Protein AF-A0A1H1YEE2-F1 (afdb_monomer_lite)

Foldseek 3Di:
DDDDDDDDDDDDDDDDDDDDDPPPPPPPPQFQFWAAFCQLQWDKDKPAFPVVLLQGLSLQALLALADPPLRVNSWTKGQDAAFIKMKTFHPAWFWFFKKKFFWHQDPQKWQAKKWKAFPVRDIDIDGTHDNRSGIDIDGHDIDGGRMIMIGRHDMDPPHRITITSYMTTIGRDDDPPPDDPQFPDFPLFAEEEFEAFLCFCLQAVVVVLLVCLVSSGQYEYEHAALLQLQHDPLQSVLLVLLSLQLSCLSNVHDSDWDWDWDDAQFFIWIKIARPVRRSYIYTYNQWFFCPQERQTHVSQVSHGLLCLNSVVDSWTAGPVRGGIDHLSRLLRRLLVVCQSSVHQEYEAADLDDDPQGGSSSNSSVVSNVSSCVNHPDNHHYKYKYGLVLLPPDQDADDPSLVSSLCSNLSSVVSHPVAANDCVRCVVPSSVSSSRDYDIDDD

Radius of gyration: 27.83 Å; chains: 1; bounding box: 103×39×114 Å

Structure (mmCIF, N/CA/C/O backbone):
data_AF-A0A1H1YEE2-F1
#
_entry.id   AF-A0A1H1YEE2-F1
#
loop_
_atom_site.group_PDB
_atom_site.id
_atom_site.type_symbol
_atom_site.label_atom_id
_atom_site.label_alt_id
_atom_site.label_comp_id
_atom_site.label_asym_id
_atom_site.label_entity_id
_atom_site.label_seq_id
_atom_site.pdbx_PDB_ins_code
_atom_site.Cartn_x
_atom_site.Cartn_y
_atom_site.Cartn_z
_atom_site.occupancy
_atom_site.B_iso_or_equiv
_atom_site.auth_seq_id
_atom_site.auth_comp_id
_atom_site.auth_asym_id
_atom_site.auth_atom_id
_atom_site.pdbx_PDB_model_num
ATOM 1 N N . MET A 1 1 ? -74.976 4.930 -78.509 1.00 40.50 1 MET A N 1
ATOM 2 C CA . MET A 1 1 ? -74.108 3.984 -77.775 1.00 40.50 1 MET A CA 1
ATOM 3 C C . MET A 1 1 ? -73.043 4.788 -77.025 1.00 40.50 1 MET A C 1
ATOM 5 O O . MET A 1 1 ? -72.009 5.077 -77.614 1.00 40.50 1 MET A O 1
ATOM 9 N N . PRO A 1 2 ? -73.332 5.293 -75.811 1.00 41.97 2 PRO A N 1
ATOM 10 C CA . PRO A 1 2 ? -72.466 6.251 -75.111 1.00 41.97 2 PRO A CA 1
ATOM 11 C C . PRO A 1 2 ? -71.777 5.605 -73.895 1.00 41.97 2 PRO A C 1
ATOM 13 O O . PRO A 1 2 ? -72.394 4.847 -73.157 1.00 41.97 2 PRO A O 1
ATOM 16 N N . ARG A 1 3 ? -70.443 5.676 -73.830 1.00 38.62 3 ARG A N 1
ATOM 17 C CA . ARG A 1 3 ? -69.609 6.679 -73.125 1.00 38.62 3 ARG A CA 1
ATOM 18 C C . ARG A 1 3 ? -69.733 6.618 -71.598 1.00 38.62 3 ARG A C 1
ATOM 20 O O . ARG A 1 3 ? -70.743 7.006 -71.027 1.00 38.62 3 ARG A O 1
ATOM 27 N N . LEU A 1 4 ? -68.644 6.143 -70.995 1.00 40.22 4 LEU A N 1
ATOM 28 C CA . LEU A 1 4 ? -68.387 5.980 -69.568 1.00 40.22 4 LEU A CA 1
ATOM 29 C C . LEU A 1 4 ? -67.404 7.056 -69.084 1.00 40.22 4 LEU A C 1
ATOM 31 O O . LEU A 1 4 ? -66.436 7.370 -69.774 1.00 40.22 4 LEU A O 1
ATOM 35 N N . GLU A 1 5 ? -67.660 7.551 -67.877 1.00 36.44 5 GLU A N 1
ATOM 36 C CA . GLU A 1 5 ? -66.843 8.463 -67.065 1.00 36.44 5 GLU A CA 1
ATOM 37 C C . GLU A 1 5 ? -66.890 7.983 -65.582 1.00 36.44 5 GLU A C 1
ATOM 39 O O . GLU A 1 5 ? -67.640 7.047 -65.289 1.00 36.44 5 GLU A O 1
ATOM 44 N N . PRO A 1 6 ? -66.068 8.509 -64.645 1.00 57.25 6 PRO A N 1
ATOM 45 C CA . PRO A 1 6 ? -65.144 7.693 -63.843 1.00 57.25 6 PRO A CA 1
ATOM 46 C C . PRO A 1 6 ? -65.386 7.760 -62.314 1.00 57.25 6 PRO A C 1
ATOM 48 O O . PRO A 1 6 ? -66.204 8.544 -61.839 1.00 57.25 6 PRO A O 1
ATOM 51 N N . ALA A 1 7 ? -64.630 6.996 -61.500 1.00 37.31 7 ALA A N 1
ATOM 52 C CA . ALA A 1 7 ? -64.638 7.149 -60.033 1.00 37.31 7 ALA A CA 1
ATOM 53 C C . ALA A 1 7 ? -63.292 6.842 -59.328 1.00 37.31 7 ALA A C 1
ATOM 55 O O . ALA A 1 7 ? -62.547 5.946 -59.712 1.00 37.31 7 ALA A O 1
ATOM 56 N N . ARG A 1 8 ? -63.023 7.645 -58.284 1.00 32.47 8 ARG A N 1
ATOM 57 C CA . ARG A 1 8 ? -61.786 7.845 -57.489 1.00 32.47 8 ARG A CA 1
ATOM 58 C C . ARG A 1 8 ? -61.470 6.740 -56.451 1.00 32.47 8 ARG A C 1
ATOM 60 O O . ARG A 1 8 ? -62.388 6.046 -56.020 1.00 32.47 8 ARG A O 1
ATOM 67 N N . PRO A 1 9 ? -60.223 6.661 -55.928 1.00 32.06 9 PRO A N 1
ATOM 68 C CA . PRO A 1 9 ? -59.828 5.684 -54.906 1.00 32.06 9 PRO A CA 1
ATOM 69 C C . PRO A 1 9 ? -60.056 6.159 -53.452 1.00 32.06 9 PRO A C 1
ATOM 71 O O . PRO A 1 9 ? -59.954 7.349 -53.140 1.00 32.06 9 PRO A O 1
ATOM 74 N N . ARG A 1 10 ? -60.330 5.204 -52.544 1.00 32.28 10 ARG A N 1
ATOM 75 C CA . ARG A 1 10 ? -60.485 5.374 -51.081 1.00 32.28 10 ARG A CA 1
ATOM 76 C C . ARG A 1 10 ? -59.265 4.844 -50.302 1.00 32.28 10 ARG A C 1
ATOM 78 O O . ARG A 1 10 ? -58.638 3.871 -50.697 1.00 32.28 10 ARG A O 1
ATOM 85 N N . ARG A 1 11 ? -58.989 5.496 -49.163 1.00 35.91 11 ARG A N 1
ATOM 86 C CA . ARG A 1 11 ? -57.952 5.219 -48.140 1.00 35.91 11 ARG A CA 1
ATOM 87 C C . ARG A 1 11 ? -58.104 3.860 -47.439 1.00 35.91 11 ARG A C 1
ATOM 89 O O . ARG A 1 11 ? -59.220 3.584 -47.017 1.00 35.91 11 ARG A O 1
ATOM 96 N N . ILE A 1 12 ? -56.987 3.181 -47.117 1.00 31.81 12 ILE A N 1
ATOM 97 C CA . ILE A 1 12 ? -56.763 2.382 -45.881 1.00 31.81 12 ILE A CA 1
ATOM 98 C C . ILE A 1 12 ? -55.267 2.476 -45.487 1.00 31.81 12 ILE A C 1
ATOM 100 O O . ILE A 1 12 ? -54.394 2.421 -46.347 1.00 31.81 12 ILE A O 1
ATOM 104 N N . ARG A 1 13 ? -54.989 2.694 -44.191 1.00 28.23 13 ARG A N 1
ATOM 105 C CA . ARG A 1 13 ? -53.659 2.867 -43.566 1.00 28.23 13 ARG A CA 1
ATOM 106 C C . ARG A 1 13 ? -52.922 1.526 -43.412 1.00 28.23 13 ARG A C 1
ATOM 108 O O . ARG A 1 13 ? -53.518 0.575 -42.920 1.00 28.23 13 ARG A O 1
ATOM 115 N N . ALA A 1 14 ? -51.631 1.492 -43.750 1.00 29.20 14 ALA A N 1
ATOM 116 C CA . ALA A 1 14 ? -50.717 0.381 -43.466 1.00 29.20 14 ALA A CA 1
ATOM 117 C C . ALA A 1 14 ? -50.023 0.550 -42.097 1.00 29.20 14 ALA A C 1
ATOM 119 O O . ALA A 1 14 ? -49.812 1.672 -41.634 1.00 29.20 14 ALA A O 1
ATOM 120 N N . GLY A 1 15 ? -49.740 -0.581 -41.447 1.00 26.55 15 GLY A N 1
ATOM 121 C CA . GLY A 1 15 ? -49.332 -0.708 -40.048 1.00 26.55 15 GLY A CA 1
ATOM 122 C C . GLY A 1 15 ? -47.915 -0.236 -39.713 1.00 26.55 15 GLY A C 1
ATOM 123 O O . GLY A 1 15 ? -46.981 -0.395 -40.490 1.00 26.55 15 GLY A O 1
ATOM 124 N N . GLY A 1 16 ? -47.776 0.294 -38.497 1.00 26.42 16 GLY A N 1
ATOM 125 C CA . GLY A 1 16 ? -46.507 0.486 -37.802 1.00 26.42 16 GLY A CA 1
ATOM 126 C C . GLY A 1 16 ? -46.523 -0.336 -36.517 1.00 26.42 16 GLY A C 1
ATOM 127 O O . GLY A 1 16 ? -47.240 0.002 -35.575 1.00 26.42 16 GLY A O 1
ATOM 128 N N . CYS A 1 17 ? -45.761 -1.428 -36.497 1.00 24.66 17 CYS A N 1
ATOM 129 C CA . CYS A 1 17 ? -45.475 -2.202 -35.296 1.00 24.66 17 CYS A CA 1
ATOM 130 C C . CYS A 1 17 ? -44.499 -1.377 -34.444 1.00 24.66 17 CYS A C 1
ATOM 132 O O . CYS A 1 17 ? -43.347 -1.183 -34.826 1.00 24.66 17 CYS A O 1
ATOM 134 N N . ARG A 1 18 ? -44.984 -0.810 -33.334 1.00 30.94 18 ARG A N 1
ATOM 135 C CA . ARG A 1 18 ? -44.146 -0.107 -32.357 1.00 30.94 18 ARG A CA 1
ATOM 136 C C . ARG A 1 18 ? -43.243 -1.128 -31.667 1.00 30.94 18 ARG A C 1
ATOM 138 O O . ARG A 1 18 ? -43.738 -2.015 -30.980 1.00 30.94 18 ARG A O 1
ATOM 145 N N . LEU A 1 19 ? -41.936 -0.975 -31.855 1.00 27.08 19 LEU A N 1
ATOM 146 C CA . LEU A 1 19 ? -40.910 -1.628 -31.053 1.00 27.08 19 LEU A CA 1
ATOM 147 C C . LEU A 1 19 ? -41.031 -1.072 -29.621 1.00 27.08 19 LEU A C 1
ATOM 149 O O . LEU A 1 19 ? -40.766 0.108 -29.392 1.00 27.08 19 LEU A O 1
ATOM 153 N N . LEU A 1 20 ? -41.507 -1.886 -28.675 1.00 28.64 20 LEU A N 1
ATOM 154 C CA . LEU A 1 20 ? -41.344 -1.594 -27.254 1.00 28.64 20 LEU A CA 1
ATOM 155 C C . LEU A 1 20 ? -39.856 -1.754 -26.930 1.00 28.64 20 LEU A C 1
ATOM 157 O O . LEU A 1 20 ? -39.333 -2.865 -26.958 1.00 28.64 20 LEU A O 1
ATOM 161 N N . VAL A 1 21 ? -39.184 -0.651 -26.615 1.00 30.03 21 VAL A N 1
ATOM 162 C CA . VAL A 1 21 ? -37.904 -0.693 -25.909 1.00 30.03 21 VAL A CA 1
ATOM 163 C C . VAL A 1 21 ? -38.234 -1.036 -24.458 1.00 30.03 21 VAL A C 1
ATOM 165 O O . VAL A 1 21 ? -38.729 -0.190 -23.716 1.00 30.03 21 VAL A O 1
ATOM 168 N N . LEU A 1 22 ? -38.026 -2.296 -24.066 1.00 31.23 22 LEU A N 1
ATOM 169 C CA . LEU A 1 22 ? -37.898 -2.644 -22.654 1.00 31.23 22 LEU A CA 1
ATOM 170 C C . LEU A 1 22 ? -36.611 -1.976 -22.159 1.00 31.23 22 LEU A C 1
ATOM 172 O O . LEU A 1 22 ? -35.514 -2.393 -22.524 1.00 31.23 22 LEU A O 1
ATOM 176 N N . ALA A 1 23 ? -36.746 -0.925 -21.354 1.00 32.38 23 ALA A N 1
ATOM 177 C CA . ALA A 1 23 ? -35.653 -0.455 -20.522 1.00 32.38 23 ALA A CA 1
ATOM 178 C C . ALA A 1 23 ? -35.373 -1.552 -19.488 1.00 32.38 23 ALA A C 1
ATOM 180 O O . ALA A 1 23 ? -36.135 -1.731 -18.538 1.00 32.38 23 ALA A O 1
ATOM 181 N N . ALA A 1 24 ? -34.318 -2.334 -19.711 1.00 31.95 24 ALA A N 1
ATOM 182 C CA . ALA A 1 24 ? -33.746 -3.156 -18.662 1.00 31.95 24 ALA A CA 1
ATOM 183 C C . ALA A 1 24 ? -33.170 -2.197 -17.614 1.00 31.95 24 ALA A C 1
ATOM 185 O O . ALA A 1 24 ? -32.154 -1.545 -17.850 1.00 31.95 24 ALA A O 1
ATOM 186 N N . LEU A 1 25 ? -33.856 -2.073 -16.479 1.00 31.52 25 LEU A N 1
ATOM 187 C CA . LEU A 1 25 ? -33.271 -1.546 -15.254 1.00 31.52 25 LEU A CA 1
ATOM 188 C C . LEU A 1 25 ? -32.194 -2.547 -14.824 1.00 31.52 25 LEU A C 1
ATOM 190 O O . LEU A 1 25 ? -32.464 -3.494 -14.091 1.00 31.52 25 LEU A O 1
ATOM 194 N N . LEU A 1 26 ? -30.981 -2.374 -15.343 1.00 32.31 26 LEU A N 1
ATOM 195 C CA . LEU A 1 26 ? -29.789 -2.890 -14.692 1.00 32.31 26 LEU A CA 1
ATOM 196 C C . LEU A 1 26 ? -29.649 -2.083 -13.403 1.00 32.31 26 LEU A C 1
ATOM 198 O O . LEU A 1 26 ? -29.155 -0.958 -13.415 1.00 32.31 26 LEU A O 1
ATOM 202 N N . SER A 1 27 ? -30.144 -2.637 -12.298 1.00 33.72 27 SER A N 1
ATOM 203 C CA . SER A 1 27 ? -29.634 -2.270 -10.985 1.00 33.72 27 SER A CA 1
ATOM 204 C C . SER A 1 27 ? -28.151 -2.611 -11.004 1.00 33.72 27 SER A C 1
ATOM 206 O O . SER A 1 27 ? -27.776 -3.772 -10.867 1.00 33.72 27 SER A O 1
ATOM 208 N N . ALA A 1 28 ? -27.309 -1.608 -11.245 1.00 34.78 28 ALA A N 1
ATOM 209 C CA . ALA A 1 28 ? -25.940 -1.669 -10.785 1.00 34.78 28 ALA A CA 1
ATOM 210 C C . ALA A 1 28 ? -26.039 -1.801 -9.263 1.00 34.78 28 ALA A C 1
ATOM 212 O O . ALA A 1 28 ? -26.387 -0.843 -8.574 1.00 34.78 28 ALA A O 1
ATOM 213 N N . SER A 1 29 ? -25.852 -3.014 -8.748 1.00 36.88 29 SER A N 1
ATOM 214 C CA . SER A 1 29 ? -25.435 -3.172 -7.365 1.00 36.88 29 SER A CA 1
ATOM 215 C C . SER A 1 29 ? -24.110 -2.434 -7.270 1.00 36.88 29 SER A C 1
ATOM 217 O O . SER A 1 29 ? -23.107 -2.916 -7.787 1.00 36.88 29 SER A O 1
ATOM 219 N N . ALA A 1 30 ? -24.126 -1.229 -6.701 1.00 40.00 30 ALA A N 1
ATOM 220 C CA . ALA A 1 30 ? -22.906 -0.649 -6.176 1.00 40.00 30 ALA A CA 1
ATOM 221 C C . ALA A 1 30 ? -22.313 -1.696 -5.222 1.00 40.00 30 ALA A C 1
ATOM 223 O O . ALA A 1 30 ? -23.051 -2.239 -4.391 1.00 40.00 30 ALA A O 1
ATOM 224 N N . CYS A 1 31 ? -21.034 -2.043 -5.388 1.00 35.50 31 CYS A N 1
ATOM 225 C CA . CYS A 1 31 ? -20.311 -2.706 -4.309 1.00 35.50 31 CYS A CA 1
ATOM 226 C C . CYS A 1 31 ? -20.473 -1.812 -3.079 1.00 35.50 31 CYS A C 1
ATOM 228 O O . CYS A 1 31 ? -20.178 -0.622 -3.148 1.00 35.50 31 CYS A O 1
ATOM 230 N N . ALA A 1 32 ? -21.036 -2.357 -2.004 1.00 43.09 32 ALA A N 1
ATOM 231 C CA . ALA A 1 32 ? -21.101 -1.655 -0.734 1.00 43.09 32 ALA A CA 1
ATOM 232 C C . ALA A 1 32 ? -19.681 -1.648 -0.171 1.00 43.09 32 ALA A C 1
ATOM 234 O O . ALA A 1 32 ? -19.240 -2.667 0.336 1.00 43.09 32 ALA A O 1
ATOM 235 N N . THR A 1 33 ? -18.945 -0.559 -0.344 1.00 49.81 33 THR A N 1
ATOM 236 C CA . THR A 1 33 ? -17.621 -0.378 0.257 1.00 49.81 33 THR A CA 1
ATOM 237 C C . THR A 1 33 ? -17.747 -0.314 1.775 1.00 49.81 33 THR A C 1
ATOM 239 O O . THR A 1 33 ? -18.628 0.363 2.299 1.00 49.81 33 THR A O 1
ATOM 242 N N . THR A 1 34 ? -16.867 -0.993 2.502 1.00 57.91 34 THR A N 1
ATOM 243 C CA . THR A 1 34 ? -16.778 -0.846 3.961 1.00 57.91 34 THR A CA 1
ATOM 244 C C . THR A 1 34 ? -16.477 0.627 4.295 1.00 57.91 34 THR A C 1
ATOM 246 O O . THR A 1 34 ? -15.519 1.193 3.771 1.00 57.91 34 THR A O 1
ATOM 249 N N . GLY A 1 35 ? -17.312 1.292 5.105 1.00 67.12 35 GLY A N 1
ATOM 250 C CA . GLY A 1 35 ? -17.015 2.652 5.578 1.00 67.12 35 GLY A CA 1
ATOM 251 C C . GLY A 1 35 ? -15.857 2.653 6.587 1.00 67.12 35 GLY A C 1
ATOM 252 O O . GLY A 1 35 ? -15.470 1.585 7.043 1.00 67.12 35 GLY A O 1
ATOM 253 N N . PRO A 1 36 ? -15.304 3.818 6.977 1.00 73.94 36 PRO A N 1
ATOM 254 C CA . PRO A 1 36 ? -14.145 3.927 7.876 1.00 73.94 36 PRO A CA 1
ATOM 255 C C . PRO A 1 36 ? -14.271 3.138 9.175 1.00 73.94 36 PRO A C 1
ATOM 257 O O . PRO A 1 36 ? -15.357 3.121 9.772 1.00 73.94 36 PRO A O 1
ATOM 260 N N . ASN A 1 37 ? -13.135 2.629 9.667 1.00 84.56 37 ASN A N 1
ATOM 261 C CA . ASN A 1 37 ? -12.992 2.225 11.064 1.00 84.56 37 ASN A CA 1
ATOM 262 C C . ASN A 1 37 ? -12.970 3.486 11.944 1.00 84.56 37 ASN A C 1
ATOM 264 O O . ASN A 1 37 ? -12.051 4.296 11.892 1.00 84.56 37 ASN A O 1
ATOM 268 N N . VAL A 1 38 ? -13.993 3.661 12.772 1.00 90.31 38 VAL A N 1
ATOM 269 C CA . VAL A 1 38 ? -14.147 4.800 13.681 1.00 90.31 38 VAL A CA 1
ATOM 270 C C . VAL A 1 38 ? -13.783 4.468 15.126 1.00 90.31 38 VAL A C 1
ATOM 272 O O . VAL A 1 38 ? -13.950 5.331 15.988 1.00 90.31 38 VAL A O 1
ATOM 275 N N . ALA A 1 39 ? -13.287 3.265 15.432 1.00 91.62 39 ALA A N 1
ATOM 276 C CA . ALA A 1 39 ? -12.968 2.852 16.800 1.00 91.62 39 ALA A CA 1
ATOM 277 C C . ALA A 1 39 ? -11.966 3.793 17.490 1.00 91.62 39 ALA A C 1
ATOM 279 O O . ALA A 1 39 ? -12.251 4.287 18.583 1.00 91.62 39 ALA A O 1
ATOM 280 N N . GLY A 1 40 ? -10.868 4.142 16.810 1.00 86.38 40 GLY A N 1
ATOM 281 C CA . GLY A 1 40 ? -9.828 5.040 17.335 1.00 86.38 40 GLY A CA 1
ATOM 282 C C . GLY A 1 40 ? -10.288 6.485 17.580 1.00 86.38 40 GLY A C 1
ATOM 283 O O . GLY A 1 40 ? -9.641 7.237 18.304 1.00 86.38 40 GLY A O 1
ATOM 284 N N . ALA A 1 41 ? -11.443 6.891 17.039 1.00 85.56 41 ALA A N 1
ATOM 285 C CA . ALA A 1 41 ? -12.043 8.200 17.313 1.00 85.56 41 ALA A CA 1
ATOM 286 C C . ALA A 1 41 ? -12.876 8.232 18.614 1.00 85.56 41 ALA A C 1
ATOM 288 O O . ALA A 1 41 ? -13.424 9.280 18.981 1.00 85.56 41 ALA A O 1
ATOM 289 N N . ALA A 1 42 ? -13.037 7.092 19.291 1.00 93.19 42 ALA A N 1
ATOM 290 C CA . ALA A 1 42 ? -13.795 6.980 20.527 1.00 93.19 42 ALA A CA 1
ATOM 291 C C . ALA A 1 42 ? -12.935 7.277 21.762 1.00 93.19 42 ALA A C 1
ATOM 293 O O . ALA A 1 42 ? -11.753 6.958 21.831 1.00 93.19 42 ALA A O 1
ATOM 294 N N . VAL A 1 43 ? -13.564 7.813 22.807 1.00 95.62 43 VAL A N 1
ATOM 295 C CA . VAL A 1 43 ? -13.011 7.727 24.162 1.00 95.62 43 VAL A CA 1
ATOM 296 C C . VAL A 1 43 ? -13.340 6.343 24.706 1.00 95.62 43 VAL A C 1
ATOM 298 O O . VAL A 1 43 ? -14.521 5.992 24.791 1.00 95.62 43 VAL A O 1
ATOM 301 N N . VAL A 1 44 ? -12.318 5.576 25.087 1.00 97.44 44 VAL A N 1
ATOM 302 C CA . VAL A 1 44 ? -12.477 4.183 25.523 1.00 97.44 44 VAL A CA 1
ATOM 303 C C . VAL A 1 44 ? -12.339 4.050 27.037 1.00 97.44 44 VAL A C 1
ATOM 305 O O . VAL A 1 44 ? -11.448 4.626 27.661 1.00 97.44 44 VAL A O 1
ATOM 308 N N . THR A 1 45 ? -13.241 3.288 27.650 1.00 97.94 45 THR A N 1
ATOM 309 C CA . THR A 1 45 ? -13.209 2.941 29.079 1.00 97.94 45 THR A CA 1
ATOM 310 C C . THR A 1 45 ? -13.479 1.454 29.270 1.00 97.94 45 THR A C 1
ATOM 312 O O . THR A 1 45 ? -14.059 0.818 28.398 1.00 97.94 45 THR A O 1
ATOM 315 N N . ALA A 1 46 ? -13.082 0.889 30.409 1.00 97.81 46 ALA A N 1
ATOM 316 C CA . ALA A 1 46 ? -13.297 -0.526 30.701 1.00 97.81 46 ALA A CA 1
ATOM 317 C C . ALA A 1 46 ? -13.733 -0.762 32.150 1.00 97.81 46 ALA A C 1
ATOM 319 O O . ALA A 1 46 ? -13.538 0.090 33.022 1.00 97.81 46 ALA A O 1
ATOM 320 N N . SER A 1 47 ? -14.261 -1.958 32.420 1.00 97.06 47 SER A N 1
ATOM 321 C CA . SER A 1 47 ? -14.556 -2.435 33.777 1.00 97.06 47 SER A CA 1
ATOM 322 C C . SER A 1 47 ? -13.310 -2.458 34.662 1.00 97.06 47 SER A C 1
ATOM 324 O O . SER A 1 47 ? -13.363 -2.103 35.841 1.00 97.06 47 SER A O 1
ATOM 326 N N . SER A 1 48 ? -12.188 -2.900 34.094 1.00 96.00 48 SER A N 1
ATOM 327 C CA . SER A 1 48 ? -10.875 -2.946 34.721 1.00 96.00 48 SER A CA 1
ATOM 328 C C . SER A 1 48 ? -9.783 -3.109 33.659 1.00 96.00 48 SER A C 1
ATOM 330 O O . SER A 1 48 ? -10.070 -3.509 32.530 1.00 96.00 48 SER A O 1
ATOM 332 N N . SER A 1 49 ? -8.537 -2.809 34.035 1.00 94.56 49 SER A N 1
ATOM 333 C CA . SER A 1 49 ? -7.365 -2.963 33.168 1.00 94.56 49 SER A CA 1
ATOM 334 C C . SER A 1 49 ? -6.113 -3.316 33.969 1.00 94.56 49 SER A C 1
ATOM 336 O O . SER A 1 49 ? -5.999 -2.904 35.131 1.00 94.56 49 SER A O 1
ATOM 338 N N . GLU A 1 50 ? -5.162 -4.002 33.340 1.00 91.56 50 GLU A N 1
ATOM 339 C CA . GLU A 1 50 ? -3.798 -4.236 33.840 1.00 91.56 50 GLU A CA 1
ATOM 340 C C . GLU A 1 50 ? -2.870 -3.046 33.511 1.00 91.56 50 GLU A C 1
ATOM 342 O O . GLU A 1 50 ? -1.889 -3.137 32.775 1.00 91.56 50 GLU A O 1
ATOM 347 N N . THR A 1 51 ? -3.175 -1.870 34.073 1.00 89.44 51 THR A N 1
ATOM 348 C CA . THR A 1 51 ? -2.478 -0.606 33.752 1.00 89.44 51 THR A CA 1
ATOM 349 C C . THR A 1 51 ? -0.967 -0.647 34.011 1.00 89.44 51 THR A C 1
ATOM 351 O O . THR A 1 51 ? -0.209 0.007 33.301 1.00 89.44 51 THR A O 1
ATOM 354 N N . ALA A 1 52 ? -0.505 -1.412 35.006 1.00 87.00 52 ALA A N 1
ATOM 355 C CA . ALA A 1 52 ? 0.924 -1.535 35.312 1.00 87.00 52 ALA A CA 1
ATOM 356 C C . ALA A 1 52 ? 1.716 -2.257 34.206 1.00 87.00 52 ALA A C 1
ATOM 358 O O . ALA A 1 52 ? 2.920 -2.042 34.090 1.00 87.00 52 ALA A O 1
ATOM 359 N N . ALA A 1 53 ? 1.037 -3.078 33.400 1.00 84.88 53 ALA A N 1
ATOM 360 C CA . ALA A 1 53 ? 1.596 -3.768 32.244 1.00 84.88 53 ALA A CA 1
ATOM 361 C C . ALA A 1 53 ? 1.401 -2.986 30.931 1.00 84.88 53 ALA A C 1
ATOM 363 O O . ALA A 1 53 ? 1.729 -3.499 29.870 1.00 84.88 53 ALA A O 1
ATOM 364 N N . GLY A 1 54 ? 0.857 -1.761 30.981 1.00 86.44 54 GLY A N 1
ATOM 365 C CA . GLY A 1 54 ? 0.543 -0.973 29.783 1.00 86.44 54 GLY A CA 1
ATOM 366 C C . GLY A 1 54 ? -0.696 -1.450 29.014 1.00 86.44 54 GLY A C 1
ATOM 367 O O . GLY A 1 54 ? -0.945 -0.956 27.926 1.00 86.44 54 GLY A O 1
ATOM 368 N N . GLN A 1 55 ? -1.488 -2.368 29.577 1.00 91.81 55 GLN A N 1
ATOM 369 C CA . GLN A 1 55 ? -2.642 -3.004 28.925 1.00 91.81 55 GLN A CA 1
ATOM 370 C C . GLN A 1 55 ? -3.947 -2.237 29.185 1.00 91.81 55 GLN A C 1
ATOM 372 O O . GLN A 1 55 ? -4.872 -2.711 29.858 1.00 91.81 55 GLN A O 1
ATOM 377 N N . THR A 1 56 ? -3.985 -0.982 28.747 1.00 93.69 56 THR A N 1
ATOM 378 C CA . THR A 1 56 ? -5.074 -0.031 29.012 1.00 93.69 56 THR A CA 1
ATOM 379 C C . THR A 1 56 ? -6.192 -0.100 27.957 1.00 93.69 56 THR A C 1
ATOM 381 O O . THR A 1 56 ? -6.000 -0.697 26.906 1.00 93.69 56 THR A O 1
ATOM 384 N N . PRO A 1 57 ? -7.397 0.452 28.220 1.00 95.00 57 PRO A N 1
ATOM 385 C CA . PRO A 1 57 ? -8.542 0.337 27.304 1.00 95.00 57 PRO A CA 1
ATOM 386 C C . PRO A 1 57 ? -8.307 0.928 25.908 1.00 95.00 57 PRO A C 1
ATOM 388 O O . PRO A 1 57 ? -8.863 0.430 24.938 1.00 95.00 57 PRO A O 1
ATOM 391 N N . ASP A 1 58 ? -7.493 1.981 25.810 1.00 90.44 58 ASP A N 1
ATOM 392 C CA . ASP A 1 58 ? -7.078 2.607 24.547 1.00 90.44 58 ASP A CA 1
ATOM 393 C C . ASP A 1 58 ? -6.327 1.645 23.621 1.00 90.44 58 ASP A C 1
ATOM 395 O O . ASP A 1 58 ? -6.388 1.812 22.411 1.00 90.44 58 ASP A O 1
ATOM 399 N N . ARG A 1 59 ? -5.707 0.598 24.176 1.00 90.62 59 ARG A N 1
ATOM 400 C CA . ARG A 1 59 ? -4.971 -0.423 23.420 1.00 90.62 59 ARG A CA 1
ATOM 401 C C . ARG A 1 59 ? -5.843 -1.416 22.674 1.00 90.62 59 ARG A C 1
ATOM 403 O O . ARG A 1 59 ? -5.320 -2.306 22.040 1.00 90.62 59 ARG A O 1
ATOM 410 N N . ALA A 1 60 ? -7.162 -1.312 22.804 1.00 92.25 60 ALA A N 1
ATOM 411 C CA . ALA A 1 60 ? -8.085 -2.092 21.990 1.00 92.25 60 ALA A CA 1
ATOM 412 C C . ALA A 1 60 ? -8.565 -1.324 20.751 1.00 92.25 60 ALA A C 1
ATOM 414 O O . ALA A 1 60 ? -9.431 -1.825 20.047 1.00 92.25 60 ALA A O 1
ATOM 415 N N . VAL A 1 61 ? -8.132 -0.078 20.549 1.00 90.19 61 VAL A N 1
ATOM 416 C CA . VAL A 1 61 ? -8.549 0.757 19.408 1.00 90.19 61 VAL A CA 1
ATOM 417 C C . VAL A 1 61 ? -7.359 1.464 18.758 1.00 90.19 61 VAL A C 1
ATOM 419 O O . VAL A 1 61 ? -7.526 2.512 18.127 1.00 90.19 61 VAL A O 1
ATOM 422 N N . ASP A 1 62 ? -6.152 0.947 18.983 1.00 79.81 62 ASP A N 1
ATOM 423 C CA . ASP A 1 62 ? -4.899 1.535 18.503 1.00 79.81 62 ASP A CA 1
ATOM 424 C C . ASP A 1 62 ? -4.508 1.012 17.108 1.00 79.81 62 ASP A C 1
ATOM 426 O O . ASP A 1 62 ? -3.534 1.476 16.513 1.00 79.81 62 ASP A O 1
ATOM 430 N N . GLY A 1 63 ? -5.308 0.098 16.547 1.00 75.56 63 GLY A N 1
ATOM 431 C CA . GLY A 1 63 ? -5.104 -0.505 15.237 1.00 75.56 63 GLY A CA 1
ATOM 432 C C . GLY A 1 63 ? -4.154 -1.704 15.248 1.00 75.56 63 GLY A C 1
ATOM 433 O O . GLY A 1 63 ? -3.800 -2.194 14.171 1.00 75.56 63 GLY A O 1
ATOM 434 N N . MET A 1 64 ? -3.716 -2.192 16.414 1.00 75.06 64 MET A N 1
ATOM 435 C CA . MET A 1 64 ? -2.709 -3.247 16.531 1.00 75.06 64 MET A CA 1
ATOM 436 C C . MET A 1 64 ? -3.295 -4.611 16.916 1.00 75.06 64 MET A C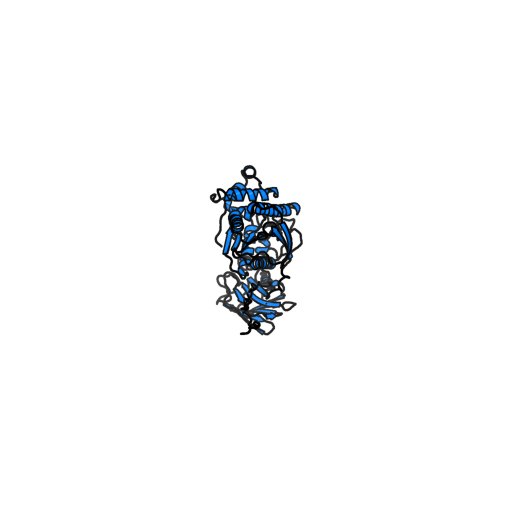 1
ATOM 438 O O . MET A 1 64 ? -3.512 -4.947 18.070 1.00 75.06 64 MET A O 1
ATOM 442 N N . VAL A 1 65 ? -3.391 -5.508 15.936 1.00 69.38 65 VAL A N 1
ATOM 443 C CA . VAL A 1 65 ? -4.002 -6.847 16.093 1.00 69.38 65 VAL A CA 1
ATOM 444 C C . VAL A 1 65 ? -3.107 -7.886 16.830 1.00 69.38 65 VAL A C 1
ATOM 446 O O . VAL A 1 65 ? -3.428 -9.067 16.908 1.00 69.38 65 VAL A O 1
ATOM 449 N N . GLY A 1 66 ? -1.947 -7.490 17.367 1.00 61.53 66 GLY A N 1
ATOM 450 C CA . GLY A 1 66 ? -0.859 -8.416 17.730 1.00 61.53 66 GLY A CA 1
ATOM 451 C C . GLY A 1 66 ? -0.835 -8.972 19.160 1.00 61.53 66 GLY A C 1
ATOM 452 O O . GLY A 1 66 ? -0.374 -10.102 19.327 1.00 61.53 66 GLY A O 1
ATOM 453 N N . GLY A 1 67 ? -1.282 -8.197 20.158 1.00 58.94 67 GLY A N 1
ATOM 454 C CA . GLY A 1 67 ? -1.323 -8.558 21.586 1.00 58.94 67 GLY A CA 1
ATOM 455 C C . GLY A 1 67 ? -0.128 -9.360 22.147 1.00 58.94 67 GLY A C 1
ATOM 456 O O . GLY A 1 67 ? 0.983 -9.354 21.617 1.00 58.94 67 GLY A O 1
ATOM 457 N N . ASP A 1 68 ? -0.345 -10.061 23.265 1.00 51.09 68 ASP A N 1
ATOM 458 C CA . ASP A 1 68 ? 0.572 -11.103 23.776 1.00 51.09 68 ASP A CA 1
ATOM 459 C C . ASP A 1 68 ? 0.608 -12.281 22.774 1.00 51.09 68 ASP A C 1
ATOM 461 O O . ASP A 1 68 ? -0.442 -12.597 22.218 1.00 51.09 68 ASP A O 1
ATOM 465 N N . PRO A 1 69 ? 1.758 -12.928 22.480 1.00 53.88 69 PRO A N 1
ATOM 466 C CA . PRO A 1 69 ? 3.108 -12.706 23.017 1.00 53.88 69 PRO A CA 1
ATOM 467 C C . PRO A 1 69 ? 3.973 -11.739 22.216 1.00 53.88 69 PRO A C 1
ATOM 469 O O . PRO A 1 69 ? 5.119 -11.490 22.594 1.00 53.88 69 PRO A O 1
ATOM 472 N N . THR A 1 70 ? 3.466 -11.211 21.104 1.00 63.53 70 THR A N 1
ATOM 473 C CA . THR A 1 70 ? 4.256 -10.404 20.168 1.00 63.53 70 THR A CA 1
ATOM 474 C C . THR A 1 70 ? 4.576 -9.027 20.742 1.00 63.53 70 THR A C 1
ATOM 476 O O . THR A 1 70 ? 5.737 -8.623 20.776 1.00 63.53 70 THR A O 1
ATOM 479 N N . ASN A 1 71 ? 3.552 -8.328 21.229 1.00 72.00 71 ASN A N 1
ATOM 480 C CA . ASN A 1 71 ? 3.655 -7.045 21.905 1.00 72.00 71 ASN A CA 1
ATOM 481 C C . ASN A 1 71 ? 2.496 -6.890 22.914 1.00 72.00 71 ASN A C 1
ATOM 483 O O . ASN A 1 71 ? 1.450 -6.328 22.600 1.00 72.00 71 ASN A O 1
ATOM 487 N N . PRO A 1 72 ? 2.652 -7.370 24.160 1.00 76.19 72 PRO A N 1
ATOM 488 C CA . PRO A 1 72 ? 1.558 -7.395 25.131 1.00 76.19 72 PRO A CA 1
ATOM 489 C C . PRO A 1 72 ? 1.051 -6.003 25.542 1.00 76.19 72 PRO A C 1
ATOM 491 O O . PRO A 1 72 ? 0.014 -5.927 26.192 1.00 76.19 72 PRO A O 1
ATOM 494 N N . THR A 1 73 ? 1.750 -4.915 25.187 1.00 82.19 73 THR A N 1
ATOM 495 C CA . THR A 1 73 ? 1.337 -3.525 25.471 1.00 82.19 73 THR A CA 1
ATOM 496 C C . THR A 1 73 ? 0.368 -2.927 24.444 1.00 82.19 73 THR A C 1
ATOM 498 O O . THR A 1 73 ? -0.032 -1.772 24.584 1.00 82.19 73 THR A O 1
ATOM 501 N N . THR A 1 74 ? -0.018 -3.700 23.429 1.00 82.69 74 THR A N 1
ATOM 502 C CA . THR A 1 74 ? -0.913 -3.289 22.330 1.00 82.69 74 THR A CA 1
ATOM 503 C C . THR A 1 74 ? -2.259 -4.006 22.424 1.00 82.69 74 THR A C 1
ATOM 505 O O . THR A 1 74 ? -2.857 -4.369 21.422 1.00 82.69 74 THR A O 1
ATOM 508 N N . ALA A 1 75 ? -2.663 -4.368 23.640 1.00 89.44 75 ALA A N 1
ATOM 509 C CA . ALA A 1 75 ? -3.933 -5.022 23.892 1.00 89.44 75 ALA A CA 1
ATOM 510 C C . ALA A 1 75 ? -4.537 -4.502 25.192 1.00 89.44 75 ALA A C 1
ATOM 512 O O . ALA A 1 75 ? -3.830 -4.196 26.160 1.00 89.44 75 ALA A O 1
ATOM 513 N N . TRP A 1 76 ? -5.863 -4.456 25.250 1.00 93.25 76 TRP A N 1
ATOM 514 C CA . TRP A 1 76 ? -6.565 -4.254 26.509 1.00 93.25 76 TRP A CA 1
ATOM 515 C C . TRP A 1 76 ? -6.723 -5.592 27.230 1.00 93.25 76 TRP A C 1
ATOM 517 O O . TRP A 1 76 ? -7.290 -6.537 26.683 1.00 93.25 76 TRP A O 1
ATOM 527 N N . VAL A 1 77 ? -6.309 -5.642 28.498 1.00 93.44 77 VAL A N 1
ATOM 528 C CA . VAL A 1 77 ? -6.464 -6.824 29.356 1.00 93.44 77 VAL A CA 1
ATOM 529 C C . VAL A 1 77 ? -7.191 -6.447 30.639 1.00 93.44 77 VAL A C 1
ATOM 531 O O . VAL A 1 77 ? -6.754 -5.569 31.385 1.00 93.44 77 VAL A O 1
ATOM 534 N N . SER A 1 78 ? -8.309 -7.116 30.910 1.00 94.06 78 SER A N 1
ATOM 535 C CA . SER A 1 78 ? -9.104 -6.974 32.129 1.00 94.06 78 SER A CA 1
ATOM 536 C C . SER A 1 78 ? -8.491 -7.767 33.288 1.00 94.06 78 SER A C 1
ATOM 538 O O . SER A 1 78 ? -7.952 -8.860 33.122 1.00 94.06 78 SER A O 1
ATOM 540 N N . ARG A 1 79 ? -8.663 -7.256 34.511 1.00 92.25 79 ARG A N 1
ATOM 541 C CA . ARG A 1 79 ? -8.294 -7.947 35.765 1.00 92.25 79 ARG A CA 1
ATOM 542 C C . ARG A 1 79 ? -9.306 -9.022 36.176 1.00 92.25 79 ARG A C 1
ATOM 544 O O . ARG A 1 79 ? -9.192 -9.619 37.243 1.00 92.25 79 ARG A O 1
ATOM 551 N N . THR A 1 80 ? -10.351 -9.197 35.375 1.00 91.12 80 THR A N 1
ATOM 552 C CA . THR A 1 80 ? -11.456 -10.137 35.579 1.00 91.12 80 THR A CA 1
ATOM 553 C C . THR A 1 80 ? -11.797 -10.811 34.250 1.00 91.12 80 THR A C 1
ATOM 555 O O . THR A 1 80 ? -11.347 -10.354 33.202 1.00 91.12 80 THR A O 1
ATOM 558 N N . THR A 1 81 ? -12.595 -11.879 34.277 1.00 92.62 81 THR A N 1
ATOM 559 C CA . THR A 1 81 ? -13.016 -12.620 33.078 1.00 92.62 81 THR A CA 1
ATOM 560 C C . THR A 1 81 ? -14.475 -12.321 32.731 1.00 92.62 81 THR A C 1
ATOM 562 O O . THR A 1 81 ? -14.761 -11.255 32.181 1.00 92.62 81 THR A O 1
ATOM 565 N N . ASP A 1 82 ? -15.410 -13.196 33.098 1.00 92.88 82 ASP A N 1
ATOM 566 C CA . ASP A 1 82 ? -16.843 -13.031 32.854 1.00 92.88 82 ASP A CA 1
ATOM 567 C C . ASP A 1 82 ? -17.365 -11.733 33.492 1.00 92.88 82 ASP A C 1
ATOM 569 O O . ASP A 1 82 ? -17.083 -11.413 34.650 1.00 92.88 82 ASP A O 1
ATOM 573 N N . GLY A 1 83 ? -18.143 -10.967 32.728 1.00 93.25 83 GLY A N 1
ATOM 574 C CA . GLY A 1 83 ? -18.657 -9.657 33.130 1.00 93.25 83 GLY A CA 1
ATOM 575 C C . GLY A 1 83 ? -17.695 -8.490 32.892 1.00 93.25 83 GLY A C 1
ATOM 576 O O . GLY A 1 83 ? -18.066 -7.341 33.156 1.00 93.25 83 GLY A O 1
ATOM 577 N N . SER A 1 84 ? -16.489 -8.744 32.371 1.00 96.69 84 SER A N 1
ATOM 578 C CA . SER A 1 84 ? -15.608 -7.684 31.871 1.00 96.69 84 SER A CA 1
ATOM 579 C C . SER A 1 84 ? -16.264 -6.931 30.725 1.00 96.69 84 SER A C 1
ATOM 581 O O . SER A 1 84 ? -16.968 -7.526 29.911 1.00 96.69 84 SER A O 1
ATOM 583 N N . TRP A 1 85 ? -16.021 -5.627 30.633 1.00 98.12 85 TRP A N 1
ATOM 584 C CA . TRP A 1 85 ? -16.542 -4.832 29.527 1.00 98.12 85 TRP A CA 1
ATOM 585 C C . TRP A 1 85 ? -15.567 -3.748 29.085 1.00 98.12 85 TRP A C 1
ATOM 587 O O . TRP A 1 85 ? -14.798 -3.232 29.897 1.00 98.12 85 TRP A O 1
ATOM 597 N N . LEU A 1 86 ? -15.671 -3.393 27.806 1.00 98.25 86 LEU A N 1
ATOM 598 C CA . LEU A 1 86 ? -15.005 -2.281 27.137 1.00 98.25 86 LEU A CA 1
ATOM 599 C C . LEU A 1 86 ? -16.085 -1.411 26.481 1.00 98.25 86 LEU A C 1
ATOM 601 O O . LEU A 1 86 ? -16.979 -1.929 25.814 1.00 98.25 86 LEU A O 1
ATOM 605 N N . GLU A 1 87 ? -16.041 -0.102 26.694 1.00 98.56 87 GLU A N 1
ATOM 606 C CA . GLU A 1 87 ? -17.003 0.859 26.155 1.00 98.56 87 GLU A CA 1
ATOM 607 C C . GLU A 1 87 ? -16.293 1.941 25.349 1.00 98.56 87 GLU A C 1
ATOM 609 O O . GLU A 1 87 ? -15.443 2.660 25.874 1.00 98.56 87 GLU A O 1
ATOM 614 N N . LEU A 1 88 ? -16.701 2.071 24.090 1.00 98.62 88 LEU A N 1
ATOM 615 C CA . LEU A 1 88 ? -16.299 3.113 23.159 1.00 98.62 88 LEU A CA 1
ATOM 616 C C . LEU A 1 88 ? -17.381 4.194 23.152 1.00 98.62 88 LEU A C 1
ATOM 618 O O . LEU A 1 88 ? -18.563 3.901 22.945 1.00 98.62 88 LEU A O 1
ATOM 622 N N . ARG A 1 89 ? -16.982 5.451 23.359 1.00 98.25 89 ARG A N 1
ATOM 623 C CA . ARG A 1 89 ? -17.872 6.614 23.330 1.00 98.25 89 ARG A CA 1
ATOM 624 C C . ARG A 1 89 ? -17.394 7.657 22.329 1.00 98.25 89 ARG A C 1
ATOM 626 O O . ARG A 1 89 ? -16.363 8.295 22.539 1.00 98.25 89 ARG A O 1
ATOM 633 N N . TRP A 1 90 ? -18.190 7.910 21.295 1.00 96.56 90 TRP A N 1
ATOM 634 C CA . TRP A 1 90 ? -17.900 8.948 20.307 1.00 96.56 90 TRP A CA 1
ATOM 635 C C . TRP A 1 90 ? -18.495 10.303 20.720 1.00 96.56 90 TRP A C 1
ATOM 637 O O . TRP A 1 90 ? -19.631 10.359 21.202 1.00 96.56 90 TRP A O 1
ATOM 647 N N . PRO A 1 91 ? -17.786 11.427 20.497 1.00 88.38 91 PRO A N 1
ATOM 648 C CA . PRO A 1 91 ? -18.347 12.765 20.702 1.00 88.38 91 PRO A CA 1
ATOM 649 C C . PRO A 1 91 ? -19.546 13.067 19.791 1.00 88.38 91 PRO A C 1
ATOM 651 O O . PRO A 1 91 ? -20.454 13.798 20.184 1.00 88.38 91 PRO A O 1
ATOM 654 N N . THR A 1 92 ? -19.544 12.492 18.585 1.00 89.31 92 THR A N 1
ATOM 655 C CA . THR A 1 92 ? -20.633 12.573 17.602 1.00 89.31 92 THR A CA 1
ATOM 656 C C . THR A 1 92 ? -21.127 11.157 17.301 1.00 89.31 92 THR A C 1
ATOM 658 O O . THR A 1 92 ? -20.277 10.298 17.062 1.00 89.31 92 THR A O 1
ATOM 661 N N . PRO A 1 93 ? -22.449 10.889 17.293 1.00 93.88 93 PRO A N 1
ATOM 662 C CA . PRO A 1 93 ? -22.972 9.569 16.951 1.00 93.88 93 PRO A CA 1
ATOM 663 C C . PRO A 1 93 ? -22.482 9.082 15.582 1.00 93.88 93 PRO A C 1
ATOM 665 O O . PRO A 1 93 ? -22.510 9.837 14.610 1.00 93.88 93 PRO A O 1
ATOM 668 N N . GLN A 1 94 ? -22.061 7.823 15.514 1.00 92.94 94 GLN A N 1
ATOM 669 C CA . GLN A 1 94 ? -21.594 7.153 14.301 1.00 92.94 94 GLN A CA 1
ATOM 670 C C . GLN A 1 94 ? -22.692 6.232 13.777 1.00 92.94 94 GLN A C 1
ATOM 672 O O . GLN A 1 94 ? -23.385 5.602 14.574 1.00 92.94 94 GLN A O 1
ATOM 677 N N . THR A 1 95 ? -22.855 6.134 12.456 1.00 91.94 95 THR A N 1
ATOM 678 C CA . THR A 1 95 ? -23.727 5.109 11.859 1.00 91.94 95 THR A CA 1
ATOM 679 C C . THR A 1 95 ? -22.873 3.921 11.459 1.00 91.94 95 THR A C 1
ATOM 681 O O . THR A 1 95 ? -22.069 4.047 10.546 1.00 91.94 95 THR A O 1
ATOM 684 N N . ILE A 1 96 ? -23.025 2.804 12.165 1.00 93.31 96 ILE A N 1
ATOM 685 C CA . ILE A 1 96 ? -22.164 1.618 12.083 1.00 93.31 96 ILE A CA 1
ATOM 686 C C . ILE A 1 96 ? -22.978 0.376 11.736 1.00 93.31 96 ILE A C 1
ATOM 688 O O . ILE A 1 96 ? -24.139 0.268 12.133 1.00 93.31 96 ILE A O 1
ATOM 692 N N . ASP A 1 97 ? -22.397 -0.569 11.008 1.00 91.75 97 ASP A N 1
ATOM 693 C CA . ASP A 1 97 ? -23.061 -1.822 10.611 1.00 91.75 97 ASP A CA 1
ATOM 694 C C . ASP A 1 97 ? -22.250 -3.086 10.902 1.00 91.75 97 ASP A C 1
ATOM 696 O O . ASP A 1 97 ? -22.792 -4.193 10.824 1.00 91.75 97 ASP A O 1
ATOM 700 N N . HIS A 1 98 ? -20.983 -2.958 11.282 1.00 92.38 98 HIS A N 1
ATOM 701 C CA . HIS A 1 98 ? -20.213 -4.094 11.755 1.00 92.38 98 HIS A CA 1
ATOM 702 C C . HIS A 1 98 ? -19.065 -3.696 12.671 1.00 92.38 98 HIS A C 1
ATOM 704 O O . HIS A 1 98 ? -18.641 -2.543 12.737 1.00 92.38 98 HIS A O 1
ATOM 710 N N . VAL A 1 99 ? -18.585 -4.701 13.393 1.00 94.75 99 VAL A N 1
ATOM 711 C CA . VAL A 1 99 ? -17.349 -4.636 14.166 1.00 94.75 99 VAL A CA 1
ATOM 712 C C . VAL A 1 99 ? -16.479 -5.831 13.818 1.00 94.75 99 VAL A C 1
ATOM 714 O O . VAL A 1 99 ? -17.013 -6.890 13.469 1.00 94.75 99 VAL A O 1
ATOM 717 N N . ARG A 1 100 ? -15.166 -5.692 13.955 1.00 92.25 100 ARG A N 1
ATOM 718 C CA . ARG A 1 100 ? -14.227 -6.813 13.935 1.00 92.25 100 ARG A CA 1
ATOM 719 C C . ARG A 1 100 ? -13.553 -6.902 15.296 1.00 92.25 100 ARG A C 1
ATOM 721 O O . ARG A 1 100 ? -13.132 -5.896 15.853 1.00 92.25 100 ARG A O 1
ATOM 728 N N . LEU A 1 101 ? -13.555 -8.099 15.869 1.00 93.88 101 LEU A N 1
ATOM 729 C CA . LEU A 1 101 ? -13.093 -8.347 17.232 1.00 93.88 101 LEU A CA 1
ATOM 730 C C . LEU A 1 101 ? -11.928 -9.323 17.198 1.00 93.88 101 LEU A C 1
ATOM 732 O O . LEU A 1 101 ? -12.082 -10.431 16.680 1.00 93.88 101 LEU A O 1
ATOM 736 N N . HIS A 1 102 ? -10.804 -8.923 17.776 1.00 90.94 102 HIS A N 1
ATOM 737 C CA . HIS A 1 102 ? -9.602 -9.736 17.890 1.00 90.94 102 HIS A CA 1
ATOM 738 C C . HIS A 1 102 ? -9.399 -10.113 19.357 1.00 90.94 102 HIS A C 1
ATOM 740 O O . HIS A 1 102 ? -9.248 -9.232 20.206 1.00 90.94 102 HIS A O 1
ATOM 746 N N . ASP A 1 103 ? -9.441 -11.412 19.664 1.00 89.81 103 ASP A N 1
ATOM 747 C CA . ASP A 1 103 ? -9.164 -11.901 21.021 1.00 89.81 103 ASP A CA 1
ATOM 748 C C . ASP A 1 103 ? -7.690 -11.677 21.391 1.00 89.81 103 ASP A C 1
ATOM 750 O O . ASP A 1 103 ? -6.856 -11.366 20.538 1.00 89.81 103 ASP A O 1
ATOM 754 N N . LEU A 1 104 ? -7.358 -11.863 22.666 1.00 86.88 104 LEU A N 1
ATOM 755 C CA . LEU A 1 104 ? -5.974 -12.022 23.095 1.00 86.88 104 LEU A CA 1
ATOM 756 C C . LEU A 1 104 ? -5.426 -13.343 22.527 1.00 86.88 104 LEU A C 1
ATOM 758 O O . LEU A 1 104 ? -5.998 -14.396 22.824 1.00 86.88 104 LEU A O 1
ATOM 762 N N . PRO A 1 105 ? -4.328 -13.336 21.751 1.00 74.56 105 PRO A N 1
ATOM 763 C CA . PRO A 1 105 ? -3.744 -14.580 21.264 1.00 74.56 105 PRO A CA 1
ATOM 764 C C . PRO A 1 105 ? -3.237 -15.441 22.438 1.00 74.56 105 PRO A C 1
ATOM 766 O O . PRO A 1 105 ? -2.310 -15.061 23.151 1.00 74.56 105 PRO A O 1
ATOM 769 N N . SER A 1 106 ? -3.861 -16.598 22.683 1.00 72.81 106 SER A N 1
ATOM 770 C CA . SER A 1 106 ? -3.510 -17.500 23.794 1.00 72.81 106 SER A CA 1
ATOM 771 C C . SER A 1 106 ? -3.999 -18.931 23.551 1.00 72.81 106 SER A C 1
ATOM 773 O O . SER A 1 106 ? -5.124 -19.170 23.109 1.00 72.81 106 SER A O 1
ATOM 775 N N . ASP A 1 107 ? -3.172 -19.913 23.919 1.00 62.94 107 ASP A N 1
ATOM 776 C CA . ASP A 1 107 ? -3.520 -21.339 23.834 1.00 62.94 107 ASP A CA 1
ATOM 777 C C . ASP A 1 107 ? -4.487 -21.795 24.952 1.00 62.94 107 ASP A C 1
ATOM 779 O O . ASP A 1 107 ? -5.000 -22.917 24.908 1.00 62.94 107 ASP A O 1
ATOM 783 N N . GLN A 1 108 ? -4.707 -20.973 25.988 1.00 68.69 108 GLN A N 1
ATOM 784 C CA . GLN A 1 108 ? -5.491 -21.335 27.185 1.00 68.69 108 GLN A CA 1
ATOM 785 C C . GLN A 1 108 ? -6.628 -20.357 27.502 1.00 68.69 108 GLN A C 1
ATOM 787 O O . GLN A 1 108 ? -7.659 -20.766 28.045 1.00 68.69 108 GLN A O 1
ATOM 792 N N . ASP A 1 109 ? -6.452 -19.083 27.167 1.00 78.81 109 ASP A N 1
ATOM 793 C CA . ASP A 1 109 ? -7.434 -18.028 27.395 1.00 78.81 109 ASP A CA 1
ATOM 794 C C . ASP A 1 109 ? -8.296 -17.842 26.147 1.00 78.81 109 ASP A C 1
ATOM 796 O O . ASP A 1 109 ? -7.821 -18.024 25.031 1.00 78.81 109 ASP A O 1
ATOM 800 N N . GLY A 1 110 ? -9.580 -17.531 26.313 1.00 87.81 110 GLY A N 1
ATOM 801 C CA . GLY A 1 110 ? -10.423 -17.247 25.154 1.00 87.81 110 GLY A CA 1
ATOM 802 C C . GLY A 1 110 ? -11.843 -16.855 25.514 1.00 87.81 110 GLY A C 1
ATOM 803 O O . GLY A 1 110 ? -12.444 -17.387 26.458 1.00 87.81 110 GLY A O 1
ATOM 804 N N . ILE A 1 111 ? -12.399 -15.933 24.739 1.00 93.38 111 ILE A N 1
ATOM 805 C CA . ILE A 1 111 ? -13.775 -15.467 24.868 1.00 93.38 111 ILE A CA 1
ATOM 806 C C . ILE A 1 111 ? -14.677 -16.364 24.018 1.00 93.38 111 ILE A C 1
ATOM 808 O O . ILE A 1 111 ? -14.559 -16.443 22.799 1.00 93.38 111 ILE A O 1
ATOM 812 N N . THR A 1 112 ? -15.633 -17.034 24.665 1.00 95.44 112 THR A N 1
ATOM 813 C CA . THR A 1 112 ? -16.555 -17.979 24.002 1.00 95.44 112 THR A CA 1
ATOM 814 C C . THR A 1 112 ? -17.928 -17.381 23.704 1.00 95.44 112 THR A C 1
ATOM 816 O O . THR A 1 112 ? -18.636 -17.868 22.819 1.00 95.44 112 THR A O 1
ATOM 819 N N . ALA A 1 113 ? -18.307 -16.327 24.429 1.00 96.88 113 ALA A N 1
ATOM 820 C CA . ALA A 1 113 ? -19.511 -15.553 24.178 1.00 96.88 113 ALA A CA 1
ATOM 821 C C . ALA A 1 113 ? -19.342 -14.115 24.674 1.00 96.88 113 ALA A C 1
ATOM 823 O O . ALA A 1 113 ? -18.814 -13.871 25.764 1.00 96.88 113 ALA A O 1
ATOM 824 N N . ALA A 1 114 ? -19.852 -13.169 23.893 1.00 98.00 114 ALA A N 1
ATOM 825 C CA . ALA A 1 114 ? -19.898 -11.766 24.265 1.00 98.00 114 ALA A CA 1
ATOM 826 C C . ALA A 1 114 ? -21.157 -11.073 23.726 1.00 98.00 114 ALA A C 1
ATOM 828 O O . ALA A 1 114 ? -21.907 -11.606 22.900 1.00 98.00 114 ALA A O 1
ATOM 829 N N . LEU A 1 115 ? -21.389 -9.852 24.199 1.00 98.38 115 LEU A N 1
ATOM 830 C CA . LEU A 1 115 ? -22.531 -9.031 23.831 1.00 98.38 115 LEU A CA 1
ATOM 831 C C . LEU A 1 115 ? -22.079 -7.620 23.460 1.00 98.38 115 LEU A C 1
ATOM 833 O O . LEU A 1 115 ? -21.411 -6.947 24.243 1.00 98.38 115 LEU A O 1
ATOM 837 N N . LEU A 1 116 ? -22.504 -7.158 22.288 1.00 98.56 116 LEU A N 1
ATOM 838 C CA . LEU A 1 116 ? -22.430 -5.756 21.896 1.00 98.56 116 LEU A CA 1
ATOM 839 C C . LEU A 1 116 ? -23.732 -5.072 22.296 1.00 98.56 116 LEU A C 1
ATOM 841 O O . LEU A 1 116 ? -24.807 -5.538 21.916 1.00 98.56 116 LEU A O 1
ATOM 845 N N . THR A 1 117 ? -23.650 -3.966 23.027 1.00 98.44 117 THR A N 1
ATOM 846 C CA . THR A 1 117 ? -24.804 -3.135 23.404 1.00 98.44 117 THR A CA 1
ATOM 847 C C . THR A 1 117 ? -24.612 -1.692 22.956 1.00 98.44 117 THR A C 1
ATOM 849 O O . THR A 1 117 ? -23.508 -1.158 23.057 1.00 98.44 117 THR A O 1
ATOM 852 N N . PHE A 1 118 ? -25.690 -1.075 22.474 1.00 98.19 118 PHE A N 1
ATOM 853 C CA . PHE A 1 118 ? -25.715 0.288 21.930 1.00 98.19 118 PHE A CA 1
ATOM 854 C C . PHE A 1 118 ? -26.470 1.243 22.876 1.00 98.19 118 PHE A C 1
ATOM 856 O O . PHE A 1 118 ? -27.114 0.794 23.831 1.00 98.19 118 PHE A O 1
ATOM 863 N N . ASP A 1 119 ? -26.410 2.557 22.634 1.00 95.88 119 ASP A N 1
ATOM 864 C CA . ASP A 1 119 ? -27.063 3.570 23.488 1.00 95.88 119 ASP A CA 1
ATOM 865 C C . ASP A 1 119 ? -28.598 3.430 23.558 1.00 95.88 119 ASP A C 1
ATOM 867 O O . ASP A 1 119 ? -29.209 3.686 24.600 1.00 95.88 119 ASP A O 1
ATOM 871 N N . ASP A 1 120 ? -29.230 2.942 22.490 1.00 94.25 120 ASP A N 1
ATOM 872 C CA . ASP A 1 120 ? -30.659 2.615 22.423 1.00 94.25 120 ASP A CA 1
ATOM 873 C C . ASP A 1 120 ? -31.045 1.326 23.186 1.00 94.25 120 ASP A C 1
ATOM 875 O O . ASP A 1 120 ? -32.227 0.966 23.257 1.00 94.25 120 ASP A O 1
ATOM 879 N N . ARG A 1 121 ? -30.063 0.661 23.817 1.00 95.38 121 ARG A N 1
ATOM 880 C CA . ARG A 1 121 ? -30.150 -0.632 24.524 1.00 95.38 121 ARG A CA 1
ATOM 881 C C . ARG A 1 121 ? -30.422 -1.834 23.626 1.00 95.38 121 ARG A C 1
ATOM 883 O O . ARG A 1 121 ? -30.681 -2.929 24.132 1.00 95.38 121 ARG A O 1
ATOM 890 N N . SER A 1 122 ? -30.380 -1.659 22.311 1.00 97.06 122 SER A N 1
ATOM 891 C CA . SER A 1 122 ? -30.331 -2.788 21.397 1.00 97.06 122 SER A CA 1
ATOM 892 C C . SER A 1 122 ? -29.031 -3.569 21.615 1.00 97.06 122 SER A C 1
ATOM 894 O O . SER A 1 122 ? -28.057 -3.053 22.171 1.00 97.06 122 SER A O 1
ATOM 896 N N . ALA A 1 123 ? -29.022 -4.840 21.211 1.00 97.44 123 ALA A N 1
ATOM 897 C CA . ALA A 1 123 ? -27.863 -5.698 21.407 1.00 97.44 123 ALA A CA 1
ATOM 898 C C . ALA A 1 123 ? -27.631 -6.648 20.229 1.00 97.44 123 ALA A C 1
ATOM 900 O O . ALA A 1 123 ? -28.564 -6.969 19.485 1.00 97.44 123 ALA A O 1
ATOM 901 N N . VAL A 1 124 ? -26.386 -7.088 20.069 1.00 98.06 124 VAL A N 1
ATOM 902 C CA . VAL A 1 124 ? -25.948 -8.097 19.099 1.00 98.06 124 VAL A CA 1
ATOM 903 C C . VAL A 1 124 ? -25.086 -9.116 19.837 1.00 98.06 124 VAL A C 1
ATOM 905 O O . VAL A 1 124 ? -24.159 -8.742 20.551 1.00 98.06 124 VAL A O 1
ATOM 908 N N . ARG A 1 125 ? -25.411 -10.405 19.690 1.00 97.69 125 ARG A N 1
ATOM 909 C CA . ARG A 1 125 ? -24.615 -11.488 20.277 1.00 97.69 125 ARG A CA 1
ATOM 910 C C . ARG A 1 125 ? -23.379 -11.764 19.437 1.00 97.69 125 ARG A C 1
ATOM 912 O O . ARG A 1 125 ? -23.461 -11.789 18.211 1.00 97.69 125 ARG A O 1
ATOM 919 N N . VAL A 1 126 ? -22.288 -12.047 20.127 1.00 97.19 126 VAL A N 1
ATOM 920 C CA . VAL A 1 126 ? -21.000 -12.437 19.567 1.00 97.19 126 VAL A CA 1
ATOM 921 C C . VAL A 1 126 ? -20.705 -13.861 20.029 1.00 97.19 126 VAL A C 1
ATOM 923 O O . VAL A 1 126 ? -20.915 -14.194 21.197 1.00 97.19 126 VAL A O 1
ATOM 926 N N . GLY A 1 127 ? -20.291 -14.713 19.091 1.00 92.50 127 GLY A N 1
ATOM 927 C CA . GLY A 1 127 ? -19.874 -16.084 19.386 1.00 92.50 127 GLY A CA 1
ATOM 928 C C . GLY A 1 127 ? -18.457 -16.148 19.953 1.00 92.50 127 GLY A C 1
ATOM 929 O O . GLY A 1 127 ? -17.933 -15.151 20.444 1.00 92.50 127 GLY A O 1
ATOM 930 N N . ALA A 1 128 ? -17.837 -17.322 19.852 1.00 93.88 128 ALA A N 1
ATOM 931 C CA . ALA A 1 128 ? -16.443 -17.487 20.236 1.00 93.88 128 ALA A CA 1
ATOM 932 C C . ALA A 1 128 ? -15.528 -16.669 19.318 1.00 93.88 128 ALA A C 1
ATOM 934 O O . ALA A 1 128 ? -15.704 -16.698 18.095 1.00 93.88 128 ALA A O 1
ATOM 935 N N . LEU A 1 129 ? -14.576 -15.954 19.912 1.00 92.12 129 LEU A N 1
ATOM 936 C CA . LEU A 1 129 ? -13.534 -15.261 19.168 1.00 92.12 129 LEU A CA 1
ATOM 937 C C . LEU A 1 129 ? -12.415 -16.254 18.796 1.00 92.12 129 LEU A C 1
ATOM 939 O O . LEU A 1 129 ? -12.188 -17.220 19.527 1.00 92.12 129 LEU A O 1
ATOM 943 N N . PRO A 1 130 ? -11.743 -16.083 17.645 1.00 87.00 130 PRO A N 1
ATOM 944 C CA . PRO A 1 130 ? -10.569 -16.877 17.310 1.00 87.00 130 PRO A CA 1
ATOM 945 C C . PRO A 1 130 ? -9.403 -16.590 18.267 1.00 87.00 130 PRO A C 1
ATOM 947 O O . PRO A 1 130 ? -8.909 -15.469 18.352 1.00 87.00 130 PRO A O 1
ATOM 950 N N . ASN A 1 131 ? -8.937 -17.632 18.957 1.00 79.12 131 ASN A N 1
ATOM 951 C CA . ASN A 1 131 ? -7.826 -17.559 19.914 1.00 79.12 131 ASN A CA 1
ATOM 952 C C . ASN A 1 131 ? -6.440 -17.359 19.265 1.00 79.12 131 ASN A C 1
ATOM 954 O O . ASN A 1 131 ? -5.445 -17.217 19.970 1.00 79.12 131 ASN A O 1
ATOM 958 N N . ASP A 1 132 ? -6.350 -17.391 17.934 1.00 70.81 132 ASP A N 1
ATOM 959 C CA . ASP A 1 132 ? -5.118 -17.174 17.165 1.00 70.81 132 ASP A CA 1
ATOM 960 C C . ASP A 1 132 ? -4.908 -15.699 16.772 1.00 70.81 132 ASP A C 1
ATOM 962 O O . ASP A 1 132 ? -4.006 -15.390 15.993 1.00 70.81 132 ASP A O 1
ATOM 966 N N . GLY A 1 133 ? -5.742 -14.790 17.294 1.00 66.50 133 GLY A N 1
ATOM 967 C CA . GLY A 1 133 ? -5.726 -13.364 16.963 1.00 66.50 133 GLY A CA 1
ATOM 968 C C . GLY A 1 133 ? -6.442 -13.020 15.651 1.00 66.50 133 GLY A C 1
ATOM 969 O O . GLY A 1 133 ? -6.533 -11.841 15.289 1.00 66.50 133 GLY A O 1
ATOM 970 N N . ALA A 1 134 ? -6.991 -14.007 14.929 1.00 75.88 134 ALA A N 1
ATOM 971 C CA . ALA A 1 134 ? -7.809 -13.728 13.756 1.00 75.88 134 ALA A CA 1
ATOM 972 C C . ALA A 1 134 ? -9.084 -12.964 14.156 1.00 75.88 134 ALA A C 1
ATOM 974 O O . ALA A 1 134 ? -9.756 -13.285 15.135 1.00 75.88 134 ALA A O 1
ATOM 975 N N . GLY A 1 135 ? -9.438 -11.939 13.382 1.00 83.00 135 GLY A N 1
ATOM 976 C CA . GLY A 1 135 ? -10.595 -11.104 13.696 1.00 83.00 135 GLY A CA 1
ATOM 977 C C . GLY A 1 135 ? -11.921 -11.777 13.358 1.00 83.00 135 GLY A C 1
ATOM 978 O O . GLY A 1 135 ? -12.116 -12.248 12.235 1.00 83.00 135 GLY A O 1
ATOM 979 N N . LEU A 1 136 ? -12.873 -11.757 14.292 1.00 89.50 136 LEU A N 1
ATOM 980 C CA . LEU A 1 136 ? -14.264 -12.124 14.034 1.00 89.50 136 LEU A CA 1
ATOM 981 C C . LEU A 1 136 ? -15.073 -10.895 13.609 1.00 89.50 136 LEU A C 1
ATOM 983 O O . LEU A 1 136 ? -15.373 -10.029 14.431 1.00 89.50 136 LEU A O 1
ATOM 987 N N . THR A 1 137 ? -15.508 -10.859 12.350 1.00 89.75 137 THR A N 1
ATOM 988 C CA . THR A 1 137 ? -16.436 -9.829 11.866 1.00 89.75 137 THR A CA 1
ATOM 989 C C . THR A 1 137 ? -17.874 -10.138 12.289 1.00 89.75 137 THR A C 1
ATOM 991 O O . THR A 1 137 ? -18.465 -11.143 11.883 1.00 89.75 137 THR A O 1
ATOM 994 N N . VAL A 1 138 ? -18.483 -9.233 13.053 1.00 91.62 138 VAL A N 1
ATOM 995 C CA . VAL A 1 138 ? -19.880 -9.300 13.495 1.00 91.62 138 VAL A CA 1
ATOM 996 C C . VAL A 1 138 ? -20.680 -8.220 12.777 1.00 91.62 138 VAL A C 1
ATOM 998 O O . VAL A 1 138 ? -20.574 -7.038 13.097 1.00 91.62 138 VAL A O 1
ATOM 1001 N N . ARG A 1 139 ? -21.507 -8.632 11.811 1.00 91.06 139 ARG A N 1
ATOM 1002 C CA . ARG A 1 139 ? -22.369 -7.731 11.030 1.00 91.06 139 ARG A CA 1
ATOM 1003 C C . ARG A 1 139 ? -23.767 -7.615 11.637 1.00 91.06 139 ARG A C 1
ATOM 1005 O O . ARG A 1 139 ? -24.322 -8.588 12.151 1.00 91.06 139 ARG A O 1
ATOM 1012 N N . PHE A 1 140 ? -24.367 -6.438 11.535 1.00 92.50 140 PHE A N 1
ATOM 1013 C CA . PHE A 1 140 ? -25.722 -6.139 11.988 1.00 92.50 140 PHE A CA 1
ATOM 1014 C C . PHE A 1 140 ? -26.371 -5.075 11.092 1.00 92.50 140 PHE A C 1
ATOM 1016 O O . PHE A 1 140 ? -25.720 -4.440 10.274 1.00 92.50 140 PHE A O 1
ATOM 1023 N N . ALA A 1 141 ? -27.690 -4.892 11.211 1.00 88.56 141 ALA A N 1
ATOM 1024 C CA . ALA A 1 141 ? -28.353 -3.793 10.511 1.00 88.56 141 ALA A CA 1
ATOM 1025 C C . ALA A 1 141 ? -27.756 -2.445 10.966 1.00 88.56 141 ALA A C 1
ATOM 1027 O O . ALA A 1 141 ? -27.563 -2.307 12.178 1.00 88.56 141 ALA A O 1
ATOM 1028 N N . PRO A 1 142 ? -27.527 -1.479 10.053 1.00 90.00 142 PRO A N 1
ATOM 1029 C CA . PRO A 1 142 ? -26.989 -0.156 10.365 1.00 90.00 142 PRO A CA 1
ATOM 1030 C C . PRO A 1 142 ? -27.627 0.502 11.590 1.00 90.00 142 PRO A C 1
ATOM 1032 O O . PRO A 1 142 ? -28.856 0.544 11.712 1.00 90.00 142 PRO A O 1
ATOM 1035 N N . ARG A 1 143 ? -26.799 1.035 12.490 1.00 92.06 143 ARG A N 1
ATOM 1036 C CA . ARG A 1 143 ? -27.206 1.685 13.743 1.00 92.06 143 ARG A CA 1
ATOM 1037 C C . ARG A 1 143 ? -26.467 2.993 13.921 1.00 92.06 143 ARG A C 1
ATOM 1039 O O . ARG A 1 143 ? -25.244 3.009 13.924 1.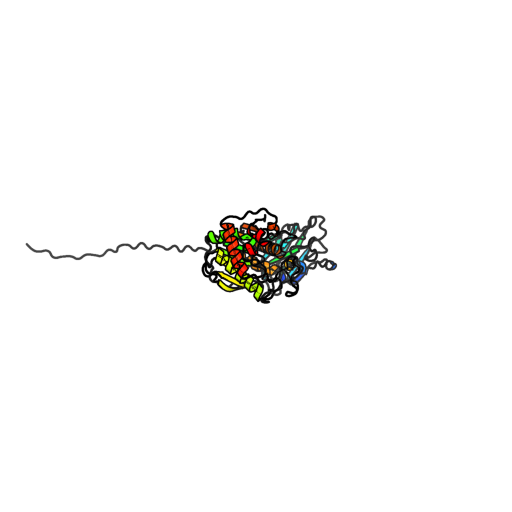00 92.06 143 ARG A O 1
ATOM 1046 N N . THR A 1 144 ? -27.209 4.069 14.145 1.00 94.88 144 THR A N 1
ATOM 1047 C CA . THR A 1 144 ? -26.632 5.328 14.618 1.00 94.88 144 THR A CA 1
ATOM 1048 C C . THR A 1 144 ? -26.526 5.281 16.140 1.00 94.88 144 THR A C 1
ATOM 1050 O O . THR A 1 144 ? -27.553 5.210 16.807 1.00 94.88 144 THR A O 1
ATOM 1053 N N . THR A 1 145 ? -25.308 5.313 16.681 1.00 97.06 145 THR A N 1
ATOM 1054 C CA . THR A 1 145 ? -25.038 5.214 18.125 1.00 97.06 145 THR A CA 1
ATOM 1055 C C . THR A 1 145 ? -23.934 6.178 18.558 1.00 97.06 145 THR A C 1
ATOM 1057 O O . THR A 1 145 ? -22.986 6.428 17.813 1.00 97.06 145 THR A O 1
ATOM 1060 N N . ALA A 1 146 ? -24.017 6.709 19.776 1.00 97.56 146 ALA A N 1
ATOM 1061 C CA . ALA A 1 146 ? -22.917 7.418 20.432 1.00 97.56 146 ALA A CA 1
ATOM 1062 C C . ALA A 1 146 ? -22.042 6.500 21.302 1.00 97.56 146 ALA A C 1
ATOM 1064 O O . ALA A 1 146 ? -20.939 6.897 21.683 1.00 97.56 146 ALA A O 1
ATOM 1065 N N . THR A 1 147 ? -22.521 5.295 21.632 1.00 98.19 147 THR A N 1
ATOM 1066 C CA . THR A 1 147 ? -21.790 4.339 22.474 1.00 98.19 147 THR A CA 1
ATOM 1067 C C . THR A 1 147 ? -21.888 2.914 21.956 1.00 98.19 147 THR A C 1
ATOM 1069 O O . THR A 1 147 ? -22.963 2.452 21.571 1.00 98.19 147 THR A O 1
ATOM 1072 N N . LEU A 1 148 ? -20.788 2.183 22.040 1.00 98.56 148 LEU A N 1
ATOM 1073 C CA . LEU A 1 148 ? -20.744 0.745 21.830 1.00 98.56 148 LEU A CA 1
ATOM 1074 C C . LEU A 1 148 ? -20.050 0.117 23.031 1.00 98.56 148 LEU A C 1
ATOM 1076 O O . LEU A 1 148 ? -18.916 0.470 23.340 1.00 98.56 148 LEU A O 1
ATOM 1080 N N . ARG A 1 149 ? -20.711 -0.830 23.691 1.00 98.62 149 ARG A N 1
ATOM 1081 C CA . ARG A 1 149 ? -20.103 -1.616 24.764 1.00 98.62 149 ARG A CA 1
ATOM 1082 C C . ARG A 1 149 ? -19.995 -3.075 24.358 1.00 98.62 149 ARG A C 1
ATOM 1084 O O . ARG A 1 149 ? -21.017 -3.704 24.094 1.00 98.62 149 ARG A O 1
ATOM 1091 N N . PHE A 1 150 ? -18.778 -3.598 24.387 1.00 98.50 150 PHE A N 1
ATOM 1092 C CA . PHE A 1 150 ? -18.464 -5.019 24.334 1.00 98.50 150 PHE A CA 1
ATOM 1093 C C . PHE A 1 150 ? -18.439 -5.579 25.759 1.00 98.50 150 PHE A C 1
ATOM 1095 O O . PHE A 1 150 ? -17.735 -5.052 26.617 1.00 98.50 150 PHE A O 1
ATOM 1102 N N . SER A 1 151 ? -19.232 -6.614 26.031 1.00 98.31 151 SER A N 1
ATOM 1103 C CA . SER A 1 151 ? -19.296 -7.286 27.335 1.00 98.31 151 SER A CA 1
ATOM 1104 C C . SER A 1 151 ? -18.980 -8.767 27.180 1.00 98.31 151 SER A C 1
ATOM 1106 O O . SER A 1 151 ? -19.648 -9.455 26.411 1.00 98.31 151 SER A O 1
ATOM 1108 N N . VAL A 1 152 ? -18.000 -9.260 27.929 1.00 97.88 152 VAL A N 1
ATOM 1109 C CA . VAL A 1 152 ? -17.632 -10.677 27.978 1.00 97.88 152 VAL A CA 1
ATOM 1110 C C . VAL A 1 152 ? -18.693 -11.419 28.785 1.00 97.88 152 VAL A C 1
ATOM 1112 O O . VAL A 1 152 ? -18.858 -11.162 29.978 1.00 97.88 152 VAL A O 1
ATOM 1115 N N . GLU A 1 153 ? -19.437 -12.317 28.141 1.00 97.44 153 GLU A N 1
ATOM 1116 C CA . GLU A 1 153 ? -20.461 -13.120 28.817 1.00 97.44 153 GLU A CA 1
ATOM 1117 C C . GLU A 1 153 ? -19.878 -14.428 29.352 1.00 97.44 153 GLU A C 1
ATOM 1119 O O . GLU A 1 153 ? -20.265 -14.846 30.443 1.00 97.44 153 GLU A O 1
ATOM 1124 N N . GLN A 1 154 ? -18.975 -15.067 28.595 1.00 96.12 154 GLN A N 1
ATOM 1125 C CA . GLN A 1 154 ? -18.347 -16.336 28.970 1.00 96.12 154 GLN A CA 1
ATOM 1126 C C . GLN A 1 154 ? -16.931 -16.476 28.400 1.00 96.12 154 GLN A C 1
ATOM 1128 O O . GLN A 1 154 ? -16.725 -16.315 27.192 1.00 96.12 154 GLN A O 1
ATOM 1133 N N . THR A 1 155 ? -15.982 -16.903 29.229 1.00 95.25 155 THR A N 1
ATOM 1134 C CA . THR A 1 155 ? -14.651 -17.361 28.802 1.00 95.25 155 THR A CA 1
ATOM 1135 C C . THR A 1 155 ? -14.495 -18.880 28.892 1.00 95.25 155 THR A C 1
ATOM 1137 O O . THR A 1 155 ? -15.302 -19.586 29.504 1.00 95.25 155 THR A O 1
ATOM 1140 N N . VAL A 1 156 ? -13.425 -19.404 28.297 1.00 91.75 156 VAL A N 1
ATOM 1141 C CA . VAL A 1 156 ? -13.011 -20.798 28.490 1.00 91.75 156 VAL A CA 1
ATOM 1142 C C . VAL A 1 156 ? -12.773 -21.066 29.994 1.00 91.75 156 VAL A C 1
ATOM 1144 O O . VAL A 1 156 ? -12.231 -20.218 30.710 1.00 91.75 156 VAL A O 1
ATOM 1147 N N . PRO A 1 157 ? -13.180 -22.231 30.538 1.00 89.75 157 PRO A N 1
ATOM 1148 C CA . PRO A 1 157 ? -12.875 -22.575 31.923 1.00 89.75 157 PRO A CA 1
ATOM 1149 C C . PRO A 1 157 ? -11.365 -22.602 32.181 1.00 89.75 157 PRO A C 1
ATOM 1151 O O . PRO A 1 157 ? -10.643 -23.376 31.561 1.00 89.75 157 PRO A O 1
ATOM 1154 N N . GLY A 1 158 ? -10.908 -21.800 33.143 1.00 86.75 158 GLY A N 1
ATOM 1155 C CA . GLY A 1 158 ? -9.486 -21.670 33.469 1.00 86.75 158 GLY A CA 1
ATOM 1156 C C . GLY A 1 158 ? -8.803 -20.456 32.842 1.00 86.75 158 GLY A C 1
ATOM 1157 O O . GLY A 1 158 ? -7.641 -20.233 33.164 1.00 86.75 158 GLY A O 1
ATOM 1158 N N . THR A 1 159 ? -9.518 -19.660 32.035 1.00 87.62 159 THR A N 1
ATOM 1159 C CA . THR A 1 159 ? -9.018 -18.374 31.538 1.00 87.62 159 THR A CA 1
ATOM 1160 C C . THR A 1 159 ? -8.572 -17.481 32.698 1.00 87.62 159 THR A C 1
ATOM 1162 O O . THR A 1 159 ? -9.330 -17.261 33.648 1.00 87.62 159 THR A O 1
ATOM 1165 N N . ALA A 1 160 ? -7.341 -16.981 32.632 1.00 84.94 160 ALA A N 1
ATOM 1166 C CA . ALA A 1 160 ? -6.756 -16.093 33.631 1.00 84.94 160 ALA A CA 1
ATOM 1167 C C . ALA A 1 160 ? -7.179 -14.637 33.403 1.00 84.94 160 ALA A C 1
ATOM 1169 O O . ALA A 1 160 ? -7.462 -13.918 34.364 1.00 84.94 160 ALA A O 1
ATOM 1170 N N . HIS A 1 161 ? -7.271 -14.229 32.135 1.00 85.31 161 HIS A N 1
ATOM 1171 C CA . HIS A 1 161 ? -7.567 -12.860 31.733 1.00 85.31 161 HIS A CA 1
ATOM 1172 C C . HIS A 1 161 ? -8.493 -12.827 30.516 1.00 85.31 161 HIS A C 1
ATOM 1174 O O . HIS A 1 161 ? -8.331 -13.609 29.586 1.00 85.31 161 HIS A O 1
ATOM 1180 N N . ALA A 1 162 ? -9.455 -11.903 30.517 1.00 91.38 162 ALA A N 1
ATOM 1181 C CA . ALA A 1 162 ? -10.228 -11.570 29.324 1.00 91.38 162 ALA A CA 1
ATOM 1182 C C . ALA A 1 162 ? -9.758 -10.225 28.768 1.00 91.38 162 ALA A C 1
ATOM 1184 O O . ALA A 1 162 ? -9.409 -9.324 29.533 1.00 91.38 162 ALA A O 1
ATOM 1185 N N . GLY A 1 163 ? -9.798 -10.058 27.454 1.00 91.94 163 GLY A N 1
ATOM 1186 C CA . GLY A 1 163 ? -9.383 -8.820 26.815 1.00 91.94 163 GLY A CA 1
ATOM 1187 C C . GLY A 1 163 ? -9.616 -8.853 25.319 1.00 91.94 163 GLY A C 1
ATOM 1188 O O . GLY A 1 163 ? -10.252 -9.769 24.809 1.00 91.94 163 GLY A O 1
ATOM 1189 N N . LEU A 1 164 ? -9.119 -7.834 24.636 1.00 93.00 164 LEU A N 1
ATOM 1190 C CA . LEU A 1 164 ? -9.102 -7.773 23.182 1.00 93.00 164 LEU A CA 1
ATOM 1191 C C . LEU A 1 164 ? -7.733 -7.266 22.752 1.00 93.00 164 LEU A C 1
ATOM 1193 O O . LEU A 1 164 ? -7.222 -6.313 23.349 1.00 93.00 164 LEU A O 1
ATOM 1197 N N . ALA A 1 165 ? -7.174 -7.891 21.718 1.00 90.25 165 ALA A N 1
ATOM 1198 C CA . ALA A 1 165 ? -6.066 -7.301 20.986 1.00 90.25 165 ALA A CA 1
ATOM 1199 C C . ALA A 1 165 ? -6.546 -6.045 20.248 1.00 90.25 165 ALA A C 1
ATOM 1201 O O . ALA A 1 165 ? -5.897 -5.022 20.339 1.00 90.25 165 ALA A O 1
ATOM 1202 N N . GLU A 1 166 ? -7.722 -6.092 19.611 1.00 91.31 166 GLU A N 1
ATOM 1203 C CA . GLU A 1 166 ? -8.294 -4.948 18.889 1.00 91.31 166 GLU A CA 1
ATOM 1204 C C . GLU A 1 166 ? -9.827 -5.085 18.760 1.00 91.31 166 GLU A C 1
ATOM 1206 O O . GLU A 1 166 ? -10.373 -6.192 18.643 1.00 91.31 166 GLU A O 1
ATOM 1211 N N . ILE A 1 167 ? -10.536 -3.954 18.761 1.00 94.94 167 ILE A N 1
ATOM 1212 C CA . ILE A 1 167 ? -11.923 -3.800 18.316 1.00 94.94 167 ILE A CA 1
ATOM 1213 C C . ILE A 1 167 ? -12.003 -2.717 17.240 1.00 94.94 167 ILE A C 1
ATOM 1215 O O . ILE A 1 167 ? -11.928 -1.522 17.510 1.00 94.94 167 ILE A O 1
ATOM 1219 N N . GLU A 1 168 ? -12.285 -3.144 16.018 1.00 92.38 168 GLU A N 1
ATOM 1220 C CA . GLU A 1 168 ? -12.532 -2.260 14.885 1.00 92.38 168 GLU A CA 1
ATOM 1221 C C . GLU A 1 168 ? -14.042 -2.031 14.749 1.00 92.38 168 GLU A C 1
ATOM 1223 O O . GLU A 1 168 ? -14.845 -2.958 14.902 1.00 92.38 168 GLU A O 1
ATOM 1228 N N . VAL A 1 169 ? -14.462 -0.794 14.475 1.00 93.31 169 VAL A N 1
ATOM 1229 C CA . VAL A 1 169 ? -15.877 -0.415 14.358 1.00 93.31 169 VAL A CA 1
ATOM 1230 C C . VAL A 1 169 ? -16.077 0.332 13.060 1.00 93.31 169 VAL A C 1
ATOM 1232 O O . VAL A 1 169 ? -15.627 1.463 12.932 1.00 93.31 169 VAL A O 1
ATOM 1235 N N . TYR A 1 170 ? -16.809 -0.250 12.123 1.00 87.00 170 TYR A N 1
ATOM 1236 C CA . TYR A 1 170 ? -16.912 0.295 10.778 1.00 87.00 170 TYR A CA 1
ATOM 1237 C C . TYR A 1 170 ? -18.242 1.005 10.559 1.00 87.00 170 TYR A C 1
ATOM 1239 O O . TYR A 1 170 ? -19.314 0.513 10.936 1.00 87.00 170 TYR A O 1
ATOM 1247 N N . THR A 1 171 ? -18.171 2.194 9.963 1.00 85.44 171 THR A N 1
ATOM 1248 C CA . THR A 1 171 ? -19.381 2.913 9.561 1.00 85.44 171 THR A CA 1
ATOM 1249 C C . THR A 1 171 ? -20.017 2.287 8.327 1.00 85.44 171 THR A C 1
ATOM 1251 O O . THR A 1 171 ? -19.338 1.725 7.472 1.00 85.44 171 THR A O 1
ATOM 1254 N N . THR A 1 172 ? -21.331 2.441 8.197 1.00 72.19 172 THR A N 1
ATOM 1255 C CA . THR A 1 172 ? -21.971 2.308 6.887 1.00 72.19 172 THR A CA 1
ATOM 1256 C C . THR A 1 172 ? -21.513 3.451 6.006 1.00 72.19 172 THR A C 1
ATOM 1258 O O . THR A 1 172 ? -21.686 4.591 6.438 1.00 72.19 172 THR A O 1
ATOM 1261 N N . ASP A 1 173 ? -21.001 3.150 4.812 1.00 70.50 173 ASP A N 1
ATOM 1262 C CA . ASP A 1 173 ? -20.772 4.068 3.692 1.00 70.50 173 ASP A CA 1
ATOM 1263 C C . ASP A 1 173 ? -20.613 5.552 4.077 1.00 70.50 173 ASP A C 1
ATOM 1265 O O . ASP A 1 173 ? -21.592 6.275 4.316 1.00 70.50 173 ASP A O 1
ATOM 1269 N N . ARG A 1 174 ? -19.393 6.092 3.958 1.00 51.62 174 ARG A N 1
ATOM 1270 C CA . ARG A 1 174 ? -19.327 7.505 3.576 1.00 51.62 174 ARG A CA 1
ATOM 1271 C C . ARG A 1 174 ? -19.962 7.594 2.194 1.00 51.62 174 ARG A C 1
ATOM 1273 O O . ARG A 1 174 ? -19.562 6.873 1.287 1.00 51.62 174 ARG A O 1
ATOM 1280 N N . SER A 1 175 ? -20.955 8.480 2.072 1.00 41.56 175 SER A N 1
ATOM 1281 C CA . SER A 1 175 ? -21.373 9.105 0.815 1.00 41.56 175 SER A CA 1
ATOM 1282 C C . SER A 1 175 ? -20.269 8.964 -0.217 1.00 41.56 175 SER A C 1
ATOM 1284 O O . SER A 1 175 ? -19.193 9.518 0.010 1.00 41.56 175 SER A O 1
ATOM 1286 N N . THR A 1 176 ? -20.558 8.259 -1.314 1.00 36.69 176 THR A N 1
ATOM 1287 C CA . THR A 1 176 ? -19.759 8.272 -2.539 1.00 36.69 176 THR A CA 1
ATOM 1288 C C . THR A 1 176 ? -19.051 9.616 -2.642 1.00 36.69 176 THR A C 1
ATOM 1290 O O . THR A 1 176 ? -19.733 10.652 -2.715 1.00 36.69 176 THR A O 1
ATOM 1293 N N . ALA A 1 177 ? -17.714 9.623 -2.602 1.00 38.19 177 ALA A N 1
ATOM 1294 C CA . ALA A 1 177 ? -16.966 10.757 -3.124 1.00 38.19 177 ALA A CA 1
ATOM 1295 C C . ALA A 1 177 ? -17.629 11.137 -4.461 1.00 38.19 177 ALA A C 1
ATOM 1297 O O . ALA A 1 177 ? -18.080 10.229 -5.175 1.00 38.19 177 ALA A O 1
ATOM 1298 N N . PRO A 1 178 ? -17.832 12.435 -4.762 1.00 32.12 178 PRO A N 1
ATOM 1299 C CA . PRO A 1 178 ? -18.538 12.826 -5.974 1.00 32.12 178 PRO A CA 1
ATOM 1300 C C . PRO A 1 178 ? -17.891 12.077 -7.125 1.00 32.12 178 PRO A C 1
ATOM 1302 O O . PRO A 1 178 ? -16.687 12.220 -7.301 1.00 32.12 178 PRO A O 1
ATOM 1305 N N . ALA A 1 179 ? -18.684 11.236 -7.802 1.00 37.94 179 ALA A N 1
ATOM 1306 C CA . ALA A 1 179 ? -18.202 10.263 -8.767 1.00 37.94 179 ALA A CA 1
ATOM 1307 C C . ALA A 1 179 ? -17.107 10.894 -9.627 1.00 37.94 179 ALA A C 1
ATOM 1309 O O . ALA A 1 179 ? -17.389 11.702 -10.521 1.00 37.94 179 ALA A O 1
ATOM 1310 N N . THR A 1 180 ? -15.854 10.544 -9.333 1.00 42.22 180 THR A N 1
ATOM 1311 C CA . THR A 1 180 ? -14.763 10.706 -10.276 1.00 42.22 180 THR A CA 1
ATOM 1312 C C . THR A 1 180 ? -15.249 10.038 -11.549 1.00 42.22 180 THR A C 1
ATOM 1314 O O . THR A 1 180 ? -15.976 9.041 -11.508 1.00 42.22 180 THR A O 1
ATOM 1317 N N . THR A 1 181 ? -14.973 10.670 -12.686 1.00 44.75 181 THR A N 1
ATOM 1318 C CA . THR A 1 181 ? -15.429 10.202 -13.996 1.00 44.75 181 THR A CA 1
ATOM 1319 C C . THR A 1 181 ? -15.166 8.705 -14.061 1.00 44.75 181 THR A C 1
ATOM 1321 O O . THR A 1 181 ? -14.008 8.321 -13.937 1.00 44.75 181 THR A O 1
ATOM 1324 N N . ALA A 1 182 ? -16.231 7.889 -14.128 1.00 53.72 182 ALA A N 1
ATOM 1325 C CA . ALA A 1 182 ? -16.110 6.442 -13.994 1.00 53.72 182 ALA A CA 1
ATOM 1326 C C . ALA A 1 182 ? -14.947 5.971 -14.869 1.00 53.72 182 ALA A C 1
ATOM 1328 O O . ALA A 1 182 ? -14.925 6.284 -16.067 1.00 53.72 182 ALA A O 1
ATOM 1329 N N . GLY A 1 183 ? -13.963 5.319 -14.241 1.00 60.47 183 GLY A N 1
ATOM 1330 C CA . GLY A 1 183 ? -12.783 4.813 -14.929 1.00 60.47 183 GLY A CA 1
ATOM 1331 C C . GLY A 1 183 ? -13.176 3.933 -16.120 1.00 60.47 183 GLY A C 1
ATOM 1332 O O . GLY A 1 183 ? -14.345 3.548 -16.266 1.00 60.47 183 GLY A O 1
ATOM 1333 N N . PRO A 1 184 ? -12.232 3.618 -17.020 1.00 68.56 184 PRO A N 1
ATOM 1334 C CA . PRO A 1 184 ? -12.535 2.743 -18.144 1.00 68.56 184 PRO A CA 1
ATOM 1335 C C . PRO A 1 184 ? -13.173 1.444 -17.638 1.00 68.56 184 PRO A C 1
ATOM 1337 O O . PRO A 1 184 ? -12.754 0.886 -16.629 1.00 68.56 184 PRO A O 1
ATOM 1340 N N . ALA A 1 185 ? -14.200 0.955 -18.336 1.00 79.62 185 ALA A N 1
ATOM 1341 C CA . ALA A 1 185 ? -14.770 -0.345 -18.005 1.00 79.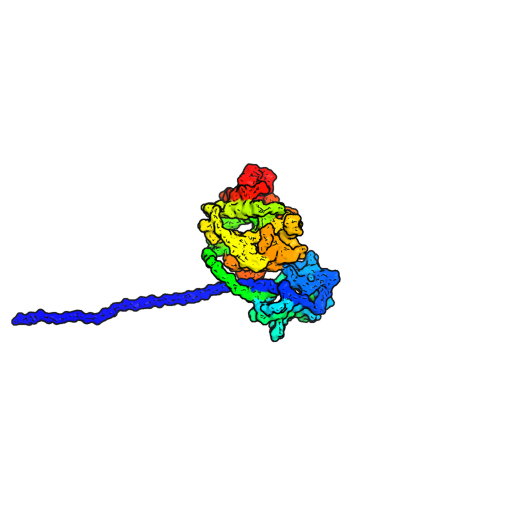62 185 ALA A CA 1
ATOM 1342 C C . ALA A 1 185 ? -13.679 -1.425 -18.112 1.00 79.62 185 ALA A C 1
ATOM 1344 O O . ALA A 1 185 ? -12.928 -1.440 -19.091 1.00 79.62 185 ALA A O 1
ATOM 1345 N N . CYS A 1 186 ? -13.645 -2.351 -17.150 1.00 86.88 186 CYS A N 1
ATOM 1346 C CA . CYS A 1 186 ? -12.631 -3.404 -17.035 1.00 86.88 186 CYS A CA 1
ATOM 1347 C C . CYS A 1 186 ? -13.210 -4.792 -17.381 1.00 86.88 186 CYS A C 1
ATOM 1349 O O . CYS A 1 186 ? -13.279 -5.674 -16.527 1.00 86.88 186 CYS A O 1
ATOM 1351 N N . PRO A 1 187 ? -13.663 -5.046 -18.630 1.00 87.62 187 PRO A N 1
ATOM 1352 C CA . PRO A 1 187 ? -14.343 -6.296 -18.989 1.00 87.62 187 PRO A CA 1
ATOM 1353 C C . PRO A 1 187 ? -13.429 -7.529 -18.941 1.00 87.62 187 PRO A C 1
ATOM 1355 O O . PRO A 1 187 ? -13.913 -8.651 -19.074 1.00 87.62 187 PRO A O 1
ATOM 1358 N N . ARG A 1 188 ? -12.113 -7.330 -18.808 1.00 91.94 188 ARG A N 1
ATOM 1359 C CA . ARG A 1 188 ? -11.108 -8.390 -18.669 1.00 91.94 188 ARG A CA 1
ATOM 1360 C C . ARG A 1 188 ? -10.704 -8.650 -17.215 1.00 91.94 188 ARG A C 1
ATOM 1362 O O . ARG A 1 188 ? -9.858 -9.504 -16.994 1.00 91.94 188 ARG A O 1
ATOM 1369 N N . GLY A 1 189 ? -11.334 -7.972 -16.256 1.00 92.75 189 GLY A N 1
ATOM 1370 C CA . GLY A 1 189 ? -10.935 -7.980 -14.852 1.00 92.75 189 GLY A CA 1
ATOM 1371 C C . GLY A 1 189 ? -9.952 -6.858 -14.524 1.00 92.75 189 GLY A C 1
ATOM 1372 O O . GLY A 1 189 ? -9.464 -6.151 -15.417 1.00 92.75 189 GLY A O 1
ATOM 1373 N N . SER A 1 190 ? -9.693 -6.721 -13.229 1.00 95.38 190 SER A N 1
ATOM 1374 C CA . SER A 1 190 ? -8.815 -5.707 -12.653 1.00 95.38 190 SER A CA 1
ATOM 1375 C C . SER A 1 190 ? -7.768 -6.389 -11.780 1.00 95.38 190 SER A C 1
ATOM 1377 O O . SER A 1 190 ? -8.112 -7.218 -10.934 1.00 95.38 190 SER A O 1
ATOM 1379 N N . VAL A 1 191 ? -6.508 -6.029 -11.988 1.00 97.69 191 VAL A N 1
ATOM 1380 C CA . VAL A 1 191 ? -5.362 -6.455 -11.186 1.00 97.69 191 VAL A CA 1
ATOM 1381 C C . VAL A 1 191 ? -4.915 -5.262 -10.351 1.00 97.69 191 VAL A C 1
ATOM 1383 O O . VAL A 1 191 ? -4.753 -4.162 -10.891 1.00 97.69 191 VAL A O 1
ATOM 1386 N N . VAL A 1 192 ? -4.745 -5.473 -9.048 1.00 98.44 192 VAL A N 1
ATOM 1387 C CA . VAL A 1 192 ? -4.147 -4.484 -8.148 1.00 98.44 192 VAL A CA 1
ATOM 1388 C C . VAL A 1 192 ? -2.807 -5.000 -7.643 1.00 98.44 192 VAL A C 1
ATOM 1390 O O . VAL A 1 192 ? -2.752 -6.070 -7.045 1.00 98.44 192 VAL A O 1
ATOM 1393 N N . ASP A 1 193 ? -1.747 -4.226 -7.832 1.00 98.62 193 ASP A N 1
ATOM 1394 C CA . ASP A 1 193 ? -0.429 -4.525 -7.271 1.00 98.62 193 ASP A CA 1
ATOM 1395 C C . ASP A 1 193 ? -0.192 -3.606 -6.066 1.00 98.62 193 ASP A C 1
ATOM 1397 O O . ASP A 1 193 ? -0.315 -2.390 -6.197 1.00 98.62 193 ASP A O 1
ATOM 1401 N N . VAL A 1 194 ? 0.130 -4.15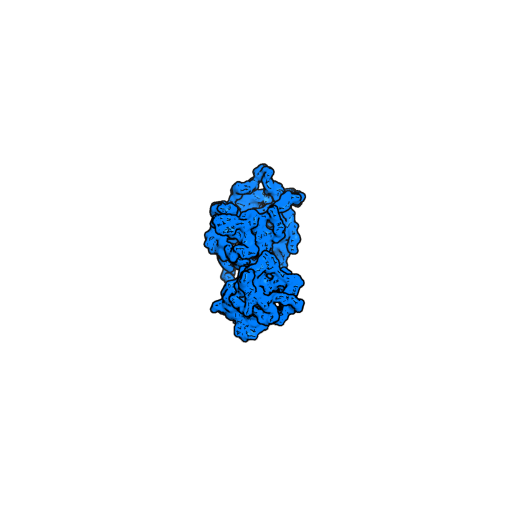9 -4.894 1.00 98.69 194 VAL A N 1
ATOM 1402 C CA . VAL A 1 194 ? 0.480 -3.389 -3.685 1.00 98.69 194 VAL A CA 1
ATOM 1403 C C . VAL A 1 194 ? 1.953 -3.616 -3.368 1.00 98.69 194 VAL A C 1
ATOM 1405 O O . VAL A 1 194 ? 2.363 -4.741 -3.087 1.00 98.69 194 VAL A O 1
ATOM 1408 N N . LEU A 1 195 ? 2.751 -2.552 -3.436 1.00 98.50 195 LEU A N 1
ATOM 1409 C CA . LEU A 1 195 ? 4.214 -2.605 -3.433 1.00 98.50 195 LEU A CA 1
ATOM 1410 C C . LEU A 1 195 ? 4.803 -1.682 -2.364 1.00 98.50 195 LEU A C 1
ATOM 1412 O O . LEU A 1 195 ? 4.179 -0.697 -1.956 1.00 98.50 195 LEU A O 1
ATOM 1416 N N . ALA A 1 196 ? 6.032 -1.970 -1.939 1.00 98.69 196 ALA A N 1
ATOM 1417 C CA . ALA A 1 196 ? 6.771 -1.076 -1.061 1.00 98.69 196 ALA A CA 1
ATOM 1418 C C . ALA A 1 196 ? 7.391 0.076 -1.859 1.00 98.69 196 ALA A C 1
ATOM 1420 O O . ALA A 1 196 ? 7.237 1.239 -1.472 1.00 98.69 196 ALA A O 1
ATOM 1421 N N . HIS A 1 197 ? 8.041 -0.245 -2.978 1.00 98.81 197 HIS A N 1
ATOM 1422 C CA . HIS A 1 197 ? 8.906 0.646 -3.746 1.00 98.81 197 HIS A CA 1
ATOM 1423 C C . HIS A 1 197 ? 8.606 0.624 -5.249 1.00 98.81 197 HIS A C 1
ATOM 1425 O O . HIS A 1 197 ? 7.958 -0.275 -5.781 1.00 98.81 197 HIS A O 1
ATOM 1431 N N . ALA A 1 198 ? 9.100 1.649 -5.944 1.00 98.44 198 ALA A N 1
ATOM 1432 C CA . ALA A 1 198 ? 8.828 1.918 -7.357 1.00 98.44 198 ALA A CA 1
ATOM 1433 C C . ALA A 1 198 ? 9.560 0.997 -8.356 1.00 98.44 198 ALA A C 1
ATOM 1435 O O . ALA A 1 198 ? 9.420 1.165 -9.561 1.00 98.44 198 ALA A O 1
ATOM 1436 N N . ASP A 1 199 ? 10.366 0.051 -7.892 1.00 98.38 199 ASP A N 1
ATOM 1437 C CA . ASP A 1 199 ? 11.073 -0.943 -8.705 1.00 98.38 199 ASP A CA 1
ATOM 1438 C C . ASP A 1 199 ? 10.630 -2.384 -8.429 1.00 98.38 199 ASP A C 1
ATOM 1440 O O . ASP A 1 199 ? 11.002 -3.288 -9.184 1.00 98.38 199 ASP A O 1
ATOM 1444 N N . ASP A 1 200 ? 9.823 -2.605 -7.388 1.00 98.81 200 ASP A N 1
ATOM 1445 C CA . ASP A 1 200 ? 9.469 -3.934 -6.891 1.00 98.81 200 ASP A CA 1
ATOM 1446 C C . ASP A 1 200 ? 8.799 -4.807 -7.949 1.00 98.81 200 ASP A C 1
ATOM 1448 O O . ASP A 1 200 ? 9.167 -5.968 -8.131 1.00 98.81 200 ASP A O 1
ATOM 1452 N N . ASP A 1 201 ? 7.828 -4.270 -8.685 1.00 98.25 201 ASP A N 1
ATOM 1453 C CA . ASP A 1 201 ? 7.142 -5.020 -9.734 1.00 98.25 201 ASP A CA 1
ATOM 1454 C C . ASP A 1 201 ? 8.045 -5.256 -10.949 1.00 98.25 201 ASP A C 1
ATOM 1456 O O . ASP A 1 201 ? 8.064 -6.356 -11.501 1.00 98.25 201 ASP A O 1
ATOM 1460 N N . LEU A 1 202 ? 8.879 -4.291 -11.332 1.00 98.56 202 LEU A N 1
ATOM 1461 C CA . LEU A 1 202 ? 9.862 -4.445 -12.406 1.00 98.56 202 LEU A CA 1
ATOM 1462 C C . LEU A 1 202 ? 10.920 -5.513 -12.074 1.00 98.56 202 LEU A C 1
ATOM 1464 O O . LEU A 1 202 ? 11.372 -6.238 -12.970 1.00 98.56 202 LEU A O 1
ATOM 1468 N N . LEU A 1 203 ? 11.294 -5.656 -10.802 1.00 98.56 203 LEU A N 1
ATOM 1469 C CA . LEU A 1 203 ? 12.277 -6.632 -10.332 1.00 98.56 203 LEU A CA 1
ATOM 1470 C C . LEU A 1 203 ? 11.666 -7.996 -10.002 1.00 98.56 203 LEU A C 1
ATOM 1472 O O . LEU A 1 203 ? 12.238 -9.022 -10.384 1.00 98.56 203 LEU A O 1
ATOM 1476 N N . PHE A 1 204 ? 10.514 -8.043 -9.339 1.00 98.69 204 PHE A N 1
ATOM 1477 C CA . PHE A 1 204 ? 9.995 -9.247 -8.680 1.00 98.69 204 PHE A CA 1
ATOM 1478 C C . PHE A 1 204 ? 8.645 -9.733 -9.212 1.00 98.69 204 PHE A C 1
ATOM 1480 O O . PHE A 1 204 ? 8.295 -10.875 -8.925 1.00 98.69 204 PHE A O 1
ATOM 1487 N N . MET A 1 205 ? 7.916 -8.925 -9.992 1.00 97.62 205 MET A N 1
ATOM 1488 C CA . MET A 1 205 ? 6.548 -9.234 -10.462 1.00 97.62 205 MET A CA 1
ATOM 1489 C C . MET A 1 205 ? 6.323 -8.887 -11.948 1.00 97.62 205 MET A C 1
ATOM 1491 O O . MET A 1 205 ? 5.198 -8.701 -12.415 1.00 97.62 205 MET A O 1
ATOM 1495 N N . SER A 1 206 ? 7.402 -8.765 -12.722 1.00 98.06 206 SER A N 1
ATOM 1496 C CA . SER A 1 206 ? 7.362 -8.179 -14.063 1.00 98.06 206 SER A CA 1
ATOM 1497 C C . SER A 1 206 ? 6.652 -9.079 -15.069 1.00 98.06 206 SER A C 1
ATOM 1499 O O . SER A 1 206 ? 6.146 -8.584 -16.079 1.00 98.06 206 SER A O 1
ATOM 1501 N N . LEU A 1 207 ? 6.613 -10.396 -14.840 1.00 97.94 207 LEU A N 1
ATOM 1502 C CA . LEU A 1 207 ? 5.858 -11.291 -15.715 1.00 97.94 207 LEU A CA 1
ATOM 1503 C C . LEU A 1 207 ? 4.353 -11.095 -15.512 1.00 97.94 207 LEU A C 1
ATOM 1505 O O . LEU A 1 207 ? 3.631 -11.137 -16.507 1.00 97.94 207 LEU A O 1
ATOM 1509 N N . GLU A 1 208 ? 3.891 -10.810 -14.291 1.00 96.00 208 GLU A N 1
ATOM 1510 C CA . GLU A 1 208 ? 2.478 -10.477 -14.055 1.00 96.00 208 GLU A CA 1
ATOM 1511 C C . GLU A 1 208 ? 2.109 -9.120 -14.641 1.00 96.00 208 GLU A C 1
ATOM 1513 O O . GLU A 1 208 ? 1.092 -9.000 -15.324 1.00 96.00 208 GLU A O 1
ATOM 1518 N N . LEU A 1 209 ? 2.986 -8.128 -14.482 1.00 96.88 209 LEU A N 1
ATOM 1519 C CA . LEU A 1 209 ? 2.832 -6.819 -15.107 1.00 96.88 209 LEU A CA 1
ATOM 1520 C C . LEU A 1 209 ? 2.708 -6.943 -16.637 1.00 96.88 209 LEU A C 1
ATOM 1522 O O . LEU A 1 209 ? 1.801 -6.382 -17.257 1.00 96.88 209 LEU A O 1
ATOM 1526 N N . GLN A 1 210 ? 3.577 -7.746 -17.261 1.00 98.19 210 GLN A N 1
ATOM 1527 C CA . GLN A 1 210 ? 3.503 -8.058 -18.691 1.00 98.19 210 GLN A CA 1
ATOM 1528 C C . GLN A 1 210 ? 2.196 -8.770 -19.065 1.00 98.19 210 GLN A C 1
ATOM 1530 O O . GLN A 1 210 ? 1.577 -8.406 -20.067 1.00 98.19 210 GLN A O 1
ATOM 1535 N N . ALA A 1 211 ? 1.774 -9.763 -18.279 1.00 97.31 211 ALA A N 1
ATOM 1536 C CA . ALA A 1 211 ? 0.567 -10.538 -18.540 1.00 97.31 211 ALA A CA 1
ATOM 1537 C C . ALA A 1 211 ? -0.703 -9.679 -18.449 1.00 97.31 211 ALA A C 1
ATOM 1539 O O . ALA A 1 211 ? -1.548 -9.760 -19.342 1.00 97.31 211 ALA A O 1
ATOM 1540 N N . ALA A 1 212 ? -0.816 -8.810 -17.440 1.00 97.19 212 ALA A N 1
ATOM 1541 C CA . ALA A 1 212 ? -1.965 -7.924 -17.255 1.00 97.19 212 ALA A CA 1
ATOM 1542 C C . ALA A 1 212 ? -2.115 -6.924 -18.414 1.00 97.19 212 ALA A C 1
ATOM 1544 O O . ALA A 1 212 ? -3.212 -6.741 -18.964 1.00 97.19 212 ALA A O 1
ATOM 1545 N N . LEU A 1 213 ? -0.998 -6.325 -18.843 1.00 97.19 213 LEU A N 1
ATOM 1546 C CA . LEU A 1 213 ? -0.958 -5.415 -19.990 1.00 97.19 213 LEU A CA 1
ATOM 1547 C C . LEU A 1 213 ? -1.385 -6.125 -21.284 1.00 97.19 213 LEU A C 1
ATOM 1549 O O . LEU A 1 213 ? -2.249 -5.619 -22.006 1.00 97.19 213 LEU A O 1
ATOM 1553 N N . GLU A 1 214 ? -0.845 -7.318 -21.553 1.00 96.50 214 GLU A N 1
ATOM 1554 C CA . GLU A 1 214 ? -1.182 -8.131 -22.731 1.00 96.50 214 GLU A CA 1
ATOM 1555 C C . GLU A 1 214 ? -2.633 -8.620 -22.738 1.00 96.50 214 GLU A C 1
ATOM 1557 O O . GLU A 1 214 ? -3.281 -8.647 -23.788 1.00 96.50 214 GLU A O 1
ATOM 1562 N N . ALA A 1 215 ? -3.157 -8.999 -21.572 1.00 96.38 215 ALA A N 1
ATOM 1563 C CA . ALA A 1 215 ? -4.519 -9.496 -21.415 1.00 96.38 215 ALA A CA 1
ATOM 1564 C C . ALA A 1 215 ? -5.581 -8.399 -21.581 1.00 96.38 215 ALA A C 1
ATOM 1566 O O . ALA A 1 215 ? -6.770 -8.703 -21.741 1.00 96.38 215 ALA A O 1
ATOM 1567 N N . GLY A 1 216 ? -5.178 -7.127 -21.564 1.00 95.38 216 GLY A N 1
ATOM 1568 C CA . GLY A 1 216 ? -6.116 -6.018 -21.615 1.00 95.38 216 GLY A CA 1
ATOM 1569 C C . GLY A 1 216 ? -6.831 -5.778 -20.276 1.00 95.38 216 GLY A C 1
ATOM 1570 O O . GLY A 1 216 ? -7.938 -5.236 -20.284 1.00 95.38 216 GLY A O 1
ATOM 1571 N N . GLN A 1 217 ? -6.243 -6.201 -19.149 1.00 96.56 217 GLN A N 1
ATOM 1572 C CA . GLN A 1 217 ? -6.788 -5.984 -17.802 1.00 96.56 217 GLN A CA 1
ATOM 1573 C C . GLN A 1 217 ? -6.640 -4.520 -17.370 1.00 96.56 217 GLN A C 1
ATOM 1575 O O . GLN A 1 217 ? -5.771 -3.797 -17.862 1.00 96.56 217 GLN A O 1
ATOM 1580 N N . CYS A 1 218 ? -7.509 -4.054 -16.476 1.00 97.38 218 CYS A N 1
ATOM 1581 C CA . CYS A 1 218 ? -7.225 -2.816 -15.757 1.00 97.38 218 CYS A CA 1
ATOM 1582 C C . CYS A 1 218 ? -6.125 -3.098 -14.743 1.00 97.38 218 CYS A C 1
ATOM 1584 O O . CYS A 1 218 ? -6.255 -4.030 -13.956 1.00 97.38 218 CYS A O 1
ATOM 1586 N N . LEU A 1 219 ? -5.050 -2.323 -14.797 1.00 98.00 219 LEU A N 1
ATOM 1587 C CA . LEU A 1 219 ? -3.906 -2.467 -13.915 1.00 98.00 219 LEU A CA 1
ATOM 1588 C C . LEU A 1 219 ? -3.829 -1.241 -13.014 1.00 98.00 219 LEU A C 1
ATOM 1590 O O . LEU A 1 219 ? -3.767 -0.104 -13.495 1.00 98.00 219 LEU A O 1
ATOM 1594 N N . ARG A 1 220 ? -3.828 -1.480 -11.708 1.00 97.88 220 ARG A N 1
ATOM 1595 C CA . ARG A 1 220 ? -3.727 -0.433 -10.700 1.00 97.88 220 ARG A CA 1
ATOM 1596 C C . ARG A 1 220 ? -2.631 -0.772 -9.712 1.00 97.88 220 ARG A C 1
ATOM 1598 O O . ARG A 1 220 ? -2.791 -1.661 -8.889 1.00 97.88 220 ARG A O 1
ATOM 1605 N N . THR A 1 221 ? -1.538 -0.038 -9.785 1.00 98.75 221 THR A N 1
ATOM 1606 C CA . THR A 1 221 ? -0.404 -0.222 -8.883 1.00 98.75 221 THR A CA 1
ATOM 1607 C C . THR A 1 221 ? -0.512 0.766 -7.726 1.00 98.75 221 THR A C 1
ATOM 1609 O O . THR A 1 221 ? -0.903 1.917 -7.911 1.00 98.75 221 THR A O 1
ATOM 1612 N N . ILE A 1 222 ? -0.210 0.331 -6.512 1.00 98.69 222 ILE A N 1
ATOM 1613 C CA . ILE A 1 222 ? -0.199 1.152 -5.305 1.00 98.69 222 ILE A CA 1
ATOM 1614 C C . ILE A 1 222 ? 1.186 1.000 -4.690 1.00 98.69 222 ILE A C 1
ATOM 1616 O O . ILE A 1 222 ? 1.545 -0.082 -4.233 1.00 98.69 222 ILE A O 1
ATOM 1620 N N . ILE A 1 223 ? 1.961 2.080 -4.687 1.00 98.88 223 ILE A N 1
ATOM 1621 C CA . ILE A 1 223 ? 3.314 2.108 -4.132 1.00 98.88 223 ILE A CA 1
ATOM 1622 C C . ILE A 1 223 ? 3.253 2.874 -2.813 1.00 98.88 223 ILE A C 1
ATOM 1624 O O . ILE A 1 223 ? 2.904 4.061 -2.778 1.00 98.88 223 ILE A O 1
ATOM 1628 N N . LEU A 1 224 ? 3.538 2.170 -1.715 1.00 98.62 224 LEU A N 1
ATOM 1629 C CA . LEU A 1 224 ? 3.331 2.692 -0.367 1.00 98.62 224 LEU A CA 1
ATOM 1630 C C . LEU A 1 224 ? 4.380 3.727 0.036 1.00 98.62 224 LEU A C 1
ATOM 1632 O O . LEU A 1 224 ? 4.031 4.754 0.621 1.00 98.62 224 LEU A O 1
ATOM 1636 N N . THR A 1 225 ? 5.654 3.480 -0.265 1.00 98.75 225 THR A N 1
ATOM 1637 C CA . THR A 1 225 ? 6.734 4.396 0.114 1.00 98.75 225 THR A CA 1
ATOM 1638 C C . THR A 1 225 ? 7.194 5.250 -1.062 1.00 98.75 225 THR A C 1
ATOM 1640 O O . THR A 1 225 ? 7.011 4.909 -2.227 1.00 98.75 225 THR A O 1
ATOM 1643 N N . ALA A 1 226 ? 7.839 6.370 -0.760 1.00 98.31 226 ALA A N 1
ATOM 1644 C CA . ALA A 1 226 ? 8.564 7.160 -1.744 1.00 98.31 226 ALA A CA 1
ATOM 1645 C C . ALA A 1 226 ? 9.865 6.468 -2.196 1.00 98.31 226 ALA A C 1
ATOM 1647 O O . ALA A 1 226 ? 10.472 6.886 -3.181 1.00 98.31 226 ALA A O 1
ATOM 1648 N N . GLY A 1 227 ? 10.323 5.438 -1.469 1.00 97.88 227 GLY A N 1
ATOM 1649 C CA . GLY A 1 227 ? 11.607 4.793 -1.718 1.00 97.88 227 GLY A CA 1
ATOM 1650 C C . GLY A 1 227 ? 12.767 5.786 -1.715 1.00 97.88 227 GLY A C 1
ATOM 1651 O O . GLY A 1 227 ? 13.680 5.691 -2.536 1.00 97.88 227 GLY A O 1
ATOM 1652 N N . ASP A 1 228 ? 12.692 6.796 -0.851 1.00 97.81 228 ASP A N 1
ATOM 1653 C CA . ASP A 1 228 ? 13.547 7.975 -0.893 1.00 97.81 228 ASP A CA 1
ATOM 1654 C C . ASP A 1 228 ? 14.959 7.718 -0.355 1.00 97.81 228 ASP A C 1
ATOM 1656 O O . ASP A 1 228 ? 15.840 8.543 -0.573 1.00 97.81 228 ASP A O 1
ATOM 1660 N N . ALA A 1 229 ? 15.193 6.594 0.330 1.00 96.25 229 ALA A N 1
ATOM 1661 C CA . ALA A 1 229 ? 16.482 6.242 0.932 1.00 96.25 229 ALA A CA 1
ATOM 1662 C C . ALA A 1 229 ? 17.070 7.352 1.842 1.00 96.25 229 ALA A C 1
ATOM 1664 O O . ALA A 1 229 ? 18.290 7.504 1.956 1.00 96.25 229 ALA A O 1
ATOM 1665 N N . GLY A 1 230 ? 16.209 8.174 2.455 1.00 96.12 230 GLY A N 1
ATOM 1666 C CA . GLY A 1 230 ? 16.592 9.342 3.250 1.00 96.12 230 GLY A CA 1
ATOM 1667 C C . GLY A 1 230 ? 17.105 10.533 2.432 1.00 96.12 230 GLY A C 1
ATOM 1668 O O . GLY A 1 230 ? 17.668 11.468 3.010 1.00 96.12 230 GLY A O 1
ATOM 1669 N N . LEU A 1 231 ? 16.965 10.500 1.105 1.00 96.56 231 LEU A N 1
ATOM 1670 C CA . LEU A 1 231 ? 17.380 11.554 0.183 1.00 96.56 231 LEU A CA 1
ATOM 1671 C C . LEU A 1 231 ? 16.263 12.584 -0.051 1.00 96.56 231 LEU A C 1
ATOM 1673 O O . LEU A 1 231 ? 15.127 12.460 0.400 1.00 96.56 231 LEU A O 1
ATOM 1677 N N . GLY A 1 232 ? 16.632 13.666 -0.738 1.00 94.69 232 GLY A N 1
ATOM 1678 C CA . GLY A 1 232 ? 15.741 14.786 -1.021 1.00 94.69 232 GLY A CA 1
ATOM 1679 C C . GLY A 1 232 ? 14.645 14.470 -2.045 1.00 94.69 232 GLY A C 1
ATOM 1680 O O . GLY A 1 232 ? 14.678 13.441 -2.723 1.00 94.69 232 GLY A O 1
ATOM 1681 N N . PRO A 1 233 ? 13.679 15.386 -2.208 1.00 95.94 233 PRO A N 1
ATOM 1682 C CA . PRO A 1 233 ? 12.512 15.161 -3.044 1.00 95.94 233 PRO A CA 1
ATOM 1683 C C . PRO A 1 233 ? 12.777 15.128 -4.545 1.00 95.94 233 PRO A C 1
ATOM 1685 O O . PRO A 1 233 ? 11.907 14.726 -5.309 1.00 95.94 233 PRO A O 1
ATOM 1688 N N . GLU A 1 234 ? 13.956 15.540 -4.994 1.00 95.50 234 GLU A N 1
ATOM 1689 C CA . GLU A 1 234 ? 14.412 15.301 -6.359 1.00 95.50 234 GLU A CA 1
ATOM 1690 C C . GLU A 1 234 ? 14.580 13.801 -6.627 1.00 95.50 234 GLU A C 1
ATOM 1692 O O . GLU A 1 234 ? 14.183 13.331 -7.684 1.00 95.50 234 GLU A O 1
ATOM 1697 N N . TYR A 1 235 ? 15.100 13.043 -5.658 1.00 98.19 235 TYR A N 1
ATOM 1698 C CA . TYR A 1 235 ? 15.406 11.627 -5.839 1.00 98.19 235 TYR A CA 1
ATOM 1699 C C . TYR A 1 235 ? 14.142 10.769 -5.935 1.00 98.19 235 TYR A C 1
ATOM 1701 O O . TYR A 1 235 ? 13.942 10.080 -6.933 1.00 98.19 235 TYR A O 1
ATOM 1709 N N . TRP A 1 236 ? 13.240 10.842 -4.949 1.00 97.44 236 TRP A N 1
ATOM 1710 C CA . TRP A 1 236 ? 12.041 10.000 -4.983 1.00 97.44 236 TRP A CA 1
ATOM 1711 C C . TRP A 1 236 ? 11.099 10.350 -6.142 1.00 97.44 236 TRP A C 1
ATOM 1713 O O . TRP A 1 236 ? 10.461 9.460 -6.695 1.00 97.44 236 TRP A O 1
ATOM 1723 N N . ARG A 1 237 ? 11.053 11.615 -6.591 1.00 98.06 237 ARG A N 1
ATOM 1724 C CA . ARG A 1 237 ? 10.279 11.997 -7.788 1.00 98.06 237 ARG A CA 1
ATOM 1725 C C . ARG A 1 237 ? 10.841 11.390 -9.065 1.00 98.06 237 ARG A C 1
ATOM 1727 O O . ARG A 1 237 ? 10.065 11.031 -9.947 1.00 98.06 237 ARG A O 1
ATOM 1734 N N . GLU A 1 238 ? 12.163 11.278 -9.174 1.00 98.50 238 GLU A N 1
ATOM 1735 C CA . GLU A 1 238 ? 12.774 10.570 -10.297 1.00 98.50 238 GLU A CA 1
ATOM 1736 C C . GLU A 1 238 ? 12.473 9.068 -10.222 1.00 98.50 238 GLU A C 1
ATOM 1738 O O . GLU A 1 238 ? 12.139 8.484 -11.244 1.00 98.50 238 GLU A O 1
ATOM 1743 N N . ARG A 1 239 ? 12.414 8.449 -9.034 1.00 98.69 239 ARG A N 1
ATOM 1744 C CA . ARG A 1 239 ? 11.927 7.059 -8.910 1.00 98.69 239 ARG A CA 1
ATOM 1745 C C . ARG A 1 239 ? 10.474 6.893 -9.380 1.00 98.69 239 ARG A C 1
ATOM 1747 O O . ARG A 1 239 ? 10.181 5.956 -10.123 1.00 98.69 239 ARG A O 1
ATOM 1754 N N . GLU A 1 240 ? 9.573 7.818 -9.028 1.00 98.75 240 GLU A N 1
ATOM 1755 C CA . GLU A 1 240 ? 8.191 7.834 -9.553 1.00 98.75 240 GLU A CA 1
ATOM 1756 C C . GLU A 1 240 ? 8.166 7.975 -11.088 1.00 98.75 240 GLU A C 1
ATOM 1758 O O . GLU A 1 240 ? 7.370 7.323 -11.772 1.00 98.75 240 GLU A O 1
ATOM 1763 N N . ALA A 1 241 ? 9.040 8.816 -11.654 1.00 98.69 241 ALA A N 1
ATOM 1764 C CA . ALA A 1 241 ? 9.206 8.955 -13.101 1.00 98.69 241 ALA A CA 1
ATOM 1765 C C . ALA A 1 241 ? 9.773 7.678 -13.745 1.00 98.69 241 ALA A C 1
ATOM 1767 O O . ALA A 1 241 ? 9.287 7.258 -14.794 1.00 98.69 241 ALA A O 1
ATOM 1768 N N . GLY A 1 242 ? 10.725 7.018 -13.088 1.00 98.81 242 GLY A N 1
ATOM 1769 C CA . GLY A 1 242 ? 11.314 5.756 -13.517 1.00 98.81 242 GLY A CA 1
ATOM 1770 C C . GLY A 1 242 ? 10.282 4.640 -13.620 1.00 98.81 242 GLY A C 1
ATOM 1771 O O . GLY A 1 242 ? 10.244 3.939 -14.633 1.00 98.81 242 GLY A O 1
ATOM 1772 N N . TRP A 1 243 ? 9.395 4.494 -12.629 1.00 98.75 243 TRP A N 1
ATOM 1773 C CA . TRP A 1 243 ? 8.328 3.486 -12.700 1.00 98.75 243 TRP A CA 1
ATOM 1774 C C . TRP A 1 243 ? 7.414 3.752 -13.900 1.00 98.75 243 TRP A C 1
ATOM 1776 O O . TRP A 1 243 ? 7.161 2.860 -14.714 1.00 98.75 243 TRP A O 1
ATOM 1786 N N . LYS A 1 244 ? 7.003 5.015 -14.083 1.00 98.81 244 LYS A N 1
ATOM 1787 C CA . LYS A 1 244 ? 6.183 5.454 -15.223 1.00 98.81 244 LYS A CA 1
ATOM 1788 C C . LYS A 1 244 ? 6.852 5.157 -16.569 1.00 98.81 244 LYS A C 1
ATOM 1790 O O . LYS A 1 244 ? 6.183 4.649 -17.476 1.00 98.81 244 LYS A O 1
ATOM 1795 N N . ALA A 1 245 ? 8.158 5.387 -16.686 1.00 98.88 245 ALA A N 1
ATOM 1796 C CA . ALA A 1 245 ? 8.940 5.055 -17.874 1.00 98.88 245 ALA A CA 1
ATOM 1797 C C . ALA A 1 245 ? 9.001 3.535 -18.117 1.00 98.88 245 ALA A C 1
ATOM 1799 O O . ALA A 1 245 ? 8.746 3.077 -19.233 1.00 98.88 245 ALA A O 1
ATOM 1800 N N . GLY A 1 246 ? 9.269 2.741 -17.075 1.00 98.81 246 GLY A N 1
ATOM 1801 C CA . GLY A 1 246 ? 9.326 1.278 -17.146 1.00 98.81 246 GLY A CA 1
ATOM 1802 C C . GLY A 1 246 ? 8.004 0.640 -17.578 1.00 98.81 246 GLY A C 1
ATOM 1803 O O . GLY A 1 246 ? 7.984 -0.215 -18.467 1.00 98.81 246 GLY A O 1
ATOM 1804 N N . VAL A 1 247 ? 6.879 1.090 -17.019 1.00 98.75 247 VAL A N 1
ATOM 1805 C CA . VAL A 1 247 ? 5.548 0.586 -17.395 1.00 98.75 247 VAL A CA 1
ATOM 1806 C C . VAL A 1 247 ? 5.135 1.045 -18.791 1.00 98.75 247 VAL A C 1
ATOM 1808 O O . VAL A 1 247 ? 4.586 0.248 -19.555 1.00 98.75 247 VAL A O 1
ATOM 1811 N N . SER A 1 248 ? 5.447 2.287 -19.173 1.00 98.62 248 SER A N 1
ATOM 1812 C CA . SER A 1 248 ? 5.201 2.780 -20.537 1.00 98.62 248 SER A CA 1
ATOM 1813 C C . SER A 1 248 ? 5.986 1.975 -21.578 1.00 98.62 248 SER A C 1
ATOM 1815 O O . SER A 1 248 ? 5.448 1.650 -22.640 1.00 98.62 248 SER A O 1
ATOM 1817 N N . GLU A 1 249 ? 7.217 1.571 -21.246 1.00 98.62 249 GLU A N 1
ATOM 1818 C CA . GLU A 1 249 ? 8.021 0.655 -22.055 1.00 98.62 249 GLU A CA 1
ATOM 1819 C C . GLU A 1 249 ? 7.360 -0.728 -22.154 1.00 98.62 249 GLU A C 1
ATOM 1821 O O . GLU A 1 249 ? 7.195 -1.239 -23.258 1.00 98.62 249 GLU A O 1
ATOM 1826 N N . LEU A 1 250 ? 6.889 -1.339 -21.062 1.00 98.50 250 LEU A N 1
ATOM 1827 C CA . LEU A 1 250 ? 6.188 -2.635 -21.148 1.00 98.50 250 LEU A CA 1
ATOM 1828 C C . LEU A 1 250 ? 4.900 -2.571 -21.975 1.00 98.50 250 LEU A C 1
ATOM 1830 O O . LEU A 1 250 ? 4.609 -3.511 -22.724 1.00 98.50 250 LEU A O 1
ATOM 1834 N N . ALA A 1 251 ? 4.162 -1.467 -21.855 1.00 97.75 251 ALA A N 1
ATOM 1835 C CA . ALA A 1 251 ? 2.947 -1.187 -22.611 1.00 97.75 251 ALA A CA 1
ATOM 1836 C C . ALA A 1 251 ? 3.226 -0.781 -24.072 1.00 97.75 251 ALA A C 1
ATOM 1838 O O . ALA A 1 251 ? 2.306 -0.795 -24.890 1.00 97.75 251 ALA A O 1
ATOM 1839 N N . GLN A 1 252 ? 4.481 -0.463 -24.418 1.00 97.44 252 GLN A N 1
ATOM 1840 C CA . GLN A 1 252 ? 4.919 -0.007 -25.744 1.00 97.44 252 GLN A CA 1
ATOM 1841 C C . GLN A 1 252 ? 4.146 1.235 -26.225 1.00 97.44 252 GLN A C 1
ATOM 1843 O O . GLN A 1 252 ? 3.736 1.337 -27.387 1.00 97.44 252 GLN A O 1
ATOM 1848 N N . VAL A 1 253 ? 3.948 2.197 -25.322 1.00 97.94 253 VAL A N 1
ATOM 1849 C CA . VAL A 1 253 ? 3.274 3.475 -25.589 1.00 97.94 253 VAL A CA 1
ATOM 1850 C C . VAL A 1 253 ? 4.124 4.655 -25.102 1.00 97.94 253 VAL A C 1
ATOM 1852 O O . VAL A 1 253 ? 5.057 4.458 -24.326 1.00 97.94 253 VAL A O 1
ATOM 1855 N N . PRO A 1 254 ? 3.848 5.898 -25.545 1.00 95.00 254 PRO A N 1
ATOM 1856 C CA . PRO A 1 254 ? 4.573 7.062 -25.049 1.00 95.00 254 PRO A CA 1
ATOM 1857 C C . PRO A 1 254 ? 4.426 7.240 -23.534 1.00 95.00 254 PRO A C 1
ATOM 1859 O O . PRO A 1 254 ? 3.308 7.183 -23.020 1.00 95.00 254 PRO A O 1
ATOM 1862 N N . ASP A 1 255 ? 5.536 7.555 -22.865 1.00 97.12 255 ASP A N 1
ATOM 1863 C CA . ASP A 1 255 ? 5.574 7.914 -21.445 1.00 97.12 255 ASP A CA 1
ATOM 1864 C C . ASP A 1 255 ? 4.947 9.297 -21.216 1.00 97.12 255 ASP A C 1
ATOM 1866 O O . ASP A 1 255 ? 5.595 10.345 -21.244 1.00 97.12 255 ASP A O 1
ATOM 1870 N N . GLN A 1 256 ? 3.619 9.309 -21.119 1.00 94.69 256 GLN A N 1
ATOM 1871 C CA . GLN A 1 256 ? 2.823 10.507 -20.908 1.00 94.69 256 GLN A CA 1
ATOM 1872 C C . GLN A 1 256 ? 1.670 10.192 -19.965 1.00 94.69 256 GLN A C 1
ATOM 1874 O O . GLN A 1 256 ? 0.750 9.448 -20.310 1.00 94.69 256 GLN A O 1
ATOM 1879 N N . TRP A 1 257 ? 1.680 10.842 -18.807 1.00 96.88 257 TRP A N 1
ATOM 1880 C CA . TRP A 1 257 ? 0.740 10.568 -17.726 1.00 96.88 257 TRP A CA 1
ATOM 1881 C C . TRP A 1 257 ? -0.092 11.800 -17.382 1.00 96.88 257 TRP A C 1
ATOM 1883 O O . TRP A 1 257 ? 0.248 12.944 -17.720 1.00 96.88 257 TRP A O 1
ATOM 1893 N N . THR A 1 258 ? -1.254 11.553 -16.794 1.00 91.88 258 THR A N 1
ATOM 1894 C CA . THR A 1 258 ? -2.108 12.576 -16.194 1.00 91.88 258 THR A CA 1
ATOM 1895 C C . THR A 1 258 ? -2.067 12.396 -14.692 1.00 91.88 258 THR A C 1
ATOM 1897 O O . THR A 1 258 ? -2.546 11.377 -14.203 1.00 91.88 258 THR A O 1
ATOM 1900 N N . SER A 1 259 ? -1.542 13.408 -14.008 1.00 93.56 259 SER A N 1
ATOM 1901 C CA . SER A 1 259 ? -1.490 13.460 -12.554 1.00 93.56 259 SER A CA 1
ATOM 1902 C C . SER A 1 259 ? -2.763 14.098 -12.004 1.00 93.56 259 SER A C 1
ATOM 1904 O O . SER A 1 259 ? -3.226 15.131 -12.506 1.00 93.56 259 SER A O 1
ATOM 1906 N N . THR A 1 260 ? -3.327 13.469 -10.985 1.00 88.94 260 THR A N 1
ATOM 1907 C CA . THR A 1 260 ? -4.482 13.934 -10.217 1.00 88.94 260 THR A CA 1
ATOM 1908 C C . THR A 1 260 ? -4.264 13.619 -8.745 1.00 88.94 260 THR A C 1
ATOM 1910 O O . THR A 1 260 ? -3.652 12.610 -8.423 1.00 88.94 260 THR A O 1
ATOM 1913 N N . GLU A 1 261 ? -4.807 14.444 -7.861 1.00 85.62 261 GLU A N 1
ATOM 1914 C CA . GLU A 1 261 ? -4.849 14.159 -6.427 1.00 85.62 261 GLU A CA 1
ATOM 1915 C C . GLU A 1 261 ? -6.187 13.506 -6.076 1.00 85.62 261 GLU A C 1
ATOM 1917 O O . GLU A 1 261 ? -7.238 13.945 -6.559 1.00 85.62 261 GLU A O 1
ATOM 1922 N N . VAL A 1 262 ? -6.144 12.441 -5.276 1.00 82.88 262 VAL A N 1
ATOM 1923 C CA . VAL A 1 262 ? -7.322 11.706 -4.810 1.00 82.88 262 VAL A CA 1
ATOM 1924 C C . VAL A 1 262 ? -7.386 11.796 -3.293 1.00 82.88 262 VAL A C 1
ATOM 1926 O O . VAL A 1 262 ? -6.508 11.286 -2.599 1.00 82.88 262 VAL A O 1
ATOM 1929 N N . ASP A 1 263 ? -8.453 12.409 -2.786 1.00 77.88 263 ASP A N 1
ATOM 1930 C CA . ASP A 1 263 ? -8.732 12.456 -1.353 1.00 77.88 263 ASP A CA 1
ATOM 1931 C C . ASP A 1 263 ? -9.225 11.080 -0.876 1.00 77.88 263 ASP A C 1
ATOM 1933 O O . ASP A 1 263 ? -10.282 10.600 -1.298 1.00 77.88 263 ASP A O 1
ATOM 1937 N N . LEU A 1 264 ? -8.471 10.455 0.026 1.00 75.38 264 LEU A N 1
ATOM 1938 C CA . LEU A 1 264 ? -8.818 9.208 0.707 1.00 75.38 264 LEU A CA 1
ATOM 1939 C C . LEU A 1 264 ? -8.852 9.453 2.223 1.00 75.38 264 LEU A C 1
ATOM 1941 O O . LEU A 1 264 ? -8.495 10.527 2.715 1.00 75.38 264 LEU A O 1
ATOM 1945 N N . ALA A 1 265 ? -9.338 8.484 2.997 1.00 59.06 265 ALA A N 1
ATOM 1946 C CA . ALA A 1 265 ? -9.338 8.617 4.450 1.00 59.06 265 ALA A CA 1
ATOM 1947 C C . ALA A 1 265 ? -7.909 8.867 4.969 1.00 59.06 265 ALA A C 1
ATOM 1949 O O . ALA A 1 265 ? -6.978 8.157 4.603 1.00 59.06 265 ALA A O 1
ATOM 1950 N N . GLY A 1 266 ? -7.730 9.925 5.763 1.00 59.56 266 GLY A N 1
ATOM 1951 C CA . GLY A 1 266 ? -6.429 10.292 6.334 1.00 59.56 266 GLY A CA 1
ATOM 1952 C C . GLY A 1 266 ? -5.517 11.161 5.451 1.00 59.56 266 GLY A C 1
ATOM 1953 O O . GLY A 1 266 ? -4.539 11.693 5.975 1.00 59.56 266 GLY A O 1
ATOM 1954 N N . GLY A 1 267 ? -5.826 11.397 4.164 1.00 68.94 267 GLY A N 1
ATOM 1955 C CA . GLY A 1 267 ? -4.977 12.257 3.325 1.00 68.94 267 GLY A CA 1
ATOM 1956 C C . GLY A 1 267 ? -5.246 12.246 1.816 1.00 68.94 267 GLY A C 1
ATOM 1957 O O . GLY A 1 267 ? -6.165 11.589 1.334 1.00 68.94 267 GLY A O 1
ATOM 1958 N N . SER A 1 268 ? -4.419 12.976 1.065 1.00 78.50 268 SER A N 1
ATOM 1959 C CA . SER A 1 268 ? -4.408 12.970 -0.407 1.00 78.50 268 SER A CA 1
ATOM 1960 C C . SER A 1 268 ? -3.355 11.995 -0.923 1.00 78.50 268 SER A C 1
ATOM 1962 O O . SER A 1 268 ? -2.252 11.941 -0.378 1.00 78.50 268 SER A O 1
ATOM 1964 N N . VAL A 1 269 ? -3.687 11.246 -1.973 1.00 89.56 269 VAL A N 1
ATOM 1965 C CA . VAL A 1 269 ? -2.767 10.344 -2.678 1.00 89.56 269 VAL A CA 1
ATOM 1966 C C . VAL A 1 269 ? -2.658 10.774 -4.139 1.00 89.56 269 VAL A C 1
ATOM 1968 O O . VAL A 1 269 ? -3.673 10.981 -4.812 1.00 89.56 269 VAL A O 1
ATOM 1971 N N . THR A 1 270 ? -1.430 10.862 -4.656 1.00 92.75 270 THR A N 1
ATOM 1972 C CA . THR A 1 270 ? -1.197 11.181 -6.067 1.00 92.75 270 THR A CA 1
ATOM 1973 C C . THR A 1 270 ? -1.540 9.969 -6.938 1.00 92.75 270 THR A C 1
ATOM 1975 O O . THR A 1 270 ? -0.924 8.912 -6.822 1.00 92.75 270 THR A O 1
ATOM 1978 N N . LEU A 1 271 ? -2.492 10.144 -7.852 1.00 96.44 271 LEU A N 1
ATOM 1979 C CA . LEU A 1 271 ? -2.851 9.205 -8.913 1.00 96.44 271 LEU A CA 1
ATOM 1980 C C . LEU A 1 271 ? -2.238 9.648 -10.242 1.00 96.44 271 LEU A C 1
ATOM 1982 O O . LEU A 1 271 ? -2.463 10.769 -10.699 1.00 96.44 271 LEU A O 1
ATOM 1986 N N . GLU A 1 272 ? -1.556 8.734 -10.918 1.00 97.94 272 GLU A N 1
ATOM 1987 C CA . GLU A 1 272 ? -1.077 8.901 -12.286 1.00 97.94 272 GLU A CA 1
ATOM 1988 C C . GLU A 1 272 ? -1.805 7.932 -13.221 1.00 97.94 272 GLU A C 1
ATOM 1990 O O . GLU A 1 272 ? -1.856 6.726 -12.987 1.00 97.94 272 GLU A O 1
ATOM 1995 N N . THR A 1 273 ? -2.368 8.459 -14.311 1.00 96.94 273 THR A N 1
ATOM 1996 C CA . THR A 1 273 ? -3.065 7.671 -15.344 1.00 96.94 273 THR A CA 1
ATOM 1997 C C . THR A 1 273 ? -2.342 7.764 -16.684 1.00 96.94 273 THR A C 1
ATOM 1999 O O . THR A 1 273 ? -2.135 8.869 -17.202 1.00 96.94 273 THR A O 1
ATOM 2002 N N . LEU A 1 274 ? -1.998 6.619 -17.280 1.00 96.88 274 LEU A N 1
ATOM 2003 C CA . LEU A 1 274 ? -1.297 6.557 -18.564 1.00 96.88 274 LEU A CA 1
ATOM 2004 C C . LEU A 1 274 ? -2.210 7.055 -19.690 1.00 96.88 274 LEU A C 1
ATOM 2006 O O . LEU A 1 274 ? -3.286 6.513 -19.931 1.00 96.88 274 LEU A O 1
ATOM 2010 N N . ARG A 1 275 ? -1.805 8.104 -20.415 1.00 94.94 275 ARG A N 1
ATOM 2011 C CA . ARG A 1 275 ? -2.693 8.774 -21.388 1.00 94.94 275 ARG A CA 1
ATOM 2012 C C . ARG A 1 275 ? -3.047 7.895 -22.580 1.00 94.94 275 ARG A C 1
ATOM 2014 O O . ARG A 1 275 ? -4.167 7.968 -23.078 1.00 94.94 275 ARG A O 1
ATOM 2021 N N . ALA A 1 276 ? -2.082 7.115 -23.059 1.00 92.56 276 ALA A N 1
ATOM 2022 C CA . ALA A 1 276 ? -2.269 6.239 -24.210 1.00 92.56 276 ALA A CA 1
ATOM 2023 C C . ALA A 1 276 ? -3.072 4.974 -23.865 1.00 92.56 276 ALA A C 1
ATOM 2025 O O . ALA A 1 276 ? -3.693 4.395 -24.754 1.00 92.56 276 ALA A O 1
ATOM 2026 N N . ASP A 1 277 ? -3.092 4.583 -22.587 1.00 95.06 277 ASP A N 1
ATOM 2027 C CA . ASP A 1 277 ? -3.856 3.446 -22.086 1.00 95.06 277 ASP A CA 1
ATOM 2028 C C . ASP A 1 277 ? -4.393 3.712 -20.667 1.00 95.06 277 ASP A C 1
ATOM 2030 O O . ASP A 1 277 ? -3.797 3.279 -19.681 1.00 95.06 277 ASP A O 1
ATOM 2034 N N . PRO A 1 278 ? -5.540 4.408 -20.538 1.00 93.94 278 PRO A N 1
ATOM 2035 C CA . PRO A 1 278 ? -6.083 4.813 -19.237 1.00 93.94 278 PRO A CA 1
ATOM 2036 C C . PRO A 1 278 ? -6.510 3.664 -18.314 1.00 93.94 278 PRO A C 1
ATOM 2038 O O . PRO A 1 278 ? -6.981 3.917 -17.209 1.00 93.94 278 PRO A O 1
ATOM 2041 N N . ARG A 1 279 ? -6.396 2.407 -18.763 1.00 95.88 279 ARG A N 1
ATOM 2042 C CA . ARG A 1 279 ? -6.563 1.216 -17.919 1.00 95.88 279 ARG A CA 1
ATOM 2043 C C . ARG A 1 279 ? -5.410 1.037 -16.933 1.00 95.88 279 ARG A C 1
ATOM 2045 O O . ARG A 1 279 ? -5.567 0.267 -15.992 1.00 95.88 279 ARG A O 1
ATOM 2052 N N . VAL A 1 280 ? -4.269 1.677 -17.191 1.00 98.19 280 VAL A N 1
ATOM 2053 C CA . VAL A 1 280 ? -3.045 1.574 -16.398 1.00 98.19 280 VAL A CA 1
ATOM 2054 C C . VAL A 1 280 ? -2.919 2.807 -15.512 1.00 98.19 280 VAL A C 1
ATOM 2056 O O . VAL A 1 280 ? -2.860 3.942 -15.999 1.00 98.19 280 VAL A O 1
ATOM 2059 N N . THR A 1 281 ? -2.890 2.573 -14.205 1.00 98.38 281 THR A N 1
ATOM 2060 C CA . THR A 1 281 ? -2.852 3.617 -13.178 1.00 98.38 281 THR A CA 1
ATOM 2061 C C . THR A 1 281 ? -1.870 3.270 -12.070 1.00 98.38 281 THR A C 1
ATOM 2063 O O . THR A 1 281 ? -1.660 2.091 -11.785 1.00 98.38 281 THR A O 1
ATOM 2066 N N . VAL A 1 282 ? -1.308 4.290 -11.422 1.00 98.69 282 VAL A N 1
ATOM 2067 C CA . VAL A 1 282 ? -0.505 4.127 -10.204 1.00 98.69 282 VAL A CA 1
ATOM 2068 C C . VAL A 1 282 ? -0.866 5.162 -9.147 1.00 98.69 282 VAL A C 1
ATOM 2070 O O . VAL A 1 282 ? -1.132 6.318 -9.473 1.00 98.69 282 VAL A O 1
ATOM 2073 N N . TYR A 1 283 ? -0.881 4.727 -7.890 1.00 98.25 283 TYR A N 1
ATOM 2074 C CA . TYR A 1 283 ? -1.055 5.545 -6.696 1.00 98.25 283 TYR A CA 1
ATOM 2075 C C . TYR A 1 283 ? 0.279 5.631 -5.959 1.00 98.25 283 TYR A C 1
ATOM 2077 O O . TYR A 1 283 ? 0.821 4.602 -5.555 1.00 98.25 283 TYR A O 1
ATOM 2085 N N . PHE A 1 284 ? 0.782 6.846 -5.758 1.00 98.12 284 PHE A N 1
ATOM 2086 C CA . PHE A 1 284 ? 1.967 7.114 -4.946 1.00 98.12 284 PHE A CA 1
ATOM 2087 C C . PHE A 1 284 ? 1.538 7.651 -3.582 1.00 98.12 284 PHE A C 1
ATOM 2089 O O . PHE A 1 284 ? 1.097 8.797 -3.472 1.00 98.12 284 PHE A O 1
ATOM 2096 N N . VAL A 1 285 ? 1.656 6.816 -2.544 1.00 97.12 285 VAL A N 1
ATOM 2097 C CA . VAL A 1 285 ? 1.277 7.182 -1.164 1.00 97.12 285 VAL A CA 1
ATOM 2098 C C . VAL A 1 285 ? 2.382 7.991 -0.478 1.00 97.12 285 VAL A C 1
ATOM 2100 O O . VAL A 1 285 ? 2.084 8.868 0.324 1.00 97.12 285 VAL A O 1
ATOM 2103 N N . ARG A 1 286 ? 3.652 7.758 -0.847 1.00 97.44 286 ARG A N 1
ATOM 2104 C CA . ARG A 1 286 ? 4.830 8.542 -0.420 1.00 97.44 286 ARG A CA 1
ATOM 2105 C C . ARG A 1 286 ? 5.147 8.495 1.078 1.00 97.44 286 ARG A C 1
ATOM 2107 O O . ARG A 1 286 ? 5.658 9.471 1.633 1.00 97.44 286 ARG A O 1
ATOM 2114 N N . LEU A 1 287 ? 4.892 7.373 1.745 1.00 98.12 287 LEU A N 1
ATOM 2115 C CA . LEU A 1 287 ? 5.447 7.132 3.083 1.00 98.12 287 LEU A CA 1
ATOM 2116 C C . LEU A 1 287 ? 6.989 7.056 3.024 1.00 98.12 287 LEU A C 1
ATOM 2118 O O . LEU A 1 287 ? 7.542 6.755 1.967 1.00 98.12 287 LEU A O 1
ATOM 2122 N N . PRO A 1 288 ? 7.710 7.362 4.111 1.00 98.56 288 PRO A N 1
ATOM 2123 C CA . PRO A 1 288 ? 9.165 7.286 4.136 1.00 98.56 288 PRO A CA 1
ATOM 2124 C C . PRO A 1 288 ? 9.652 5.852 3.936 1.00 98.56 288 PRO A C 1
ATOM 2126 O O . PRO A 1 288 ? 9.038 4.903 4.427 1.00 98.56 288 PRO A O 1
ATOM 2129 N N . ASP A 1 289 ? 10.778 5.714 3.237 1.00 98.44 289 ASP A N 1
ATOM 2130 C CA . ASP A 1 289 ? 11.504 4.451 3.150 1.00 98.44 289 ASP A CA 1
ATOM 2131 C C . ASP A 1 289 ? 11.956 3.994 4.546 1.00 98.44 289 ASP A C 1
ATOM 2133 O O . ASP A 1 289 ? 12.495 4.770 5.345 1.00 98.44 289 ASP A O 1
ATOM 2137 N N . GLY A 1 290 ? 11.727 2.721 4.849 1.00 97.62 290 GLY A N 1
ATOM 2138 C CA . GLY A 1 290 ? 12.002 2.132 6.146 1.00 97.62 290 GLY A CA 1
ATOM 2139 C C . GLY A 1 290 ? 13.466 1.808 6.404 1.00 97.62 290 GLY A C 1
ATOM 2140 O O . GLY A 1 290 ? 13.769 1.314 7.490 1.00 97.62 290 GLY A O 1
ATOM 2141 N N . ASN A 1 291 ? 14.376 2.069 5.460 1.00 97.06 291 ASN A N 1
ATOM 2142 C CA . ASN A 1 291 ? 15.713 1.483 5.412 1.00 97.06 291 ASN A CA 1
ATOM 2143 C C . ASN A 1 291 ? 15.635 -0.061 5.348 1.00 97.06 291 ASN A C 1
ATOM 2145 O O . ASN A 1 291 ? 14.598 -0.680 5.621 1.00 97.06 291 ASN A O 1
ATOM 2149 N N . LEU A 1 292 ? 16.751 -0.724 5.029 1.00 95.50 292 LEU A N 1
ATOM 2150 C CA . LEU A 1 292 ? 16.770 -2.181 4.832 1.00 95.50 292 LEU A CA 1
ATOM 2151 C C . LEU A 1 292 ? 16.155 -2.956 6.012 1.00 95.50 292 LEU A C 1
ATOM 2153 O O . LEU A 1 292 ? 15.480 -3.961 5.804 1.00 95.50 292 LEU A O 1
ATOM 2157 N N . ASP A 1 293 ? 16.361 -2.481 7.241 1.00 95.62 293 ASP A N 1
ATOM 2158 C CA . ASP A 1 293 ? 15.974 -3.160 8.481 1.00 95.62 293 ASP A CA 1
ATOM 2159 C C . ASP A 1 293 ? 14.705 -2.617 9.160 1.00 95.62 293 ASP A C 1
ATOM 2161 O O . ASP A 1 293 ? 14.251 -3.213 10.137 1.00 95.62 293 ASP A O 1
ATOM 2165 N N . GLY A 1 294 ? 14.106 -1.535 8.654 1.00 96.94 294 GLY A N 1
ATOM 2166 C CA . GLY A 1 294 ? 12.904 -0.928 9.239 1.00 96.94 294 GLY A CA 1
ATOM 2167 C C . GLY A 1 294 ? 13.193 0.181 10.252 1.00 96.94 294 GLY A C 1
ATOM 2168 O O . GLY A 1 294 ? 12.258 0.709 10.852 1.00 96.94 294 GLY A O 1
ATOM 2169 N N . SER A 1 295 ? 14.461 0.555 10.452 1.00 97.12 295 SER A N 1
ATOM 2170 C CA . SER A 1 295 ? 14.859 1.648 11.353 1.00 97.12 295 SER A CA 1
ATOM 2171 C C . SER A 1 295 ? 14.462 3.050 10.870 1.00 97.12 295 SER A C 1
ATOM 2173 O O . SER A 1 295 ? 14.535 4.009 11.643 1.00 97.12 295 SER A O 1
ATOM 2175 N N . GLY A 1 296 ? 14.062 3.180 9.603 1.00 97.56 296 GLY A N 1
ATOM 2176 C CA . GLY A 1 296 ? 13.764 4.448 8.948 1.00 97.56 296 GLY A CA 1
ATOM 2177 C C . GLY A 1 296 ? 14.989 5.358 8.821 1.00 97.56 296 GLY A C 1
ATOM 2178 O O . GLY A 1 296 ? 16.108 5.036 9.233 1.00 97.56 296 GLY A O 1
ATOM 2179 N N . PHE A 1 297 ? 14.775 6.553 8.273 1.00 97.56 297 PHE A N 1
ATOM 2180 C CA . PHE A 1 297 ? 15.827 7.563 8.132 1.00 97.56 297 PHE A CA 1
ATOM 2181 C C . PHE A 1 297 ? 15.640 8.733 9.108 1.00 97.56 297 PHE A C 1
ATOM 2183 O O . PHE A 1 297 ? 14.512 9.189 9.308 1.00 97.56 297 PHE A O 1
ATOM 2190 N N . PRO A 1 298 ? 16.729 9.313 9.661 1.00 96.81 298 PRO A N 1
ATOM 2191 C CA . PRO A 1 298 ? 16.639 10.467 10.560 1.00 96.81 298 PRO A CA 1
ATOM 2192 C C . PRO A 1 298 ? 15.911 11.680 9.965 1.00 96.81 298 PRO A C 1
ATOM 2194 O O . PRO A 1 298 ? 15.313 12.454 10.709 1.00 96.81 298 PRO A O 1
ATOM 2197 N N . ALA A 1 299 ? 15.948 11.839 8.636 1.00 94.25 299 ALA A N 1
ATOM 2198 C CA . ALA A 1 299 ? 15.236 12.900 7.921 1.00 94.25 299 ALA A CA 1
ATOM 2199 C C . ALA A 1 299 ? 13.716 12.869 8.170 1.00 94.25 299 ALA A C 1
ATOM 2201 O O . ALA A 1 299 ? 13.088 13.924 8.204 1.00 94.25 299 ALA A O 1
ATOM 2202 N N . HIS A 1 300 ? 13.168 11.679 8.436 1.00 94.38 300 HIS A N 1
ATOM 2203 C CA . HIS A 1 300 ? 11.740 11.422 8.650 1.00 94.38 300 HIS A CA 1
ATOM 2204 C C . HIS A 1 300 ? 11.448 10.978 10.088 1.00 94.38 300 HIS A C 1
ATOM 2206 O O . HIS A 1 300 ? 10.510 10.229 10.355 1.00 94.38 300 HIS A O 1
ATOM 2212 N N . GLY A 1 301 ? 12.307 11.385 11.028 1.00 94.50 301 GLY A N 1
ATOM 2213 C CA . GLY A 1 301 ? 12.175 11.025 12.439 1.00 94.50 301 GLY A CA 1
ATOM 2214 C C . GLY A 1 301 ? 12.424 9.545 12.739 1.00 94.50 301 GLY A C 1
ATOM 2215 O O . GLY A 1 301 ? 12.019 9.093 13.804 1.00 94.50 301 GLY A O 1
ATOM 2216 N N . SER A 1 302 ? 13.086 8.808 11.836 1.00 96.62 302 SER A N 1
ATOM 2217 C CA . SER A 1 302 ? 13.318 7.360 11.965 1.00 96.62 302 SER A CA 1
ATOM 2218 C C . SER A 1 302 ? 12.016 6.580 12.181 1.00 96.62 302 SER A C 1
ATOM 2220 O O . SER A 1 302 ? 11.930 5.738 13.073 1.00 96.62 302 SER A O 1
ATOM 2222 N N . THR A 1 303 ? 11.007 6.930 11.376 1.00 97.25 303 THR A N 1
ATOM 2223 C CA . THR A 1 303 ? 9.723 6.227 11.258 1.00 97.25 303 THR A CA 1
ATOM 2224 C C . THR A 1 303 ? 9.701 5.386 9.975 1.00 97.25 303 THR A C 1
ATOM 2226 O O . THR A 1 303 ? 10.381 5.731 9.005 1.00 97.25 303 THR A O 1
ATOM 2229 N N . SER A 1 304 ? 8.948 4.282 9.956 1.00 98.06 304 SER A N 1
ATOM 2230 C CA . SER A 1 304 ? 8.874 3.351 8.821 1.00 98.06 304 SER A CA 1
ATOM 2231 C C . SER A 1 304 ? 7.538 2.608 8.754 1.00 98.06 304 SER A C 1
ATOM 2233 O O . SER A 1 304 ? 6.796 2.547 9.739 1.00 98.06 304 SER A O 1
ATOM 2235 N N . LEU A 1 305 ? 7.251 1.967 7.612 1.00 97.31 305 LEU A N 1
ATOM 2236 C CA . LEU A 1 305 ? 6.109 1.052 7.486 1.00 97.31 305 LEU A CA 1
ATOM 2237 C C . LEU A 1 305 ? 6.202 -0.131 8.455 1.00 97.31 305 LEU A C 1
ATOM 2239 O O . LEU A 1 305 ? 5.178 -0.581 8.961 1.00 97.31 305 LEU A O 1
ATOM 2243 N N . ALA A 1 306 ? 7.410 -0.648 8.701 1.00 96.06 306 ALA A N 1
ATOM 2244 C CA . ALA A 1 306 ? 7.618 -1.750 9.639 1.00 96.06 306 ALA A CA 1
ATOM 2245 C C . ALA A 1 306 ? 7.251 -1.352 11.070 1.00 96.06 306 ALA A C 1
ATOM 2247 O O . ALA A 1 306 ? 6.508 -2.078 11.723 1.00 96.06 306 ALA A O 1
ATOM 2248 N N . GLN A 1 307 ? 7.690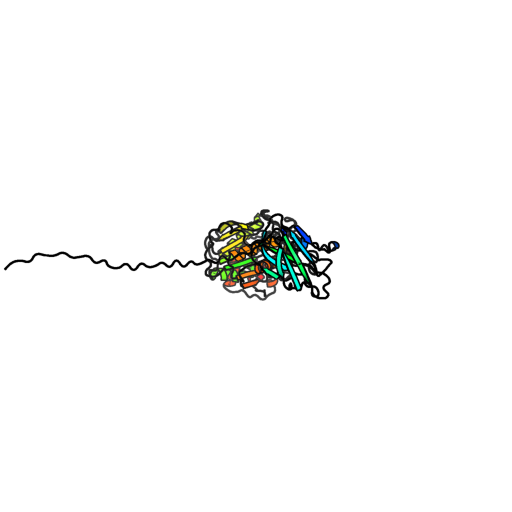 -0.175 11.516 1.00 96.50 307 GLN A N 1
ATOM 2249 C CA . GLN A 1 307 ? 7.338 0.356 12.833 1.00 96.50 307 GLN A CA 1
ATOM 2250 C C . GLN A 1 307 ? 5.841 0.658 12.947 1.00 96.50 307 GLN A C 1
ATOM 2252 O O . GLN A 1 307 ? 5.250 0.371 13.982 1.00 96.50 307 GLN A O 1
ATOM 2257 N N . LEU A 1 308 ? 5.213 1.190 11.891 1.00 95.81 308 LEU A N 1
ATOM 2258 C CA . LEU A 1 308 ? 3.766 1.431 11.875 1.00 95.81 308 LEU A CA 1
ATOM 2259 C C . LEU A 1 308 ? 2.972 0.123 11.962 1.00 95.81 308 LEU A C 1
ATOM 2261 O O . LEU A 1 308 ? 1.964 0.043 12.659 1.00 95.81 308 LEU A O 1
ATOM 2265 N N . TRP A 1 309 ? 3.417 -0.913 11.248 1.00 94.31 309 TRP A N 1
ATOM 2266 C CA . TRP A 1 309 ? 2.778 -2.220 11.301 1.00 94.31 309 TRP A CA 1
ATOM 2267 C C . TRP A 1 309 ? 2.962 -2.887 12.668 1.00 94.31 309 TRP A C 1
ATOM 2269 O O . TRP A 1 309 ? 1.990 -3.368 13.247 1.00 94.31 309 TRP A O 1
ATOM 2279 N N . ASP A 1 310 ? 4.194 -2.933 13.178 1.00 88.81 310 ASP A N 1
ATOM 2280 C CA . ASP A 1 310 ? 4.529 -3.618 14.430 1.00 88.81 310 ASP A CA 1
ATOM 2281 C C . ASP A 1 310 ? 4.071 -2.825 15.678 1.00 88.81 310 ASP A C 1
ATOM 2283 O O . ASP A 1 310 ? 4.043 -3.389 16.775 1.00 88.81 310 ASP A O 1
ATOM 2287 N N . GLY A 1 311 ? 3.647 -1.563 15.512 1.00 85.75 311 GLY A N 1
ATOM 2288 C CA . GLY A 1 311 ? 3.078 -0.756 16.591 1.00 85.75 311 GLY A CA 1
ATOM 2289 C C . GLY A 1 311 ? 4.054 0.130 17.352 1.00 85.75 311 GLY A C 1
ATOM 2290 O O . GLY A 1 311 ? 3.724 0.668 18.407 1.00 85.75 311 GLY A O 1
ATOM 2291 N N . ASP A 1 312 ? 5.276 0.260 16.844 1.00 89.81 312 ASP A N 1
ATOM 2292 C CA . ASP A 1 312 ? 6.333 1.051 17.471 1.00 89.81 312 ASP A CA 1
ATOM 2293 C C . ASP A 1 312 ? 6.098 2.562 17.307 1.00 89.81 312 ASP A C 1
ATOM 2295 O O . ASP A 1 312 ? 6.647 3.366 18.066 1.00 89.81 312 ASP A O 1
ATOM 2299 N N . VAL A 1 313 ? 5.291 2.952 16.314 1.00 90.50 313 VAL A N 1
ATOM 2300 C CA . VAL A 1 313 ? 4.839 4.328 16.082 1.00 90.50 313 VAL A CA 1
ATOM 2301 C C . VAL A 1 313 ? 3.343 4.351 15.781 1.00 90.50 313 VAL A C 1
ATOM 2303 O O . VAL A 1 313 ? 2.845 3.514 15.034 1.00 90.50 313 VAL A O 1
ATOM 2306 N N . ASP A 1 314 ? 2.637 5.346 16.322 1.00 85.38 314 ASP A N 1
ATOM 2307 C CA . ASP A 1 314 ? 1.179 5.465 16.157 1.00 85.38 314 ASP A CA 1
ATOM 2308 C C . ASP A 1 314 ? 0.778 5.910 14.739 1.00 85.38 314 ASP A C 1
ATOM 2310 O O . ASP A 1 314 ? -0.308 5.593 14.253 1.00 85.38 314 ASP A O 1
ATOM 2314 N N . ALA A 1 315 ? 1.641 6.691 14.080 1.00 91.00 315 ALA A N 1
ATOM 2315 C CA . ALA A 1 315 ? 1.401 7.216 12.744 1.00 91.00 315 ALA A CA 1
ATOM 2316 C C . ALA A 1 315 ? 2.701 7.584 12.020 1.00 91.00 315 ALA A C 1
ATOM 2318 O O . ALA A 1 315 ? 3.718 7.888 12.649 1.00 91.00 315 ALA A O 1
ATOM 2319 N N . VAL A 1 316 ? 2.639 7.616 10.689 1.00 95.62 316 VAL A N 1
ATOM 2320 C CA . VAL A 1 316 ? 3.742 8.005 9.804 1.00 95.62 316 VAL A CA 1
ATOM 2321 C C . VAL A 1 316 ? 3.270 9.073 8.819 1.00 95.62 316 VAL A C 1
ATOM 2323 O O . VAL A 1 316 ? 2.213 8.942 8.201 1.00 95.62 316 VAL A O 1
ATOM 2326 N N . SER A 1 317 ? 4.050 10.145 8.677 1.00 94.94 317 SER A N 1
ATOM 2327 C CA . SER A 1 317 ? 3.781 11.230 7.726 1.00 94.94 317 SER A CA 1
ATOM 2328 C C . SER A 1 317 ? 4.459 10.979 6.385 1.00 94.94 317 SER A C 1
ATOM 2330 O O . SER A 1 317 ? 5.565 10.448 6.344 1.00 94.94 317 SER A O 1
ATOM 2332 N N . THR A 1 318 ? 3.826 11.397 5.291 1.00 96.62 318 THR A N 1
ATOM 2333 C CA . THR A 1 318 ? 4.420 11.329 3.951 1.00 96.62 318 THR A CA 1
ATOM 2334 C C . THR A 1 318 ? 5.650 12.228 3.841 1.00 96.62 318 THR A C 1
ATOM 2336 O O . THR A 1 318 ? 5.749 13.263 4.505 1.00 96.62 318 THR A O 1
ATOM 2339 N N . VAL A 1 319 ? 6.589 11.868 2.963 1.00 97.25 319 VAL A N 1
ATOM 2340 C CA . VAL A 1 319 ? 7.856 12.608 2.784 1.00 97.25 319 VAL A CA 1
ATOM 2341 C C . VAL A 1 319 ? 7.665 14.019 2.215 1.00 97.25 319 VAL A C 1
ATOM 2343 O O . VAL A 1 319 ? 8.561 14.857 2.307 1.00 97.25 319 VAL A O 1
ATOM 2346 N N . ASP A 1 320 ? 6.502 14.302 1.623 1.00 93.75 320 ASP A N 1
ATOM 2347 C CA . ASP A 1 320 ? 6.097 15.637 1.174 1.00 93.75 320 ASP A CA 1
ATOM 2348 C C . ASP A 1 320 ? 5.273 16.412 2.223 1.00 93.75 320 ASP A C 1
ATOM 2350 O O . ASP A 1 320 ? 4.941 17.579 2.004 1.00 93.75 320 ASP A O 1
ATOM 2354 N N . GLY A 1 321 ? 4.988 15.793 3.375 1.00 91.25 321 GLY A N 1
ATOM 2355 C CA . GLY A 1 321 ? 4.290 16.389 4.513 1.00 91.25 321 GLY A CA 1
ATOM 2356 C C . GLY A 1 321 ? 2.803 16.659 4.279 1.00 91.25 321 GLY A C 1
ATOM 2357 O O . GLY A 1 321 ? 2.216 17.458 5.010 1.00 91.25 321 GLY A O 1
ATOM 2358 N N . THR A 1 322 ? 2.203 16.055 3.252 1.00 87.81 322 THR A N 1
ATOM 2359 C CA . THR A 1 322 ? 0.806 16.303 2.867 1.00 87.81 322 THR A CA 1
ATOM 2360 C C . THR A 1 322 ? -0.199 15.453 3.638 1.00 87.81 322 THR A C 1
ATOM 2362 O O . THR A 1 322 ? -1.318 15.915 3.871 1.00 87.81 322 THR A O 1
ATOM 2365 N N . SER A 1 323 ? 0.206 14.262 4.084 1.00 90.19 323 SER A N 1
ATOM 2366 C CA . SER A 1 323 ? -0.671 13.286 4.733 1.00 90.19 323 SER A CA 1
ATOM 2367 C C . SER A 1 323 ? 0.035 12.596 5.906 1.00 90.19 323 SER A C 1
ATOM 2369 O O . SER A 1 323 ? 1.263 12.500 5.940 1.00 90.19 323 SER A O 1
ATOM 2371 N N . THR A 1 324 ? -0.740 12.103 6.873 1.00 91.88 324 THR A N 1
ATOM 2372 C CA . THR A 1 324 ? -0.249 11.307 8.009 1.00 91.88 324 THR A CA 1
ATOM 2373 C C . THR A 1 324 ? -1.201 10.149 8.229 1.00 91.88 324 THR A C 1
ATOM 2375 O O . THR A 1 324 ? -2.399 10.372 8.371 1.00 91.88 324 THR A O 1
ATOM 2378 N N . TYR A 1 325 ? -0.661 8.936 8.283 1.00 89.81 325 TYR A N 1
ATOM 2379 C CA . TYR A 1 325 ? -1.442 7.709 8.358 1.00 89.81 325 TYR A CA 1
ATOM 2380 C C . TYR A 1 325 ? -1.105 6.944 9.629 1.00 89.81 325 TYR A C 1
ATOM 2382 O O . TYR A 1 325 ? 0.062 6.639 9.883 1.00 89.81 325 TYR A O 1
ATOM 2390 N N . SER A 1 326 ? -2.127 6.608 10.410 1.00 89.88 326 SER A N 1
ATOM 2391 C CA . SER A 1 326 ? -2.047 5.491 11.347 1.00 89.88 326 SER A CA 1
ATOM 2392 C C . SER A 1 326 ? -2.100 4.154 10.598 1.00 89.88 326 SER A C 1
ATOM 2394 O O . SER A 1 326 ? -2.336 4.099 9.384 1.00 89.88 326 SER A O 1
ATOM 2396 N N . ARG A 1 327 ? -1.907 3.046 11.321 1.00 89.25 327 ARG A N 1
ATOM 2397 C CA . ARG A 1 327 ? -2.054 1.701 10.752 1.00 89.25 327 ARG A CA 1
ATOM 2398 C C . ARG A 1 327 ? -3.463 1.484 10.185 1.00 89.25 327 ARG A C 1
ATOM 2400 O O . ARG A 1 327 ? -3.596 0.957 9.083 1.00 89.25 327 ARG A O 1
ATOM 2407 N N . SER A 1 328 ? -4.500 1.909 10.906 1.00 83.88 328 SER A N 1
ATOM 2408 C CA . SER A 1 328 ? -5.893 1.746 10.477 1.00 83.88 328 SER A CA 1
ATOM 2409 C C . SER A 1 328 ? -6.241 2.631 9.278 1.00 83.88 328 SER A C 1
ATOM 2411 O O . SER A 1 328 ? -6.900 2.146 8.358 1.00 83.88 328 SER A O 1
ATOM 2413 N N . ASP A 1 329 ? -5.730 3.868 9.223 1.00 85.44 329 ASP A N 1
ATOM 2414 C CA . ASP A 1 329 ? -5.913 4.744 8.056 1.00 85.44 329 ASP A CA 1
ATOM 2415 C C . ASP A 1 329 ? -5.334 4.100 6.788 1.00 85.44 329 ASP A C 1
ATOM 2417 O O . ASP A 1 329 ? -5.981 4.088 5.742 1.00 85.44 329 ASP A O 1
ATOM 2421 N N . LEU A 1 330 ? -4.127 3.523 6.871 1.00 92.50 330 LEU A N 1
ATOM 2422 C CA . LEU A 1 330 ? -3.479 2.913 5.709 1.00 92.50 330 LEU A CA 1
ATOM 2423 C C . LEU A 1 330 ? -4.209 1.649 5.227 1.00 92.50 330 LEU A C 1
ATOM 2425 O O . LEU A 1 330 ? -4.325 1.430 4.020 1.00 92.50 330 LEU A O 1
ATOM 2429 N N . VAL A 1 331 ? -4.747 0.842 6.150 1.00 92.12 331 VAL A N 1
ATOM 2430 C CA . VAL A 1 331 ? -5.619 -0.291 5.799 1.00 92.12 331 VAL A CA 1
ATOM 2431 C C . VAL A 1 331 ? -6.898 0.205 5.118 1.00 92.12 331 VAL A C 1
ATOM 2433 O O . VAL A 1 331 ? -7.260 -0.333 4.076 1.00 92.12 331 VAL A O 1
ATOM 2436 N N . GLU A 1 332 ? -7.548 1.256 5.630 1.00 84.06 332 GLU A N 1
ATOM 2437 C CA . GLU A 1 332 ? -8.754 1.834 5.013 1.00 84.06 332 GLU A CA 1
ATOM 2438 C C . GLU A 1 332 ? -8.481 2.350 3.593 1.00 84.06 332 GLU A C 1
ATOM 2440 O O . GLU A 1 332 ? -9.257 2.075 2.675 1.00 84.06 332 GLU A O 1
ATOM 2445 N N . VAL A 1 333 ? -7.360 3.049 3.392 1.00 89.69 333 VAL A N 1
ATOM 2446 C CA . VAL A 1 333 ? -6.914 3.520 2.074 1.00 89.69 333 VAL A CA 1
ATOM 2447 C C . VAL A 1 333 ? -6.775 2.351 1.101 1.00 89.69 333 VAL A C 1
ATOM 2449 O O . VAL A 1 333 ? -7.332 2.397 0.004 1.00 89.69 333 VAL A O 1
ATOM 2452 N N . LEU A 1 334 ? -6.067 1.290 1.492 1.00 94.56 334 LEU A N 1
ATOM 2453 C CA . LEU A 1 334 ? -5.865 0.125 0.632 1.00 94.56 334 LEU A CA 1
ATOM 2454 C C . LEU A 1 334 ? -7.175 -0.609 0.335 1.00 94.56 334 LEU A C 1
ATOM 2456 O O . LEU A 1 334 ? -7.426 -0.937 -0.825 1.00 94.56 334 LEU A O 1
ATOM 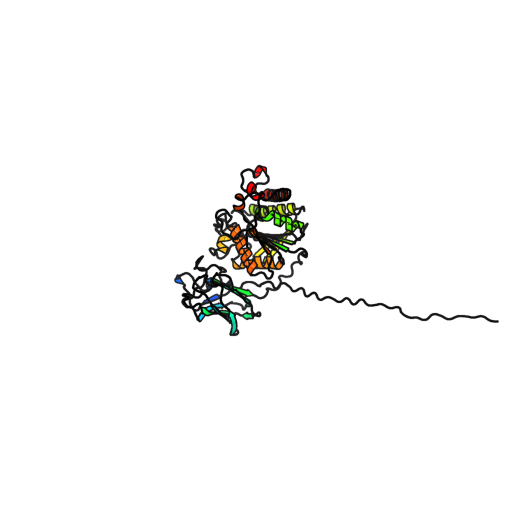2460 N N . THR A 1 335 ? -8.040 -0.802 1.332 1.00 90.50 335 THR A N 1
ATOM 2461 C CA . THR A 1 335 ? -9.369 -1.408 1.150 1.00 90.50 335 THR A CA 1
ATOM 2462 C C . THR A 1 335 ? -10.192 -0.618 0.138 1.00 90.50 335 THR A C 1
ATOM 2464 O O . THR A 1 335 ? -10.715 -1.196 -0.816 1.00 90.50 335 THR A O 1
ATOM 2467 N N . ALA A 1 336 ? -10.243 0.711 0.280 1.00 85.38 336 ALA A N 1
ATOM 2468 C CA . ALA A 1 336 ? -10.977 1.580 -0.633 1.00 85.38 336 ALA A CA 1
ATOM 2469 C C . ALA A 1 336 ? -10.433 1.506 -2.067 1.00 85.38 336 ALA A C 1
ATOM 2471 O O . ALA A 1 336 ? -11.212 1.432 -3.015 1.00 85.38 336 ALA A O 1
ATOM 2472 N N . LEU A 1 337 ? -9.108 1.488 -2.244 1.00 91.31 337 LEU A N 1
ATOM 2473 C CA . LEU A 1 337 ? -8.486 1.399 -3.567 1.00 91.31 337 LEU A CA 1
ATOM 2474 C C . LEU A 1 337 ? -8.718 0.035 -4.239 1.00 91.31 337 LEU A C 1
ATOM 2476 O O . LEU A 1 337 ? -8.911 -0.009 -5.456 1.00 91.31 337 LEU A O 1
ATOM 2480 N N . VAL A 1 338 ? -8.721 -1.060 -3.471 1.00 92.38 338 VAL A N 1
ATOM 2481 C CA . VAL A 1 338 ? -8.989 -2.417 -3.980 1.00 92.38 338 VAL A CA 1
ATOM 2482 C C . VAL A 1 338 ? -10.468 -2.598 -4.342 1.00 92.38 338 VAL A C 1
ATOM 2484 O O . VAL A 1 338 ? -10.771 -3.137 -5.413 1.00 92.38 338 VAL A O 1
ATOM 2487 N N . ASP A 1 339 ? -11.393 -2.119 -3.503 1.00 88.50 339 ASP A N 1
ATOM 2488 C CA . ASP A 1 339 ? -12.833 -2.165 -3.789 1.00 88.50 339 ASP A CA 1
ATOM 2489 C C . ASP A 1 339 ? -13.210 -1.252 -4.974 1.00 88.50 339 ASP A C 1
ATOM 2491 O O . ASP A 1 339 ? -13.966 -1.682 -5.849 1.00 88.50 339 ASP A O 1
ATOM 2495 N N . ASP A 1 340 ? -12.658 -0.032 -5.062 1.00 86.38 340 ASP A N 1
ATOM 2496 C CA . ASP A 1 340 ? -12.875 0.899 -6.189 1.00 86.38 340 ASP A CA 1
ATOM 2497 C C . ASP A 1 340 ? -12.417 0.295 -7.523 1.00 86.38 340 ASP A C 1
ATOM 2499 O O . ASP A 1 340 ? -13.077 0.440 -8.553 1.00 86.38 340 ASP A O 1
ATOM 2503 N N . ALA A 1 341 ? -11.314 -0.457 -7.504 1.00 89.75 341 ALA A N 1
ATOM 2504 C CA . ALA A 1 341 ? -10.832 -1.179 -8.675 1.00 89.75 341 ALA A CA 1
ATOM 2505 C C . ALA A 1 341 ? -11.727 -2.369 -9.071 1.00 89.75 341 ALA A C 1
ATOM 2507 O O . ALA A 1 341 ? -11.558 -2.910 -10.171 1.00 89.75 341 ALA A O 1
ATOM 2508 N N . ALA A 1 342 ? -12.641 -2.800 -8.192 1.00 89.88 342 ALA A N 1
ATOM 2509 C CA . ALA A 1 342 ? -13.349 -4.073 -8.279 1.00 89.88 342 ALA A CA 1
ATOM 2510 C C . ALA A 1 342 ? -12.373 -5.228 -8.576 1.00 89.88 342 ALA A C 1
ATOM 2512 O O . ALA A 1 342 ? -12.566 -5.998 -9.524 1.00 89.88 342 ALA A O 1
ATOM 2513 N N . ALA A 1 343 ? -11.281 -5.289 -7.803 1.00 93.38 343 ALA A N 1
ATOM 2514 C CA . ALA A 1 343 ? -10.159 -6.181 -8.065 1.00 93.38 343 ALA A CA 1
ATOM 2515 C C . ALA A 1 343 ? -10.600 -7.649 -8.180 1.00 93.38 343 ALA A C 1
ATOM 2517 O O . ALA A 1 343 ? -11.314 -8.185 -7.329 1.00 93.38 343 ALA A O 1
ATOM 2518 N N . THR A 1 344 ? -10.142 -8.315 -9.238 1.00 94.56 344 THR A N 1
ATOM 2519 C CA . THR A 1 344 ? -10.273 -9.769 -9.411 1.00 94.56 344 THR A CA 1
ATOM 2520 C C . THR A 1 344 ? -9.007 -10.502 -8.985 1.00 94.56 344 THR A C 1
ATOM 2522 O O . THR A 1 344 ? -9.067 -11.672 -8.606 1.00 94.56 344 THR A O 1
ATOM 2525 N N . GLU A 1 345 ? -7.874 -9.806 -9.028 1.00 96.62 345 GLU A N 1
ATOM 2526 C CA . GLU A 1 345 ? -6.553 -10.300 -8.659 1.00 96.62 345 GLU A CA 1
ATOM 2527 C C . GLU A 1 345 ? -5.826 -9.210 -7.865 1.00 96.62 345 GLU A C 1
ATOM 2529 O O . GLU A 1 345 ? -5.934 -8.027 -8.194 1.00 96.62 345 GLU A O 1
ATOM 2534 N N . VAL A 1 346 ? -5.105 -9.613 -6.822 1.00 97.94 346 VAL A N 1
ATOM 2535 C CA . VAL A 1 346 ? -4.224 -8.747 -6.042 1.00 97.94 346 VAL A CA 1
ATOM 2536 C C . VAL A 1 346 ? -2.854 -9.399 -5.944 1.00 97.94 346 VAL A C 1
ATOM 2538 O O . VAL A 1 346 ? -2.741 -10.551 -5.517 1.00 97.94 346 VAL A O 1
ATOM 2541 N N . ASN A 1 347 ? -1.812 -8.666 -6.316 1.00 98.38 347 ASN A N 1
ATOM 2542 C CA . ASN A 1 347 ? -0.435 -9.100 -6.147 1.00 98.38 347 ASN A CA 1
ATOM 2543 C C . ASN A 1 347 ? 0.283 -8.234 -5.109 1.00 98.38 347 ASN A C 1
ATOM 2545 O O . ASN A 1 347 ? 0.005 -7.045 -4.967 1.00 98.38 347 ASN A O 1
ATOM 2549 N N . THR A 1 348 ? 1.212 -8.839 -4.379 1.00 98.12 348 THR A N 1
ATOM 2550 C CA . THR A 1 348 ? 2.029 -8.163 -3.363 1.00 98.12 348 THR A CA 1
ATOM 2551 C C . THR A 1 348 ? 3.352 -8.907 -3.162 1.00 98.12 348 THR A C 1
ATOM 2553 O O . THR A 1 348 ? 3.550 -9.987 -3.719 1.00 98.12 348 THR A O 1
ATOM 2556 N N . LEU A 1 349 ? 4.267 -8.378 -2.349 1.00 96.94 349 LEU A N 1
ATOM 2557 C CA . LEU A 1 349 ? 5.476 -9.096 -1.934 1.00 96.94 349 LEU A CA 1
ATOM 2558 C C . LEU A 1 349 ? 5.222 -10.114 -0.798 1.00 96.94 349 LEU A C 1
ATOM 2560 O O . LEU A 1 349 ? 4.084 -10.400 -0.425 1.00 96.94 349 LEU A O 1
ATOM 2564 N N . ASP A 1 350 ? 6.281 -10.747 -0.296 1.00 94.81 350 ASP A N 1
ATOM 2565 C CA . ASP A 1 350 ? 6.217 -11.825 0.693 1.00 94.81 350 ASP A CA 1
ATOM 2566 C C . ASP A 1 350 ? 6.005 -11.273 2.120 1.00 94.81 350 ASP A C 1
ATOM 2568 O O . ASP A 1 350 ? 6.878 -10.575 2.638 1.00 94.81 350 ASP A O 1
ATOM 2572 N N . PRO A 1 351 ? 4.903 -11.617 2.818 1.00 92.69 351 PRO A N 1
ATOM 2573 C CA . PRO A 1 351 ? 4.652 -11.140 4.182 1.00 92.69 351 PRO A CA 1
ATOM 2574 C C . PRO A 1 351 ? 5.524 -11.838 5.242 1.00 92.69 351 PRO A C 1
ATOM 2576 O O . PRO A 1 351 ? 5.461 -11.510 6.432 1.00 92.69 351 PRO A O 1
ATOM 2579 N N . ARG A 1 352 ? 6.315 -12.850 4.865 1.00 90.38 352 ARG A N 1
ATOM 2580 C CA . ARG A 1 352 ? 7.160 -13.596 5.804 1.00 90.38 352 ARG A CA 1
ATOM 2581 C C . ARG A 1 352 ? 8.425 -12.813 6.124 1.00 90.38 352 ARG A C 1
ATOM 2583 O O . ARG A 1 352 ? 9.087 -12.262 5.253 1.00 90.38 352 ARG A O 1
ATOM 2590 N N . ARG A 1 353 ? 8.815 -12.828 7.399 1.00 87.12 353 ARG A N 1
ATOM 2591 C CA . ARG A 1 353 ? 10.060 -12.195 7.841 1.00 87.12 353 ARG A CA 1
ATOM 2592 C C . ARG A 1 353 ? 11.269 -12.897 7.218 1.00 87.12 353 ARG A C 1
ATOM 2594 O O . ARG A 1 353 ? 11.427 -14.107 7.365 1.00 87.12 353 ARG A O 1
ATOM 2601 N N . SER A 1 354 ? 12.146 -12.115 6.598 1.00 89.44 354 SER A N 1
ATOM 2602 C CA . SER A 1 354 ? 13.419 -12.568 6.043 1.00 89.44 354 SER A CA 1
ATOM 2603 C C . SER A 1 354 ? 14.533 -11.608 6.469 1.00 89.44 354 SER A C 1
ATOM 2605 O O . SER A 1 354 ? 14.360 -10.402 6.330 1.00 89.44 354 SER A O 1
ATOM 2607 N N . PRO A 1 355 ? 15.678 -12.099 6.979 1.00 87.50 355 PRO A N 1
ATOM 2608 C CA . PRO A 1 355 ? 16.794 -11.240 7.381 1.00 87.50 355 PRO A CA 1
ATOM 2609 C C . PRO A 1 355 ? 17.564 -10.647 6.192 1.00 87.50 355 PRO A C 1
ATOM 2611 O O . PRO A 1 355 ? 18.437 -9.809 6.390 1.00 87.50 355 PRO A O 1
ATOM 2614 N N . THR A 1 356 ? 17.297 -11.125 4.975 1.00 93.00 356 THR A N 1
ATOM 2615 C CA . THR A 1 356 ? 17.958 -10.689 3.737 1.00 93.00 356 THR A CA 1
ATOM 2616 C C . THR A 1 356 ? 16.996 -10.003 2.771 1.00 93.00 356 THR A C 1
ATOM 2618 O O . THR A 1 356 ? 17.349 -9.807 1.612 1.00 93.00 356 THR A O 1
ATOM 2621 N N . ASP A 1 357 ? 15.780 -9.688 3.220 1.00 96.81 357 ASP A N 1
ATOM 2622 C CA . ASP A 1 357 ? 14.804 -8.926 2.442 1.00 96.81 357 ASP A CA 1
ATOM 2623 C C . ASP A 1 357 ? 14.565 -7.553 3.074 1.00 96.81 357 ASP A C 1
ATOM 2625 O O . ASP A 1 357 ? 14.915 -7.340 4.237 1.00 96.81 357 ASP A O 1
ATOM 2629 N N . HIS A 1 358 ? 13.984 -6.630 2.310 1.00 97.50 358 HIS A N 1
ATOM 2630 C CA . HIS A 1 358 ? 13.665 -5.298 2.814 1.00 97.50 358 HIS A CA 1
ATOM 2631 C C . HIS A 1 358 ? 12.529 -5.359 3.839 1.00 97.50 358 HIS A C 1
ATOM 2633 O O . HIS A 1 358 ? 11.531 -6.057 3.639 1.00 97.50 358 HIS A O 1
ATOM 2639 N N . SER A 1 359 ? 12.640 -4.581 4.914 1.00 97.69 359 SER A N 1
ATOM 2640 C CA . SER A 1 359 ? 11.590 -4.450 5.931 1.00 97.69 359 SER A CA 1
ATOM 2641 C C . SER A 1 359 ? 10.227 -4.066 5.327 1.00 97.69 359 SER A C 1
ATOM 2643 O O . SER A 1 359 ? 9.224 -4.738 5.575 1.00 97.69 359 SER A O 1
ATOM 2645 N N . ASP A 1 360 ? 10.211 -3.046 4.468 1.00 98.50 360 ASP A N 1
ATOM 2646 C CA . ASP A 1 360 ? 9.006 -2.567 3.782 1.00 98.50 360 ASP A CA 1
ATOM 2647 C C . ASP A 1 360 ? 8.358 -3.595 2.839 1.00 98.50 360 ASP A C 1
ATOM 2649 O O . ASP A 1 360 ? 7.137 -3.563 2.682 1.00 98.50 360 ASP A O 1
ATOM 2653 N N . HIS A 1 361 ? 9.102 -4.551 2.262 1.00 98.50 361 HIS A N 1
ATOM 2654 C CA . HIS A 1 361 ? 8.504 -5.616 1.436 1.00 98.50 361 HIS A CA 1
ATOM 2655 C C . HIS A 1 361 ? 7.533 -6.469 2.263 1.00 98.50 361 HIS A C 1
ATOM 2657 O O . HIS A 1 361 ? 6.402 -6.728 1.854 1.00 98.50 361 HIS A O 1
ATOM 2663 N N . ARG A 1 362 ? 7.949 -6.854 3.477 1.00 96.56 362 ARG A N 1
ATOM 2664 C CA . ARG A 1 362 ? 7.076 -7.563 4.419 1.00 96.56 362 ARG A CA 1
ATOM 2665 C C . ARG A 1 362 ? 5.904 -6.680 4.833 1.00 96.56 362 ARG A C 1
ATOM 2667 O O . ARG A 1 362 ? 4.767 -7.146 4.853 1.00 96.56 362 ARG A O 1
ATOM 2674 N N . SER A 1 363 ? 6.181 -5.438 5.217 1.00 97.75 363 SER A N 1
ATOM 2675 C CA . SER A 1 363 ? 5.164 -4.543 5.774 1.00 97.75 363 SER A CA 1
ATOM 2676 C C . SER A 1 363 ? 4.083 -4.210 4.749 1.00 97.75 363 SER A C 1
ATOM 2678 O O . SER A 1 363 ? 2.903 -4.311 5.069 1.00 97.75 363 SER A O 1
ATOM 2680 N N . SER A 1 364 ? 4.459 -3.908 3.504 1.00 98.25 364 SER A N 1
ATOM 2681 C CA . SER A 1 364 ? 3.510 -3.684 2.404 1.00 98.25 364 SER A CA 1
ATOM 2682 C C . SER A 1 364 ? 2.602 -4.892 2.174 1.00 98.25 364 SER A C 1
ATOM 2684 O O . SER A 1 364 ? 1.384 -4.731 2.105 1.00 98.25 364 SER A O 1
ATOM 2686 N N . ALA A 1 365 ? 3.156 -6.107 2.181 1.00 97.25 365 ALA A N 1
ATOM 2687 C CA . ALA A 1 365 ? 2.377 -7.335 2.050 1.00 97.25 365 ALA A CA 1
ATOM 2688 C C . ALA A 1 365 ? 1.430 -7.601 3.221 1.00 97.25 365 ALA A C 1
ATOM 2690 O O . ALA A 1 365 ? 0.327 -8.119 3.033 1.00 97.25 365 ALA A O 1
ATOM 2691 N N . LEU A 1 366 ? 1.831 -7.228 4.431 1.00 96.12 366 LEU A N 1
ATOM 2692 C CA . LEU A 1 366 ? 0.981 -7.323 5.610 1.00 96.12 366 LEU A CA 1
ATOM 2693 C C . LEU A 1 366 ? -0.172 -6.310 5.567 1.00 96.12 366 LEU A C 1
ATOM 2695 O O . LEU A 1 366 ? -1.315 -6.692 5.819 1.00 96.12 366 LEU A O 1
ATOM 2699 N N . PHE A 1 367 ? 0.093 -5.068 5.156 1.00 97.50 367 PHE A N 1
ATOM 2700 C CA . PHE A 1 367 ? -0.941 -4.057 4.917 1.00 97.50 367 PHE A CA 1
ATOM 2701 C C . PHE A 1 367 ? -1.910 -4.467 3.804 1.00 97.50 367 PHE A C 1
ATOM 2703 O O . PHE A 1 367 ? -3.124 -4.364 3.987 1.00 97.50 367 PHE A O 1
ATOM 2710 N N . ALA A 1 368 ? -1.402 -5.012 2.695 1.00 96.75 368 ALA A N 1
ATOM 2711 C CA . ALA A 1 368 ? -2.230 -5.563 1.625 1.00 96.75 368 ALA A CA 1
ATOM 2712 C C . ALA A 1 368 ? -3.145 -6.679 2.149 1.00 96.75 368 ALA A C 1
ATOM 2714 O O . ALA A 1 368 ? -4.341 -6.685 1.866 1.00 96.75 368 ALA A O 1
ATOM 2715 N N . ARG A 1 369 ? -2.613 -7.601 2.962 1.00 93.88 369 ARG A N 1
ATOM 2716 C CA . ARG A 1 369 ? -3.390 -8.699 3.552 1.00 93.88 369 ARG A CA 1
ATOM 2717 C C . ARG A 1 369 ? -4.452 -8.212 4.539 1.00 93.88 369 ARG A C 1
ATOM 2719 O O . ARG A 1 369 ? -5.561 -8.728 4.502 1.00 93.88 369 ARG A O 1
ATOM 2726 N N . ALA A 1 370 ? -4.141 -7.219 5.372 1.00 90.06 370 ALA A N 1
ATOM 2727 C CA . ALA A 1 370 ? -5.128 -6.611 6.263 1.00 90.06 370 ALA A CA 1
ATOM 2728 C C . ALA A 1 370 ? -6.272 -5.958 5.478 1.00 90.06 370 ALA A C 1
ATOM 2730 O O . ALA A 1 370 ? -7.433 -6.170 5.807 1.00 90.06 370 ALA A O 1
ATOM 2731 N N . ALA A 1 371 ? -5.965 -5.235 4.398 1.00 90.75 371 ALA A N 1
ATOM 2732 C CA . ALA A 1 371 ? -6.994 -4.678 3.524 1.00 90.75 371 ALA A CA 1
ATOM 2733 C C . ALA A 1 371 ? -7.843 -5.778 2.863 1.00 90.75 371 ALA A C 1
ATOM 2735 O O . ALA A 1 371 ? -9.066 -5.680 2.795 1.00 90.75 371 ALA A O 1
ATOM 2736 N N . LEU A 1 372 ? -7.207 -6.870 2.428 1.00 90.12 372 LEU A N 1
ATOM 2737 C CA . LEU A 1 372 ? -7.875 -8.015 1.804 1.00 90.12 372 LEU A CA 1
ATOM 2738 C C . LEU A 1 372 ? -8.862 -8.754 2.727 1.00 90.12 372 LEU A C 1
ATOM 2740 O O . LEU A 1 372 ? -9.750 -9.453 2.230 1.00 90.12 372 LEU A O 1
ATOM 2744 N N . ASP A 1 373 ? -8.735 -8.606 4.045 1.00 86.56 373 ASP A N 1
ATOM 2745 C CA . ASP A 1 373 ? -9.717 -9.128 4.997 1.00 86.56 373 ASP A CA 1
ATOM 2746 C C . ASP A 1 373 ? -10.999 -8.271 5.052 1.00 86.56 373 ASP A C 1
ATOM 2748 O O . ASP A 1 373 ? -12.065 -8.796 5.390 1.00 86.56 373 ASP A O 1
ATOM 2752 N N . GLU A 1 374 ? -10.912 -6.994 4.659 1.00 82.69 374 GLU A N 1
ATOM 2753 C CA . GLU A 1 374 ? -11.993 -5.999 4.753 1.00 82.69 374 GLU A CA 1
ATOM 2754 C C . GLU A 1 374 ? -12.721 -5.723 3.432 1.00 82.69 374 GLU A C 1
ATOM 2756 O O . GLU A 1 374 ? -13.853 -5.223 3.439 1.00 82.69 374 GLU A O 1
ATOM 2761 N N . VAL A 1 375 ? -12.095 -6.047 2.297 1.00 80.56 375 VAL A N 1
ATOM 2762 C CA . VAL A 1 375 ? -12.687 -5.856 0.965 1.00 80.56 375 VAL A CA 1
ATOM 2763 C C . VAL A 1 375 ? -13.912 -6.739 0.748 1.00 80.56 375 VAL A C 1
ATOM 2765 O O . VAL A 1 375 ? -14.049 -7.856 1.259 1.00 80.56 375 VAL A O 1
ATOM 2768 N N . THR A 1 376 ? -14.825 -6.241 -0.076 1.00 76.00 376 THR A N 1
ATOM 2769 C CA . THR A 1 376 ? -16.077 -6.943 -0.375 1.00 76.00 376 THR A CA 1
ATOM 2770 C C . THR A 1 376 ? -15.915 -8.042 -1.411 1.00 76.00 376 THR A C 1
ATOM 2772 O O . THR A 1 376 ? -16.557 -9.097 -1.325 1.00 76.00 376 THR A O 1
ATOM 2775 N N . ALA A 1 377 ? -15.048 -7.805 -2.394 1.00 75.69 377 ALA A N 1
ATOM 2776 C CA . ALA A 1 377 ? -14.634 -8.810 -3.356 1.00 75.69 377 ALA A CA 1
ATOM 2777 C C . ALA A 1 377 ? -13.650 -9.792 -2.703 1.00 75.69 377 ALA A C 1
ATOM 2779 O O . ALA A 1 377 ? -12.897 -9.433 -1.810 1.00 75.69 377 ALA A O 1
ATOM 2780 N N . ARG A 1 378 ? -13.616 -11.046 -3.166 1.00 86.38 378 ARG A N 1
ATOM 2781 C CA . ARG A 1 378 ? -12.561 -12.003 -2.783 1.00 86.38 378 ARG A CA 1
ATOM 2782 C C . ARG A 1 378 ? -11.631 -12.245 -3.972 1.00 86.38 378 ARG A C 1
ATOM 2784 O O . ARG A 1 378 ? -11.825 -13.245 -4.671 1.00 86.38 378 ARG A O 1
ATOM 2791 N N . PRO A 1 379 ? -10.694 -11.320 -4.257 1.00 93.44 379 PRO A N 1
ATOM 2792 C CA . PRO A 1 379 ? -9.758 -11.487 -5.360 1.00 93.44 379 PRO A CA 1
ATOM 2793 C C . PRO A 1 379 ? -8.842 -12.694 -5.130 1.00 93.44 379 PRO A C 1
ATOM 2795 O O . PRO A 1 379 ? -8.645 -13.149 -4.001 1.00 93.44 379 PRO A O 1
ATOM 2798 N N . GLN A 1 380 ? -8.268 -13.222 -6.211 1.00 94.69 380 GLN A N 1
ATOM 2799 C CA . GLN A 1 380 ? -7.129 -14.135 -6.100 1.00 94.69 380 GLN A CA 1
ATOM 2800 C C . GLN A 1 380 ? -5.915 -13.348 -5.609 1.00 94.69 380 GLN A C 1
ATOM 2802 O O . GLN A 1 380 ? -5.643 -12.275 -6.137 1.00 94.69 380 GLN A O 1
ATOM 2807 N N . VAL A 1 381 ? -5.187 -13.877 -4.626 1.00 95.25 381 VAL A N 1
ATOM 2808 C CA . VAL A 1 381 ? -4.026 -13.196 -4.040 1.00 95.25 381 VAL A CA 1
ATOM 2809 C C . VAL A 1 381 ? -2.759 -13.958 -4.396 1.00 95.25 381 VAL A C 1
ATOM 2811 O O . VAL A 1 381 ? -2.686 -15.170 -4.174 1.00 95.25 381 VAL A O 1
ATOM 2814 N N . THR A 1 382 ? -1.756 -13.258 -4.920 1.00 96.75 382 THR A N 1
ATOM 2815 C CA . THR A 1 382 ? -0.437 -13.833 -5.209 1.00 96.75 382 THR A CA 1
ATOM 2816 C C . THR A 1 382 ? 0.655 -13.013 -4.535 1.00 96.75 382 THR A C 1
ATOM 2818 O O . THR A 1 382 ? 0.771 -11.816 -4.765 1.00 96.75 382 THR A O 1
ATOM 2821 N N . GLY A 1 383 ? 1.485 -13.664 -3.721 1.00 96.69 383 GLY A N 1
ATOM 2822 C CA . GLY A 1 383 ? 2.685 -13.035 -3.174 1.00 96.69 383 GLY A CA 1
ATOM 2823 C C . GLY A 1 383 ? 3.912 -13.340 -4.015 1.00 96.69 383 GLY A C 1
ATOM 2824 O O . GLY A 1 383 ? 4.009 -14.429 -4.588 1.00 96.69 383 GLY A O 1
ATOM 2825 N N . PHE A 1 384 ? 4.889 -12.443 -3.998 1.00 98.06 384 PHE A N 1
ATOM 2826 C CA . PHE A 1 384 ? 6.167 -12.593 -4.686 1.00 98.06 384 PHE A CA 1
ATOM 2827 C C . PHE A 1 384 ? 7.338 -12.403 -3.730 1.00 98.06 384 PHE A C 1
ATOM 2829 O O . PHE A 1 384 ? 7.322 -11.562 -2.839 1.00 98.06 384 PHE A O 1
ATOM 2836 N N . ARG A 1 385 ? 8.375 -13.221 -3.889 1.00 97.44 385 ARG A N 1
ATOM 2837 C CA . ARG A 1 385 ? 9.585 -13.111 -3.074 1.00 97.44 385 ARG A CA 1
ATOM 2838 C C . ARG A 1 385 ? 10.429 -11.924 -3.551 1.00 97.44 385 ARG A C 1
ATOM 2840 O O . ARG A 1 385 ? 10.697 -11.835 -4.747 1.00 97.44 385 ARG A O 1
ATOM 2847 N N . GLY A 1 386 ? 10.885 -11.093 -2.611 1.00 97.50 386 GLY A N 1
ATOM 2848 C CA . GLY A 1 386 ? 11.794 -9.972 -2.863 1.00 97.50 386 GLY A CA 1
ATOM 2849 C C . GLY A 1 386 ? 13.250 -10.412 -3.038 1.00 97.50 386 GLY A C 1
ATOM 2850 O O . GLY A 1 386 ? 13.546 -11.439 -3.657 1.00 97.50 386 GLY A O 1
ATOM 2851 N N . TYR A 1 387 ? 14.191 -9.688 -2.433 1.00 97.88 387 TYR A N 1
ATOM 2852 C CA . TYR A 1 387 ? 15.634 -9.891 -2.621 1.00 97.88 387 TYR A CA 1
ATOM 2853 C C . TYR A 1 387 ? 16.162 -11.326 -2.445 1.00 97.88 387 TYR A C 1
ATOM 2855 O O . TYR A 1 387 ? 17.076 -11.701 -3.196 1.00 97.88 387 TYR A O 1
ATOM 2863 N N . PRO A 1 388 ? 15.611 -12.176 -1.547 1.00 96.44 388 PRO A N 1
ATOM 2864 C CA . PRO A 1 388 ? 16.080 -13.549 -1.385 1.00 96.44 388 PRO A CA 1
ATOM 2865 C C . PRO A 1 388 ? 15.957 -14.421 -2.644 1.00 96.44 388 PRO A C 1
ATOM 2867 O O . PRO A 1 388 ? 16.540 -15.503 -2.678 1.00 96.44 388 PRO A O 1
ATOM 2870 N N . ILE A 1 389 ? 15.261 -13.978 -3.704 1.00 96.94 389 ILE A N 1
ATOM 2871 C CA . ILE A 1 389 ? 15.297 -14.682 -4.995 1.00 96.94 389 ILE A CA 1
ATOM 2872 C C . ILE A 1 389 ? 16.712 -14.809 -5.564 1.00 96.94 389 ILE A C 1
ATOM 2874 O O . ILE A 1 389 ? 16.929 -15.703 -6.370 1.00 96.94 389 ILE A O 1
ATOM 2878 N N . ALA A 1 390 ? 17.678 -13.969 -5.174 1.00 96.31 390 ALA A N 1
ATOM 2879 C CA . ALA A 1 390 ? 19.051 -14.045 -5.685 1.00 96.31 390 ALA A CA 1
ATOM 2880 C C . ALA A 1 390 ? 19.680 -15.447 -5.547 1.00 96.31 390 ALA A C 1
ATOM 2882 O O . ALA A 1 390 ? 20.444 -15.864 -6.421 1.00 96.31 390 ALA A O 1
ATOM 2883 N N . GLU A 1 391 ? 19.298 -16.184 -4.501 1.00 94.94 391 GLU A N 1
ATOM 2884 C CA . GLU A 1 391 ? 19.806 -17.523 -4.176 1.00 94.94 391 GLU A CA 1
ATOM 2885 C C . GLU A 1 391 ? 19.089 -18.659 -4.926 1.00 94.94 391 GLU A C 1
ATOM 2887 O O . GLU A 1 391 ? 19.521 -19.811 -4.894 1.00 94.94 391 GLU A O 1
ATOM 2892 N N . GLU A 1 392 ? 17.992 -18.361 -5.622 1.00 96.19 392 GLU A N 1
ATOM 2893 C CA . GLU A 1 392 ? 17.230 -19.362 -6.364 1.00 96.19 392 GLU A CA 1
ATOM 2894 C C . GLU A 1 392 ? 17.874 -19.666 -7.730 1.00 96.19 392 GLU A C 1
ATOM 2896 O O . GLU A 1 392 ? 18.728 -18.919 -8.222 1.00 96.19 392 GLU A O 1
ATOM 2901 N N . PRO A 1 393 ? 17.488 -20.751 -8.416 1.00 98.06 393 PRO A N 1
ATOM 2902 C CA . PRO A 1 393 ? 17.816 -20.929 -9.828 1.00 98.06 393 PRO A CA 1
ATOM 2903 C C . PRO A 1 393 ? 17.242 -19.796 -10.700 1.00 98.06 393 PRO A C 1
ATOM 2905 O O . PRO A 1 393 ? 16.243 -19.175 -10.364 1.00 98.06 393 PRO A O 1
ATOM 2908 N N . SER A 1 394 ? 17.848 -19.511 -11.855 1.00 98.12 394 SER A N 1
ATOM 2909 C CA . SER A 1 394 ? 17.202 -18.620 -12.830 1.00 98.12 394 SER A CA 1
ATOM 2910 C C . SER A 1 394 ? 16.002 -19.327 -13.467 1.00 98.12 394 SER A C 1
ATOM 2912 O O . SER A 1 394 ? 16.129 -20.466 -13.922 1.00 98.12 394 SER A O 1
ATOM 2914 N N . ASN A 1 395 ? 14.851 -18.652 -13.514 1.00 98.19 395 ASN A N 1
ATOM 2915 C CA . ASN A 1 395 ? 13.618 -19.177 -14.108 1.00 98.19 395 ASN A CA 1
ATOM 2916 C C . ASN A 1 395 ? 12.967 -18.236 -15.139 1.00 98.19 395 ASN A C 1
ATOM 2918 O O . ASN A 1 395 ? 11.987 -18.625 -15.771 1.00 98.19 395 ASN A O 1
ATOM 2922 N N . VAL A 1 396 ? 13.524 -17.040 -15.363 1.00 98.12 396 VAL A N 1
ATOM 2923 C CA . VAL A 1 396 ? 13.054 -16.095 -16.384 1.00 98.12 396 VAL A CA 1
ATOM 2924 C C . VAL A 1 396 ? 14.059 -16.040 -17.532 1.00 98.12 396 VAL A C 1
ATOM 2926 O O . VAL A 1 396 ? 15.231 -15.719 -17.341 1.00 98.12 396 VAL A O 1
ATOM 2929 N N . GLY A 1 397 ? 13.601 -16.336 -18.749 1.00 97.44 397 GLY A N 1
ATOM 2930 C CA . GLY A 1 397 ? 14.433 -16.363 -19.952 1.00 97.44 397 GLY A CA 1
ATOM 2931 C C . GLY A 1 397 ? 13.703 -15.860 -21.197 1.00 97.44 397 GLY A C 1
ATOM 2932 O O . GLY A 1 397 ? 12.543 -15.454 -21.144 1.00 97.44 397 GLY A O 1
ATOM 2933 N N . GLY A 1 398 ? 14.391 -15.894 -22.340 1.00 97.69 398 GLY A N 1
ATOM 2934 C CA . GLY A 1 398 ? 13.801 -15.563 -23.640 1.00 97.69 398 GLY A CA 1
ATOM 2935 C C . GLY A 1 398 ? 13.251 -14.135 -23.728 1.00 97.69 398 GLY A C 1
ATOM 2936 O O . GLY A 1 398 ? 13.822 -13.200 -23.169 1.00 97.69 398 GLY A O 1
ATOM 2937 N N . SER A 1 399 ? 12.139 -13.970 -24.448 1.00 97.12 399 SER A N 1
ATOM 2938 C CA . SER A 1 399 ? 11.507 -12.665 -24.679 1.00 97.12 399 SER A CA 1
ATOM 2939 C C . SER A 1 399 ? 10.993 -12.004 -23.400 1.00 97.12 399 SER A C 1
ATOM 2941 O O . SER A 1 399 ? 11.084 -10.784 -23.288 1.00 97.12 399 SER A O 1
ATOM 2943 N N . ALA A 1 400 ? 10.509 -12.787 -22.429 1.00 97.38 400 ALA A N 1
ATOM 2944 C CA . ALA A 1 400 ? 10.056 -12.271 -21.137 1.00 97.38 400 ALA A CA 1
ATOM 2945 C C . ALA A 1 400 ? 11.210 -11.603 -20.372 1.00 97.38 400 ALA A C 1
ATOM 2947 O O . ALA A 1 400 ? 11.061 -10.483 -19.888 1.00 97.38 400 ALA A O 1
ATOM 2948 N N . LEU A 1 401 ? 12.390 -12.241 -20.351 1.00 98.12 401 LEU A N 1
ATOM 2949 C CA . LEU A 1 401 ? 13.598 -11.653 -19.763 1.00 98.12 401 LEU A CA 1
ATOM 2950 C C . LEU A 1 401 ? 14.033 -10.382 -20.498 1.00 98.12 401 LEU A C 1
ATOM 2952 O O . LEU A 1 401 ? 14.419 -9.406 -19.859 1.00 98.12 401 LEU A O 1
ATOM 2956 N N . SER A 1 402 ? 13.998 -10.387 -21.833 1.00 98.25 402 SER A N 1
ATOM 2957 C CA . SER A 1 402 ? 14.351 -9.203 -22.622 1.00 98.25 402 SER A CA 1
ATOM 2958 C C . SER A 1 402 ? 13.444 -8.018 -22.297 1.00 98.25 402 SER A C 1
ATOM 2960 O O . SER A 1 402 ? 13.959 -6.937 -22.045 1.00 98.25 402 SER A O 1
ATOM 2962 N N . ARG A 1 403 ? 12.123 -8.223 -22.233 1.00 98.19 403 ARG A N 1
ATOM 2963 C CA . ARG A 1 403 ? 11.159 -7.164 -21.892 1.00 98.19 403 ARG A CA 1
ATOM 2964 C C . ARG A 1 403 ? 11.304 -6.679 -20.455 1.00 98.19 403 ARG A C 1
ATOM 2966 O O . ARG A 1 403 ? 11.376 -5.473 -20.251 1.00 98.19 403 ARG A O 1
ATOM 2973 N N . LYS A 1 404 ? 11.438 -7.603 -19.496 1.00 98.38 404 LYS A N 1
ATOM 2974 C CA . LYS A 1 404 ? 11.705 -7.290 -18.081 1.00 98.38 404 LYS A CA 1
ATOM 2975 C C . LYS A 1 404 ? 12.931 -6.389 -17.937 1.00 98.38 404 LYS A C 1
ATOM 2977 O O . LYS A 1 404 ? 12.874 -5.346 -17.301 1.00 98.38 404 LYS A O 1
ATOM 2982 N N . ARG A 1 405 ? 14.029 -6.750 -18.605 1.00 98.44 405 ARG A N 1
ATOM 2983 C CA . ARG A 1 405 ? 15.262 -5.956 -18.611 1.00 98.44 405 ARG A CA 1
ATOM 2984 C C . ARG A 1 405 ? 15.090 -4.589 -19.263 1.00 98.44 405 ARG A C 1
ATOM 2986 O O . ARG A 1 405 ? 15.523 -3.610 -18.676 1.00 98.44 405 ARG A O 1
ATOM 2993 N N . THR A 1 406 ? 14.477 -4.515 -20.443 1.00 98.31 406 THR A N 1
ATOM 2994 C CA . THR A 1 406 ? 14.278 -3.236 -21.139 1.00 98.31 406 THR A CA 1
ATOM 2995 C C . THR A 1 406 ? 13.441 -2.266 -20.310 1.00 98.31 406 THR A C 1
ATOM 2997 O O . THR A 1 406 ? 13.830 -1.111 -20.173 1.00 98.31 406 THR A O 1
ATOM 3000 N N . ALA A 1 407 ? 12.368 -2.750 -19.686 1.00 98.69 407 ALA A N 1
ATOM 3001 C CA . ALA A 1 407 ? 11.553 -1.957 -18.773 1.00 98.69 407 ALA A CA 1
ATOM 3002 C C . ALA A 1 407 ? 12.330 -1.497 -17.535 1.00 98.69 407 ALA A C 1
ATOM 3004 O O . ALA A 1 407 ? 12.299 -0.320 -17.187 1.00 98.69 407 ALA A O 1
ATOM 3005 N N . PHE A 1 408 ? 13.093 -2.398 -16.910 1.00 98.81 408 PHE A N 1
ATOM 3006 C CA . PHE A 1 408 ? 13.933 -2.039 -15.770 1.00 98.81 408 PHE A CA 1
ATOM 3007 C C . PHE A 1 408 ? 15.019 -1.020 -16.138 1.00 98.81 408 PHE A C 1
ATOM 3009 O O . PHE A 1 408 ? 15.322 -0.130 -15.356 1.00 98.81 408 PHE A O 1
ATOM 3016 N N . TRP A 1 409 ? 15.599 -1.096 -17.336 1.00 98.56 409 TRP A N 1
ATOM 3017 C CA . TRP A 1 409 ? 16.570 -0.097 -17.785 1.00 98.56 409 TRP A CA 1
ATOM 3018 C C . TRP A 1 409 ? 15.932 1.265 -18.069 1.00 98.56 409 TRP A C 1
ATOM 3020 O O . TRP A 1 409 ? 16.591 2.279 -17.856 1.00 98.56 409 TRP A O 1
ATOM 3030 N N . ALA A 1 410 ? 14.673 1.299 -18.519 1.00 98.75 410 ALA A N 1
ATOM 3031 C CA . ALA A 1 410 ? 13.916 2.544 -18.626 1.00 98.75 410 ALA A CA 1
ATOM 3032 C C . ALA A 1 410 ? 13.687 3.170 -17.240 1.00 98.75 410 ALA A C 1
ATOM 3034 O O . ALA A 1 410 ? 13.913 4.365 -17.084 1.00 98.75 410 ALA A O 1
ATOM 3035 N N . TYR A 1 411 ? 13.361 2.361 -16.226 1.00 98.81 411 TYR A N 1
ATOM 3036 C CA . TYR A 1 411 ? 13.333 2.802 -14.826 1.00 98.81 411 TYR A CA 1
ATOM 3037 C C . TYR A 1 411 ? 14.698 3.326 -14.357 1.00 98.81 411 TYR A C 1
ATOM 3039 O O . TYR A 1 411 ? 14.812 4.453 -13.886 1.00 98.81 411 TYR A O 1
ATOM 3047 N N . ALA A 1 412 ? 15.757 2.545 -14.562 1.00 98.44 412 ALA A N 1
ATOM 3048 C CA . ALA A 1 412 ? 17.105 2.847 -14.089 1.00 98.44 412 ALA A CA 1
ATOM 3049 C C . ALA A 1 412 ? 17.736 4.089 -14.741 1.00 98.44 412 ALA A C 1
ATOM 3051 O O . ALA A 1 412 ? 18.763 4.570 -14.272 1.00 98.44 412 ALA A O 1
ATOM 3052 N N . ALA A 1 413 ? 17.153 4.625 -15.818 1.00 98.19 413 ALA A N 1
ATOM 3053 C CA . ALA A 1 413 ? 17.553 5.920 -16.366 1.00 98.19 413 ALA A CA 1
ATOM 3054 C C . ALA A 1 413 ? 17.215 7.098 -15.429 1.00 98.19 413 ALA A C 1
ATOM 3056 O O . ALA A 1 413 ? 17.757 8.186 -15.621 1.00 98.19 413 ALA A O 1
ATOM 3057 N N . HIS A 1 414 ? 16.346 6.870 -14.439 1.00 98.25 414 HIS A N 1
ATOM 3058 C CA . HIS A 1 414 ? 15.903 7.840 -13.438 1.00 98.25 414 HIS A CA 1
ATOM 3059 C C . HIS A 1 414 ? 16.407 7.528 -12.018 1.00 98.25 414 HIS A C 1
ATOM 3061 O O . HIS A 1 414 ? 16.145 8.283 -11.088 1.00 98.25 414 HIS A O 1
ATOM 3067 N N . ASP A 1 415 ? 17.133 6.428 -11.821 1.00 97.50 415 ASP A N 1
ATOM 3068 C CA . ASP A 1 415 ? 17.603 6.009 -10.502 1.00 97.50 415 ASP A CA 1
ATOM 3069 C C . ASP A 1 415 ? 19.110 5.725 -10.532 1.00 97.50 415 ASP A C 1
ATOM 3071 O O . ASP A 1 415 ? 19.580 4.667 -10.962 1.00 97.50 415 ASP A O 1
ATOM 3075 N N . ASP A 1 416 ? 19.876 6.701 -10.040 1.00 93.06 416 ASP A N 1
ATOM 3076 C CA . ASP A 1 416 ? 21.338 6.647 -9.978 1.00 93.06 416 ASP A CA 1
ATOM 3077 C C . ASP A 1 416 ? 21.874 5.611 -8.967 1.00 93.06 416 ASP A C 1
ATOM 3079 O O . ASP A 1 416 ? 23.079 5.328 -8.964 1.00 93.06 416 ASP A O 1
ATOM 3083 N N . LEU A 1 417 ? 21.026 5.031 -8.106 1.00 94.62 417 LEU A N 1
ATOM 3084 C CA . LEU A 1 417 ? 21.438 4.008 -7.139 1.00 94.62 417 LEU A CA 1
ATOM 3085 C C . LEU A 1 417 ? 21.384 2.585 -7.707 1.00 94.62 417 LEU A C 1
ATOM 3087 O O . LEU A 1 417 ? 22.001 1.685 -7.129 1.00 94.62 417 LEU A O 1
ATOM 3091 N N . THR A 1 418 ? 20.757 2.375 -8.866 1.00 95.94 418 THR A N 1
ATOM 3092 C CA . THR A 1 418 ? 20.688 1.057 -9.516 1.00 95.94 418 THR A CA 1
ATOM 3093 C C . THR A 1 418 ? 21.605 0.948 -10.753 1.00 95.94 418 THR A C 1
ATOM 3095 O O . THR A 1 418 ? 22.674 1.565 -10.830 1.00 95.94 418 THR A O 1
ATOM 3098 N N . CYS A 1 419 ? 21.321 0.046 -11.694 1.00 96.50 419 CYS A N 1
ATOM 3099 C CA . CYS A 1 419 ? 22.079 -0.159 -12.923 1.00 96.50 419 CYS A CA 1
ATOM 3100 C C . CYS A 1 419 ? 21.183 -0.193 -14.168 1.00 96.50 419 CYS A C 1
ATOM 3102 O O . CYS A 1 419 ? 20.258 -0.988 -14.287 1.00 96.50 419 CYS A O 1
ATOM 3104 N N . GLY A 1 420 ? 21.532 0.623 -15.167 1.00 95.00 420 GLY A N 1
ATOM 3105 C CA . GLY A 1 420 ? 20.738 0.798 -16.392 1.00 95.00 420 GLY A CA 1
ATOM 3106 C C . GLY A 1 420 ? 21.156 -0.035 -17.607 1.00 95.00 420 GLY A C 1
ATOM 3107 O O . GLY A 1 420 ? 20.785 0.297 -18.728 1.00 95.00 420 GLY A O 1
ATOM 3108 N N . SER A 1 421 ? 21.976 -1.079 -17.450 1.00 96.69 421 SER A N 1
ATOM 3109 C CA . SER A 1 421 ? 22.314 -1.987 -18.562 1.00 96.69 421 SER A CA 1
ATOM 3110 C C . SER A 1 421 ? 22.863 -3.323 -18.073 1.00 96.69 421 SER A C 1
ATOM 3112 O O . SER A 1 421 ? 23.362 -3.422 -16.957 1.00 96.69 421 SER A O 1
ATOM 3114 N N . ALA A 1 422 ? 22.864 -4.347 -18.935 1.00 94.38 422 ALA A N 1
ATOM 3115 C CA . ALA A 1 422 ? 23.460 -5.646 -18.604 1.00 94.38 422 ALA A CA 1
ATOM 3116 C C . ALA A 1 422 ? 24.931 -5.538 -18.156 1.00 94.38 422 ALA A C 1
ATOM 3118 O O . ALA A 1 422 ? 25.331 -6.229 -17.226 1.00 94.38 422 ALA A O 1
ATOM 3119 N N . GLN A 1 423 ? 25.713 -4.655 -18.789 1.00 96.38 423 GLN A N 1
ATOM 3120 C CA . GLN A 1 423 ? 27.105 -4.409 -18.411 1.00 96.38 423 GLN A CA 1
ATOM 3121 C C . GLN A 1 423 ? 27.208 -3.645 -17.085 1.00 96.38 423 GLN A C 1
ATOM 3123 O O . GLN A 1 423 ? 28.030 -3.988 -16.245 1.00 96.38 423 GLN A O 1
ATOM 3128 N N . ALA A 1 424 ? 26.368 -2.628 -16.871 1.00 96.31 424 ALA A N 1
ATOM 3129 C CA . ALA A 1 424 ? 26.373 -1.852 -15.628 1.00 96.31 424 ALA A CA 1
ATOM 3130 C C . ALA A 1 424 ? 25.892 -2.665 -14.413 1.00 96.31 424 ALA A C 1
ATOM 3132 O O . ALA A 1 424 ? 26.261 -2.356 -13.282 1.00 96.31 424 ALA A O 1
ATOM 3133 N N . CYS A 1 425 ? 25.066 -3.688 -14.647 1.00 96.31 425 CYS A N 1
ATOM 3134 C CA . CYS A 1 425 ? 24.595 -4.609 -13.618 1.00 96.31 425 CYS A CA 1
ATOM 3135 C C . CYS A 1 425 ? 25.564 -5.768 -13.351 1.00 96.31 425 CYS A C 1
ATOM 3137 O O . CYS A 1 425 ? 25.310 -6.568 -12.452 1.00 96.31 425 CYS A O 1
ATOM 3139 N N . GLU A 1 426 ? 26.650 -5.913 -14.115 1.00 95.00 426 GLU A N 1
ATOM 3140 C CA . GLU A 1 426 ? 27.610 -6.992 -13.891 1.00 95.00 426 GLU A CA 1
ATOM 3141 C C . GLU A 1 426 ? 28.223 -6.881 -12.486 1.00 95.00 426 GLU A C 1
ATOM 3143 O O . GLU A 1 426 ? 28.756 -5.843 -12.099 1.00 95.00 426 GLU A O 1
ATOM 3148 N N . GLY A 1 427 ? 28.113 -7.956 -11.700 1.00 92.31 427 GLY A N 1
ATOM 3149 C CA . GLY A 1 427 ? 28.572 -7.978 -10.309 1.00 92.31 427 GLY A CA 1
ATOM 3150 C C . GLY A 1 427 ? 27.663 -7.248 -9.316 1.00 92.31 427 GLY A C 1
ATOM 3151 O O . GLY A 1 427 ? 27.972 -7.255 -8.125 1.00 92.31 427 GLY A O 1
ATOM 3152 N N . LYS A 1 428 ? 26.545 -6.662 -9.766 1.00 96.44 428 LYS A N 1
ATOM 3153 C CA . LYS A 1 428 ? 25.509 -6.112 -8.889 1.00 96.44 428 LYS A CA 1
ATOM 3154 C C . LYS A 1 428 ? 24.352 -7.107 -8.666 1.00 96.44 428 LYS A C 1
ATOM 3156 O O . LYS A 1 428 ? 24.112 -7.955 -9.538 1.00 96.44 428 LYS A O 1
ATOM 3161 N N . PRO A 1 429 ? 23.622 -7.021 -7.538 1.00 95.69 429 PRO A N 1
ATOM 3162 C CA . PRO A 1 429 ? 22.516 -7.930 -7.224 1.00 95.69 429 PRO A CA 1
ATOM 3163 C C . PRO A 1 429 ? 21.399 -7.983 -8.280 1.00 95.69 429 PRO A C 1
ATOM 3165 O O . PRO A 1 429 ? 20.847 -9.055 -8.535 1.00 95.69 429 PRO A O 1
ATOM 3168 N N . GLU A 1 430 ? 21.126 -6.878 -8.978 1.00 97.25 430 GLU A N 1
ATOM 3169 C CA . GLU A 1 430 ? 20.096 -6.777 -10.018 1.00 97.25 430 GLU A CA 1
ATOM 3170 C C . GLU A 1 430 ? 20.323 -7.781 -11.154 1.00 97.25 430 GLU A C 1
ATOM 3172 O O . GLU A 1 430 ? 19.368 -8.296 -11.739 1.00 97.25 430 GLU A O 1
ATOM 3177 N N . SER A 1 431 ? 21.583 -8.134 -11.448 1.00 95.00 431 SER A N 1
ATOM 3178 C CA . SER A 1 431 ? 21.893 -9.173 -12.438 1.00 95.00 431 SER A CA 1
ATOM 3179 C C . SER A 1 431 ? 21.281 -10.529 -12.076 1.00 95.00 431 SER A C 1
ATOM 3181 O O . SER A 1 431 ? 20.851 -11.269 -12.968 1.00 95.00 431 SER A O 1
ATOM 3183 N N . ALA A 1 432 ? 21.193 -10.840 -10.779 1.00 96.62 432 ALA A N 1
ATOM 3184 C CA . ALA A 1 432 ? 20.542 -12.036 -10.280 1.00 96.62 432 ALA A CA 1
ATOM 3185 C C . ALA A 1 432 ? 19.016 -11.874 -10.289 1.00 96.62 432 ALA A C 1
ATOM 3187 O O . ALA A 1 432 ? 18.327 -12.735 -10.849 1.00 96.62 432 ALA A O 1
ATOM 3188 N N . TRP A 1 433 ? 18.496 -10.775 -9.738 1.00 98.06 433 TRP A N 1
ATOM 3189 C CA . TRP A 1 433 ? 17.054 -10.531 -9.609 1.00 98.06 433 TRP A CA 1
ATOM 3190 C C . TRP A 1 433 ? 16.335 -10.499 -10.960 1.00 98.06 433 TRP A C 1
ATOM 3192 O O . TRP A 1 433 ? 15.345 -11.200 -11.144 1.00 98.06 433 TRP A O 1
ATOM 3202 N N . LEU A 1 434 ? 16.893 -9.818 -11.967 1.00 98.12 434 LEU A N 1
ATOM 3203 C CA . LEU A 1 434 ? 16.264 -9.680 -13.289 1.00 98.12 434 LEU A CA 1
ATOM 3204 C C . LEU A 1 434 ? 16.033 -11.012 -14.012 1.00 98.12 434 LEU A C 1
ATOM 3206 O O . LEU A 1 434 ? 15.204 -11.088 -14.912 1.00 98.12 434 LEU A O 1
ATOM 3210 N N . THR A 1 435 ? 16.766 -12.066 -13.652 1.00 98.06 435 THR A N 1
ATOM 3211 C CA . THR A 1 435 ? 16.645 -13.398 -14.277 1.00 98.06 435 THR A CA 1
ATOM 3212 C C . THR A 1 435 ? 15.708 -14.339 -13.518 1.00 98.06 435 THR A C 1
ATOM 3214 O O . THR A 1 435 ? 15.687 -15.549 -13.791 1.00 98.06 435 THR A O 1
ATOM 3217 N N . ARG A 1 436 ? 14.970 -13.802 -12.540 1.00 98.50 436 ARG A N 1
ATOM 3218 C CA . ARG A 1 436 ? 14.190 -14.559 -11.566 1.00 98.50 436 ARG A CA 1
ATOM 3219 C C . ARG A 1 436 ? 12.861 -13.891 -11.244 1.00 98.50 436 ARG A C 1
ATOM 3221 O O . ARG A 1 436 ? 12.724 -12.677 -11.345 1.00 98.50 436 ARG A O 1
ATOM 3228 N N . GLU A 1 437 ? 11.889 -14.713 -10.878 1.00 98.12 437 GLU A N 1
ATOM 3229 C CA . GLU A 1 437 ? 10.571 -14.293 -10.403 1.00 98.12 437 GLU A CA 1
ATOM 3230 C C . GLU A 1 437 ? 9.906 -15.470 -9.690 1.00 98.12 437 GLU A C 1
ATOM 3232 O O . GLU A 1 437 ? 9.731 -16.531 -10.289 1.00 98.12 437 GLU A O 1
ATOM 3237 N N . TYR A 1 438 ? 9.572 -15.332 -8.408 1.00 97.69 438 TYR A N 1
ATOM 3238 C CA . TYR A 1 438 ? 9.097 -16.457 -7.603 1.00 97.69 438 TYR A CA 1
ATOM 3239 C C . TYR A 1 438 ? 7.859 -16.086 -6.806 1.00 97.69 438 TYR A C 1
ATOM 3241 O O . TYR A 1 438 ? 7.921 -15.249 -5.908 1.00 97.69 438 TYR A O 1
ATOM 3249 N N . ARG A 1 439 ? 6.759 -16.787 -7.091 1.00 96.62 439 ARG A N 1
ATOM 3250 C CA . ARG A 1 439 ? 5.539 -16.725 -6.286 1.00 96.62 439 ARG A CA 1
ATOM 3251 C C . ARG A 1 439 ? 5.748 -17.410 -4.936 1.00 96.62 439 ARG A C 1
ATOM 3253 O O . ARG A 1 439 ? 6.464 -18.413 -4.840 1.00 96.62 439 ARG A O 1
ATOM 3260 N N . VAL A 1 440 ? 5.075 -16.916 -3.907 1.00 91.94 440 VAL A N 1
ATOM 3261 C CA . VAL A 1 440 ? 5.049 -17.506 -2.567 1.00 91.94 440 VAL A CA 1
ATOM 3262 C C . VAL A 1 440 ? 3.622 -17.908 -2.183 1.00 91.94 440 VAL A C 1
ATOM 3264 O O . VAL A 1 440 ? 2.672 -17.252 -2.612 1.00 91.94 440 VAL A O 1
ATOM 3267 N N . PRO A 1 441 ? 3.441 -18.983 -1.391 1.00 77.88 441 PRO A N 1
ATOM 3268 C CA . PRO A 1 441 ? 2.130 -19.316 -0.838 1.00 77.88 441 PRO A CA 1
ATOM 3269 C C . PRO A 1 441 ? 1.564 -18.138 -0.035 1.00 77.88 441 PRO A C 1
ATOM 3271 O O . PRO A 1 441 ? 2.329 -17.460 0.655 1.00 77.88 441 PRO A O 1
ATOM 3274 N N . GLN A 1 442 ? 0.255 -17.910 -0.144 1.00 66.00 442 GLN A N 1
ATOM 3275 C CA . GLN A 1 442 ? -0.482 -16.845 0.548 1.00 66.00 442 GLN A CA 1
ATOM 3276 C C . GLN A 1 442 ? -1.345 -17.398 1.680 1.00 66.00 442 GLN A C 1
ATOM 3278 O O . GLN A 1 442 ? -1.928 -18.488 1.472 1.00 66.00 442 GLN A O 1
#

Secondary structure (DSSP, 8-state):
------------PPP-----------------PEEEE-GGGSEEEES--BGGGTB-GGGGSSS-TTHHHH-TTSSEE-S-STT-EEEEEEEEEEEEEEEEEE----SS--EEEEEEEETTS-EEEE-PPPTTS--EEEEEEEEEEEEEEEEEEEE-TT-S--EESEEEEEEE-----S---PPPP-TT-EEEEEESSTTHHHHHSHHHHHHHHHHT-EEEEEEEE---TT--HHHHHHHHHHHHHHHHHHHTS---EEEEEEEETTEEEEEEEESS-TTEEEEEEEEPP-TTTS---GGGTT--HHHHHHTSSSEEE-TTSS-EEEHHHHHHHHHHHHHHTT-SEEEEE--S--TTS-HHHHHHHHHHHHHHHH-SS--EEEEE--GGGGGSPP---HHHHHHHHHHHHHHHTS-TTS-SSTTTTTTSTHHHHTT---EE--

InterPro domains:
  IPR003737 N-acetylglucosaminyl phosphatidylinositol deacetylase-related [PF02585] (194-371)
  IPR003737 N-acetylglucosaminyl phosphatidylinositol deacetylase-related [PTHR12993] (189-382)
  IPR008979 Galactose-binding-like domain superfamily [SSF49785] (32-172)
  IPR024078 Putative deacetylase LmbE-like domain superfamily [G3DSA:3.40.50.10320] (190-437)
  IPR024078 Putative deacetylase LmbE-like domain superfamily [SSF102588] (189-385)
  IPR055826 Domain of unknown function DUF7402 [PF24135] (37-170)

Organism: NCBI:txid546871

pLDDT: mean 86.9, std 18.49, range [24.66, 98.88]

Sequence (442 aa):
MPRLEPARPRRIRAGGCRLLVLAALLSASACATTGPNVAGAAVVTASSSETAAGQTPDRAVDGMVGGDPTNPTTAWVSRTTDGSWLELRWPTPQTIDHVRLHDLPSDQDGITAALLTFDDRSAVRVGALPNDGAGLTVRFAPRTTATLRFSVEQTVPGTAHAGLAEIEVYTTDRSTAPATTAGPACPRGSVVDVLAHADDDLLFMSLELQAALEAGQCLRTIILTAGDAGLGPEYWREREAGWKAGVSELAQVPDQWTSTEVDLAGGSVTLETLRADPRVTVYFVRLPDGNLDGSGFPAHGSTSLAQLWDGDVDAVSTVDGTSTYSRSDLVEVLTALVDDAAATEVNTLDPRRSPTDHSDHRSSALFARAALDEVTARPQVTGFRGYPIAEEPSNVGGSALSRKRTAFWAYAAHDDLTCGSAQACEGKPESAWLTREYRVPQ